Protein 4R6H (pdb70)

Secondary structure (DSSP, 8-state):
--TTSEEEEEE----SHHHHHHHHHHHHHHHHH-TTEEEEEE--GGGHHHHHHHHHHTT---SEE--TT-HHHHHTTTBPP-TTSGGGGGB-GGGHHHHB-TTS-B--EES--EEEEEEEEHHHHHHHTPPPP-BHHHHHHHHHHHHHHHTTSSEEEE--TTSTHHHHHHHHHHHHHHHTS-GGG--HHHHHHT---GGGGHHHHHHHHHHHHTT-B-TTGGG--GGGHHHHHHTT-EEEEE--SSHHHHHHHH-TT--EEEEEBPB-STTPPPBEEEE--SEEEEBTT-TTHHHHHHHHHHHHSHHHHHHHHHHHTS--SBTT-----TTHHHHHHTTT--EEE-HHHHHS-TTHHHHHHHHHHHHHTTSS-HHHHHHHHHHHHHHHHHHHH-

Sequence (394 aa):
ADTAKKTLTTIYSTMSTDSERDTFRKKLAAAFEKEHSDIHVSLHFPGNDYENMMMRVRMAANDLPDLFDTHGWGKIRYGEYTADLRDMKWTQDLDPNLNSILKNKSGKVYAYPINQAKDGLAYNRRNILDRYGIAPPETMDDFIKALRTIKEKSKGSIVPFWFAGYDKSSFAQYYDQFATPLLITDPAHNEKKQLINGTFQWSKFTYLSEILKQMQKEKLINIDAVTAKKSQLIELMMAQNKIAFTMQGGTLGQDVAQINPNVKVGIIPTPAIHPGDDPIWIGGERYTLAAWKKDSPQLKEAKDFIAFMARPANAKQMAEATSLPSGLTNVKADIFYANNDYEEYYQDDVKVEPYYFDRLYLPNGMWDDVLGTVGQELAADILAPQDISQKLGREYKRLREQSET

Foldseek 3Di:
DDPQADEQEEEWQDDDPLQVVLVVVLQVVVCVVPVRYDYHYDHPHPCVVVVVVVCVVVVNDGQKYWCFQQQCPPPVVFFDFCQPPPQVVFFDPLQDVRQADPVRGGRWFFLFWAFWAKKFWPVLCVVQVQDDDQAPVSLVVQLLSSCVVVVNQAQAEEAQLCFLLQQLLQLFQQCCLQANQDPVHHDQPCLAVLNDQLVSSLVSLVSLLVCQVSRSYPVCNLNHHPVCPLVCQLVNRYGMYIDPQCNQVSSCVVHVVTGMAGDAHHHYDPPTGGATEIRGGTTITGGPPDPCNVVSSVSSSSCSPQVNSLSSQQSVLGGGSGNVHQHPHSHSVVCVVVVVHHYDYGCCSNRAAPPVSVLSSVLSSCSSVVNDHSVVSSVVSSVVRVVRVVVVVD

B-factor: mean 27.29, std 12.47, range [5.68, 130.11]

Structure (mmCIF, N/CA/C/O backbone):
data_4R6H
#
_entry.id   4R6H
#
_cell.length_a   55.736
_cell.length_b   61.920
_cell.length_c   114.708
_cell.angle_alpha   90.00
_cell.angle_beta   90.00
_cell.angle_gamma   90.00
#
_symmetry.space_group_name_H-M   'P 21 21 21'
#
loop_
_entity.id
_entity.type
_entity.pdbx_description
1 polymer 'Solute binding protein MsmE'
2 non-polymer 'CHLORIDE ION'
3 water water
#
loop_
_atom_site.group_PDB
_atom_site.id
_atom_site.type_symbol
_atom_site.label_atom_id
_atom_site.label_alt_id
_atom_site.label_comp_id
_atom_site.label_asym_id
_atom_site.label_entity_id
_atom_site.label_seq_id
_atom_site.pdbx_PDB_ins_code
_atom_site.Cartn_x
_atom_site.Cartn_y
_atom_site.Cartn_z
_atom_site.occupancy
_atom_site.B_iso_or_equiv
_atom_site.auth_seq_id
_atom_site.auth_comp_id
_atom_site.auth_asym_id
_atom_site.auth_atom_id
_atom_site.pdbx_PDB_model_num
ATOM 1 N N . ALA A 1 28 ? -0.480 47.559 14.824 1.00 44.87 7 ALA A N 1
ATOM 2 C CA . ALA A 1 28 ? 0.415 47.389 13.643 1.00 35.05 7 ALA A CA 1
ATOM 3 C C . ALA A 1 28 ? 1.300 46.154 13.778 1.00 44.17 7 ALA A C 1
ATOM 4 O O . ALA A 1 28 ? 1.748 45.778 14.875 1.00 36.66 7 ALA A O 1
ATOM 6 N N . ASP A 1 29 ? 1.542 45.548 12.619 1.00 32.45 8 ASP A N 1
ATOM 7 C CA . ASP A 1 29 ? 2.424 44.415 12.438 1.00 30.85 8 ASP A CA 1
ATOM 8 C C . ASP A 1 29 ? 3.779 44.962 12.054 1.00 26.03 8 ASP A C 1
ATOM 9 O O . ASP A 1 29 ? 3.946 45.521 10.963 1.00 25.50 8 ASP A O 1
ATOM 14 N N . THR A 1 30 ? 4.794 44.806 12.926 1.00 24.22 9 THR A N 1
ATOM 15 C CA . THR A 1 30 ? 6.069 45.422 12.642 1.00 22.29 9 THR A CA 1
ATOM 16 C C . THR A 1 30 ? 6.896 44.637 11.608 1.00 20.90 9 THR A C 1
ATOM 17 O O . THR A 1 30 ? 7.942 45.123 11.164 1.00 25.08 9 THR A O 1
ATOM 21 N N . ALA A 1 31 ? 6.380 43.461 11.199 1.00 21.50 10 ALA A N 1
ATOM 22 C CA . ALA A 1 31 ? 6.953 42.691 10.100 1.00 21.82 10 ALA A CA 1
ATOM 23 C C . ALA A 1 31 ? 6.468 43.185 8.739 1.00 20.16 10 ALA A C 1
ATOM 24 O O . ALA A 1 31 ? 6.882 42.651 7.714 1.00 25.51 10 ALA A O 1
ATOM 26 N N . LYS A 1 32 ? 5.640 44.221 8.736 1.00 21.90 11 LYS A N 1
ATOM 27 C CA . LYS A 1 32 ? 5.185 44.818 7.465 1.00 25.37 11 LYS A CA 1
ATOM 28 C C . LYS A 1 32 ? 5.653 46.267 7.368 1.00 24.47 11 LYS A C 1
ATOM 29 O O . LYS A 1 32 ? 5.801 46.949 8.381 1.00 28.72 11 LYS A O 1
ATOM 35 N N . LYS A 1 33 ? 5.871 46.730 6.146 1.00 26.53 12 LYS A N 1
ATOM 36 C CA . LYS A 1 33 ? 6.112 48.151 5.881 1.00 29.67 12 LYS A CA 1
ATOM 37 C C . LYS A 1 33 ? 4.817 48.768 5.342 1.00 25.11 12 LYS A C 1
ATOM 38 O O . LYS A 1 33 ? 4.020 48.081 4.709 1.00 27.88 12 LYS A O 1
ATOM 44 N N . THR A 1 34 ? 4.642 50.056 5.586 1.00 25.47 13 THR A N 1
ATOM 45 C CA . THR A 1 34 ? 3.413 50.739 5.216 1.00 25.83 13 THR A CA 1
ATOM 46 C C . THR A 1 34 ? 3.611 51.410 3.867 1.00 25.10 13 THR A C 1
ATOM 47 O O . THR A 1 34 ? 4.576 52.131 3.687 1.00 27.55 13 THR A O 1
ATOM 51 N N . LEU A 1 35 ? 2.670 51.206 2.948 1.00 20.90 14 LEU A N 1
ATOM 52 C CA . LEU A 1 35 ? 2.683 51.885 1.629 1.00 20.33 14 LEU A CA 1
ATOM 53 C C . LEU A 1 35 ? 1.496 52.846 1.693 1.00 20.68 14 LEU A C 1
ATOM 54 O O . LEU A 1 35 ? 0.348 52.415 1.851 1.00 20.73 14 LEU A O 1
ATOM 59 N N . THR A 1 36 ? 1.789 54.154 1.674 1.00 19.25 15 THR A N 1
ATOM 60 C CA A THR A 1 36 ? 0.753 55.143 1.862 0.50 18.85 15 THR A CA 1
ATOM 61 C CA B THR A 1 36 ? 0.791 55.191 1.877 0.50 19.16 15 THR A CA 1
ATOM 62 C C . THR A 1 36 ? 0.243 55.644 0.520 1.00 19.80 15 THR A C 1
ATOM 63 O O . THR A 1 36 ? 1.031 55.995 -0.366 1.00 23.70 15 THR A O 1
ATOM 70 N N . ILE A 1 37 ? -1.077 55.644 0.396 1.00 17.77 16 ILE A N 1
ATOM 71 C CA . ILE A 1 37 ? -1.740 56.028 -0.864 1.00 17.26 16 ILE A CA 1
ATOM 72 C C . ILE A 1 37 ? -2.825 57.059 -0.562 1.00 19.02 16 ILE A C 1
ATOM 73 O O . ILE A 1 37 ? -3.687 56.840 0.317 1.00 23.59 16 ILE A O 1
ATOM 78 N N . TYR A 1 38 ? -2.777 58.200 -1.255 1.00 17.80 17 TYR A N 1
ATOM 79 C CA . TYR A 1 38 ? -3.823 59.223 -1.145 1.00 19.76 17 TYR A CA 1
ATOM 80 C C . TYR A 1 38 ? -4.684 59.190 -2.412 1.00 18.70 17 TYR A C 1
ATOM 81 O O . TYR A 1 38 ? -4.142 59.058 -3.526 1.00 18.16 17 TYR A O 1
ATOM 90 N N . SER A 1 39 ? -5.991 59.392 -2.231 1.00 17.98 18 SER A N 1
ATOM 91 C CA . SER A 1 39 ? -6.978 59.320 -3.284 1.00 16.48 18 SER A CA 1
ATOM 92 C C . SER A 1 39 ? -8.051 60.396 -3.127 1.00 17.35 18 SER A C 1
ATOM 93 O O . SER A 1 39 ? -8.506 60.617 -1.982 1.00 18.17 18 SER A O 1
ATOM 96 N N . THR A 1 40 ? -8.476 60.978 -4.253 1.00 16.97 19 THR A N 1
ATOM 97 C CA . THR A 1 40 ? -9.658 61.886 -4.272 1.00 16.32 19 THR A CA 1
ATOM 98 C C . THR A 1 40 ? -11.000 61.188 -4.514 1.00 20.56 19 THR A C 1
ATOM 99 O O . THR A 1 40 ? -12.007 61.865 -4.684 1.00 19.72 19 THR A O 1
ATOM 103 N N . MET A 1 41 ? -11.004 59.861 -4.542 1.00 17.89 20 MET A N 1
ATOM 104 C CA . MET A 1 41 ? -12.248 59.122 -4.765 1.00 17.35 20 MET A CA 1
ATOM 105 C C . MET A 1 41 ? -13.257 59.482 -3.684 1.00 20.00 20 MET A C 1
ATOM 106 O O . MET A 1 41 ? -12.894 59.696 -2.543 1.00 21.38 20 MET A O 1
ATOM 111 N N . SER A 1 42 ? -14.518 59.509 -4.074 1.00 21.94 21 SER A N 1
ATOM 112 C CA . SER A 1 42 ? -15.605 60.075 -3.246 1.00 22.60 21 SER A CA 1
ATOM 113 C C . SER A 1 42 ? -16.728 59.100 -2.926 1.00 22.98 21 SER A C 1
ATOM 114 O O . SER A 1 42 ? -17.338 59.211 -1.881 1.00 33.14 21 SER A O 1
ATOM 117 N N . THR A 1 43 ? -17.008 58.150 -3.795 1.00 21.30 22 THR A N 1
ATOM 118 C CA . THR A 1 43 ? -18.192 57.297 -3.611 1.00 19.54 22 THR A CA 1
ATOM 119 C C . THR A 1 43 ? -17.865 56.012 -2.890 1.00 21.58 22 THR A C 1
ATOM 120 O O . THR A 1 43 ? -16.686 55.554 -2.831 1.00 20.36 22 THR A O 1
ATOM 124 N N . ASP A 1 44 ? -18.884 55.430 -2.266 1.00 23.33 23 ASP A N 1
ATOM 125 C CA . ASP A 1 44 ? -18.686 54.181 -1.583 1.00 22.79 23 ASP A CA 1
ATOM 126 C C . ASP A 1 44 ? -18.155 53.098 -2.510 1.00 20.27 23 ASP A C 1
ATOM 127 O O . ASP A 1 44 ? -17.289 52.345 -2.091 1.00 22.94 23 ASP A O 1
ATOM 132 N N . SER A 1 45 ? -18.659 53.018 -3.751 1.00 19.07 24 SER A N 1
ATOM 133 C CA . SER A 1 45 ? -18.232 51.957 -4.678 1.00 20.53 24 SER A CA 1
ATOM 134 C C . SER A 1 45 ? -16.741 52.122 -4.952 1.00 19.06 24 SER A C 1
ATOM 135 O O . SER A 1 45 ? -15.987 51.161 -4.988 1.00 20.70 24 SER A O 1
ATOM 138 N N . GLU A 1 46 ? -16.324 53.379 -5.111 1.00 20.15 25 GLU A N 1
ATOM 139 C CA . GLU A 1 46 ? -14.913 53.619 -5.444 1.00 19.05 25 GLU A CA 1
ATOM 140 C C . GLU A 1 46 ? -14.041 53.260 -4.273 1.00 20.30 25 GLU A C 1
ATOM 141 O O . GLU A 1 46 ? -13.033 52.525 -4.399 1.00 19.32 25 GLU A O 1
ATOM 147 N N . ARG A 1 47 ? -14.374 53.819 -3.111 1.00 19.80 26 ARG A N 1
ATOM 148 C CA . ARG A 1 47 ? -13.564 53.559 -1.949 1.00 20.54 26 ARG A CA 1
ATOM 149 C C . ARG A 1 47 ? -13.532 52.090 -1.584 1.00 20.22 26 ARG A C 1
ATOM 150 O O . ARG A 1 47 ? -12.469 51.578 -1.245 1.00 23.70 26 ARG A O 1
ATOM 158 N N . ASP A 1 48 ? -14.684 51.416 -1.576 1.00 21.20 27 ASP A N 1
ATOM 159 C CA . ASP A 1 48 ? -14.731 50.001 -1.226 1.00 23.88 27 ASP A CA 1
ATOM 160 C C . ASP A 1 48 ? -13.952 49.119 -2.221 1.00 21.65 27 ASP A C 1
ATOM 161 O O . ASP A 1 48 ? -13.255 48.204 -1.840 1.00 24.14 27 ASP A O 1
ATOM 166 N N . THR A 1 49 ? -14.062 49.410 -3.515 1.00 19.20 28 THR A N 1
ATOM 167 C CA . THR A 1 49 ? -13.371 48.645 -4.497 1.00 20.79 28 THR A CA 1
ATOM 168 C C . THR A 1 49 ? -11.852 48.852 -4.398 1.00 16.94 28 THR A C 1
ATOM 169 O O . THR A 1 49 ? -11.097 47.902 -4.587 1.00 18.83 28 THR A O 1
ATOM 173 N N . PHE A 1 50 ? -11.424 50.097 -4.184 1.00 18.31 29 PHE A N 1
ATOM 174 C CA . PHE A 1 50 ? -10.012 50.376 -3.997 1.00 19.42 29 PHE A CA 1
ATOM 175 C C . PHE A 1 50 ? -9.477 49.611 -2.770 1.00 21.56 29 PHE A C 1
ATOM 176 O O . PHE A 1 50 ? -8.421 48.974 -2.876 1.00 20.24 29 PHE A O 1
ATOM 184 N N . ARG A 1 51 ? -10.235 49.581 -1.664 1.00 21.48 30 ARG A N 1
ATOM 185 C CA . ARG A 1 51 ? -9.819 48.812 -0.501 1.00 22.54 30 ARG A CA 1
ATOM 186 C C . ARG A 1 51 ? -9.753 47.312 -0.810 1.00 21.61 30 ARG A C 1
ATOM 187 O O . ARG A 1 51 ? -8.835 46.654 -0.355 1.00 24.25 30 ARG A O 1
ATOM 195 N N . LYS A 1 52 ? -10.694 46.789 -1.591 1.00 20.94 31 LYS A N 1
ATOM 196 C CA A LYS A 1 52 ? -10.679 45.374 -1.911 0.50 22.18 31 LYS A CA 1
ATOM 197 C CA B LYS A 1 52 ? -10.697 45.377 -1.994 0.50 21.01 31 LYS A CA 1
ATOM 198 C C . LYS A 1 52 ? -9.440 45.054 -2.774 1.00 22.15 31 LYS A C 1
ATOM 199 O O . LYS A 1 52 ? -8.783 44.044 -2.583 1.00 22.56 31 LYS A O 1
ATOM 210 N N . LEU A 1 53 ? -9.094 45.928 -3.722 1.00 19.03 32 LEU A N 1
ATOM 211 C CA . LEU A 1 53 ? -7.933 45.699 -4.524 1.00 18.08 32 LEU A CA 1
ATOM 212 C C . LEU A 1 53 ? -6.642 45.834 -3.704 1.00 21.84 32 LEU A C 1
ATOM 213 O O . LEU A 1 53 ? -5.700 45.118 -3.945 1.00 21.25 32 LEU A O 1
ATOM 218 N N . ALA A 1 54 ? -6.625 46.769 -2.761 1.00 19.99 33 ALA A N 1
ATOM 219 C CA . ALA A 1 54 ? -5.474 46.897 -1.844 1.00 21.85 33 ALA A CA 1
ATOM 220 C C . ALA A 1 54 ? -5.321 45.622 -1.028 1.00 25.14 33 ALA A C 1
ATOM 221 O O . ALA A 1 54 ? -4.199 45.102 -0.883 1.00 23.74 33 ALA A O 1
ATOM 223 N N . ALA A 1 55 ? -6.429 45.069 -0.551 1.00 24.00 34 ALA A N 1
ATOM 224 C CA . ALA A 1 55 ? -6.357 43.797 0.184 1.00 25.92 34 ALA A CA 1
ATOM 225 C C . ALA A 1 55 ? -5.819 42.632 -0.678 1.00 23.93 34 ALA A C 1
ATOM 226 O O . ALA A 1 55 ? -5.062 41.774 -0.194 1.00 26.99 34 ALA A O 1
ATOM 228 N N . ALA A 1 56 ? -6.203 42.593 -1.946 1.00 22.22 35 ALA A N 1
ATOM 229 C CA . ALA A 1 56 ? -5.724 41.612 -2.879 1.00 24.25 35 ALA A CA 1
ATOM 230 C C . ALA A 1 56 ? -4.247 41.795 -3.149 1.00 24.39 35 ALA A C 1
ATOM 231 O O . ALA A 1 56 ? -3.495 40.827 -3.265 1.00 27.13 35 ALA A O 1
ATOM 233 N N . PHE A 1 57 ? -3.801 43.047 -3.216 1.00 22.04 36 PHE A N 1
ATOM 234 C CA . PHE A 1 57 ? -2.360 43.307 -3.347 1.00 21.84 36 PHE A CA 1
ATOM 235 C C . PHE A 1 57 ? -1.582 42.761 -2.144 1.00 26.75 36 PHE A C 1
ATOM 236 O O . PHE A 1 57 ? -0.488 42.189 -2.306 1.00 25.03 36 PHE A O 1
ATOM 244 N N . GLU A 1 58 ? -2.145 42.972 -0.956 1.00 24.96 37 GLU A N 1
ATOM 245 C CA . GLU A 1 58 ? -1.526 42.496 0.294 1.00 24.89 37 GLU A CA 1
ATOM 246 C C . GLU A 1 58 ? -1.407 40.971 0.312 1.00 29.78 37 GLU A C 1
ATOM 247 O O . GLU A 1 58 ? -0.428 40.453 0.887 1.00 28.60 37 GLU A O 1
ATOM 253 N N . LYS A 1 59 ? -2.327 40.244 -0.329 1.00 28.21 38 LYS A N 1
ATOM 254 C CA . LYS A 1 59 ? -2.205 38.759 -0.397 1.00 42.75 38 LYS A CA 1
ATOM 255 C C . LYS A 1 59 ? -0.955 38.311 -1.152 1.00 34.14 38 LYS A C 1
ATOM 256 O O . LYS A 1 59 ? -0.318 37.323 -0.792 1.00 43.19 38 LYS A O 1
ATOM 262 N N . GLU A 1 60 ? -0.582 39.076 -2.172 1.00 27.95 39 GLU A N 1
ATOM 263 C CA . GLU A 1 60 ? 0.583 38.846 -2.997 1.00 29.47 39 GLU A CA 1
ATOM 264 C C . GLU A 1 60 ? 1.880 39.424 -2.388 1.00 32.97 39 GLU A C 1
ATOM 265 O O . GLU A 1 60 ? 2.981 39.116 -2.832 1.00 35.68 39 GLU A O 1
ATOM 271 N N . HIS A 1 61 ? 1.739 40.288 -1.377 1.00 28.78 40 HIS A N 1
ATOM 272 C CA . HIS A 1 61 ? 2.872 40.991 -0.760 1.00 28.77 40 HIS A CA 1
ATOM 273 C C . HIS A 1 61 ? 2.694 40.980 0.754 1.00 27.68 40 HIS A C 1
ATOM 274 O O . HIS A 1 61 ? 2.184 41.930 1.333 1.00 25.13 40 HIS A O 1
ATOM 281 N N . SER A 1 62 ? 3.122 39.876 1.370 1.00 25.48 41 SER A N 1
ATOM 282 C CA . SER A 1 62 ? 2.941 39.622 2.782 1.00 26.40 41 SER A CA 1
ATOM 283 C C . SER A 1 62 ? 3.662 40.604 3.702 1.00 24.15 41 SER A C 1
ATOM 284 O O . SER A 1 62 ? 3.405 40.613 4.904 1.00 29.14 41 SER A O 1
ATOM 287 N N . ASP A 1 63 ? 4.564 41.403 3.143 1.00 24.52 42 ASP A N 1
ATOM 288 C CA . ASP A 1 63 ? 5.259 42.401 3.925 1.00 25.52 42 ASP A CA 1
ATOM 289 C C . ASP A 1 63 ? 4.756 43.829 3.764 1.00 22.58 42 ASP A C 1
ATOM 290 O O . ASP A 1 63 ? 5.406 44.760 4.225 1.00 23.67 42 ASP A O 1
ATOM 295 N N . ILE A 1 64 ? 3.621 44.022 3.097 1.00 22.97 43 ILE A N 1
ATOM 296 C CA . ILE A 1 64 ? 3.127 45.391 2.872 1.00 23.31 43 ILE A CA 1
ATOM 297 C C . ILE A 1 64 ? 1.756 45.569 3.508 1.00 21.86 43 ILE A C 1
ATOM 298 O O . ILE A 1 64 ? 0.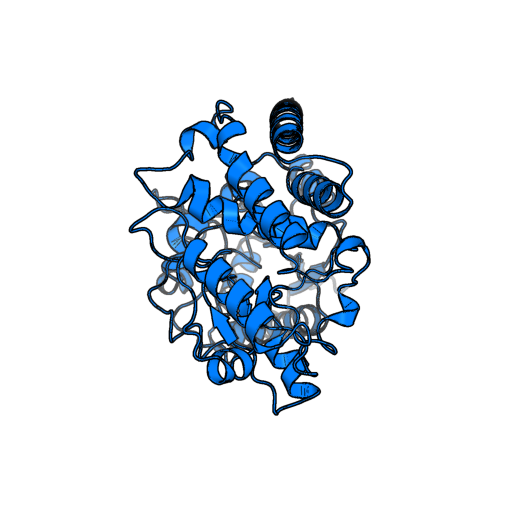855 44.772 3.308 1.00 25.86 43 ILE A O 1
ATOM 303 N N . HIS A 1 65 ? 1.618 46.635 4.265 1.00 21.85 44 HIS A N 1
ATOM 304 C CA . HIS A 1 65 ? 0.338 47.099 4.723 1.00 26.13 44 HIS A CA 1
ATOM 305 C C . HIS A 1 65 ? 0.026 48.368 3.902 1.00 24.55 44 HIS A C 1
ATOM 306 O O . HIS A 1 65 ? 0.749 49.356 3.994 1.00 23.26 44 HIS A O 1
ATOM 313 N N . VAL A 1 66 ? -1.065 48.314 3.140 1.00 23.61 45 VAL A N 1
ATOM 314 C CA . VAL A 1 66 ? -1.485 49.453 2.350 1.00 24.36 45 VAL A CA 1
ATOM 315 C C . VAL A 1 66 ? -2.332 50.365 3.228 1.00 26.41 45 VAL A C 1
ATOM 316 O O . VAL A 1 66 ? -3.357 49.950 3.783 1.00 29.18 45 VAL A O 1
ATOM 320 N N . SER A 1 67 ? -1.901 51.612 3.350 1.00 22.24 46 SER A N 1
ATOM 321 C CA . SER A 1 67 ? -2.614 52.631 4.120 1.00 24.48 46 SER A CA 1
ATOM 322 C C . SER A 1 67 ? -3.236 53.594 3.103 1.00 21.11 46 SER A C 1
ATOM 323 O O . SER A 1 67 ? -2.567 54.490 2.584 1.00 22.19 46 SER A O 1
ATOM 326 N N . LEU A 1 68 ? -4.527 53.376 2.878 1.00 23.33 47 LEU A N 1
ATOM 327 C CA . LEU A 1 68 ? -5.321 54.112 1.900 1.00 22.30 47 LEU A CA 1
ATOM 328 C C . LEU A 1 68 ? -6.051 55.237 2.601 1.00 20.63 47 LEU A C 1
ATOM 329 O O . LEU A 1 68 ? -6.781 55.014 3.582 1.00 28.02 47 LEU A O 1
ATOM 334 N N . HIS A 1 69 ? -5.856 56.452 2.096 1.00 19.35 48 HIS A N 1
ATOM 335 C CA . HIS A 1 69 ? -6.470 57.655 2.633 1.00 23.29 48 HIS A CA 1
ATOM 336 C C . HIS A 1 69 ? -7.356 58.305 1.602 1.00 21.29 48 HIS A C 1
ATOM 337 O O . HIS A 1 69 ? -6.924 58.534 0.458 1.00 20.71 48 HIS A O 1
ATOM 344 N N . PHE A 1 70 ? -8.555 58.690 2.034 1.00 20.62 49 PHE A N 1
ATOM 345 C CA . PHE A 1 70 ? -9.509 59.458 1.240 1.00 19.81 49 PHE A CA 1
ATOM 346 C C . PHE A 1 70 ? -9.846 60.756 1.987 1.00 21.61 49 PHE A C 1
ATOM 347 O O . PHE A 1 70 ? -10.906 60.852 2.594 1.00 24.53 49 PHE A O 1
ATOM 355 N N . PRO A 1 71 ? -8.961 61.753 1.908 1.00 21.47 50 PRO A N 1
ATOM 356 C CA . PRO A 1 71 ? -9.109 63.007 2.688 1.00 24.92 50 PRO A CA 1
ATOM 357 C C . PRO A 1 71 ? -10.313 63.875 2.321 1.00 24.20 50 PRO A C 1
ATOM 358 O O . PRO A 1 71 ? -10.583 64.851 3.019 1.00 25.93 50 PRO A O 1
ATOM 362 N N . GLY A 1 72 ? -10.996 63.585 1.221 1.00 23.17 51 GLY A N 1
ATOM 363 C CA . GLY A 1 72 ? -12.136 64.405 0.787 1.00 24.35 51 GLY A CA 1
ATOM 364 C C . GLY A 1 72 ? -11.789 65.871 0.603 1.00 26.23 51 GLY A C 1
ATOM 365 O O . GLY A 1 72 ? -10.849 66.216 -0.119 1.00 25.42 51 GLY A O 1
ATOM 366 N N . ASN A 1 73 ? -12.557 66.757 1.234 1.00 29.01 52 ASN A N 1
ATOM 367 C CA . ASN A 1 73 ? -12.360 68.198 1.041 1.00 28.41 52 ASN A CA 1
ATOM 368 C C . ASN A 1 73 ? -11.031 68.715 1.564 1.00 28.41 52 ASN A C 1
ATOM 369 O O . ASN A 1 73 ? -10.615 69.802 1.187 1.00 33.26 52 ASN A O 1
ATOM 374 N N . ASP A 1 74 ? -10.374 67.945 2.427 1.00 27.06 53 ASP A N 1
ATOM 375 C CA . ASP A 1 74 ? -9.069 68.321 2.988 1.00 24.96 53 ASP A CA 1
ATOM 376 C C . ASP A 1 74 ? -7.899 67.926 2.070 1.00 22.74 53 ASP A C 1
ATOM 377 O O . ASP A 1 74 ? -6.763 68.258 2.372 1.00 21.34 53 ASP A O 1
ATOM 382 N N . TYR A 1 75 ? -8.181 67.264 0.934 1.00 20.77 54 TYR A N 1
ATOM 383 C CA . TYR A 1 75 ? -7.104 66.733 0.083 1.00 20.15 54 TYR A CA 1
ATOM 384 C C . TYR A 1 75 ? -6.083 67.785 -0.324 1.00 20.28 54 TYR A C 1
ATOM 385 O O . TYR A 1 75 ? -4.869 67.605 -0.154 1.00 19.04 54 TYR A O 1
ATOM 394 N N . GLU A 1 76 ? -6.560 68.890 -0.894 1.00 19.91 55 GLU A N 1
ATOM 395 C CA . GLU A 1 76 ? -5.686 69.917 -1.424 1.00 19.16 55 GLU A CA 1
ATOM 396 C C . GLU A 1 76 ? -4.803 70.528 -0.330 1.00 19.12 55 GLU A C 1
ATOM 397 O O . GLU A 1 76 ? -3.602 70.700 -0.531 1.00 20.12 55 GLU A O 1
ATOM 403 N N . ASN A 1 77 ? -5.412 70.869 0.796 1.00 21.09 56 ASN A N 1
ATOM 404 C CA . ASN A 1 77 ? -4.663 71.431 1.914 1.00 23.44 56 ASN A CA 1
ATOM 405 C C . ASN A 1 77 ? -3.594 70.476 2.458 1.00 20.00 56 ASN A C 1
ATOM 406 O O . ASN A 1 77 ? -2.452 70.849 2.703 1.00 21.81 56 ASN A O 1
ATOM 411 N N . MET A 1 78 ? -3.951 69.212 2.615 1.00 19.79 57 MET A N 1
ATOM 412 C CA A MET A 1 78 ? -2.987 68.222 3.101 0.50 21.77 57 MET A CA 1
ATOM 413 C CA B MET A 1 78 ? -3.009 68.191 3.096 0.50 22.54 57 MET A CA 1
ATOM 414 C C . MET A 1 78 ? -1.846 68.012 2.115 1.00 20.88 57 MET A C 1
ATOM 415 O O . MET A 1 78 ? -0.695 67.936 2.502 1.00 20.53 57 MET A O 1
ATOM 424 N N . MET A 1 79 ? -2.147 67.947 0.819 1.00 19.37 58 MET A N 1
ATOM 425 C CA . MET A 1 79 ? -1.074 67.762 -0.154 1.00 19.37 58 MET A CA 1
ATOM 426 C C . MET A 1 79 ? -0.185 68.968 -0.278 1.00 19.55 58 MET A C 1
ATOM 427 O O . MET A 1 79 ? 1.012 68.832 -0.515 1.00 21.13 58 MET A O 1
ATOM 432 N N . ARG A 1 80 ? -0.768 70.153 -0.095 1.00 18.75 59 ARG A N 1
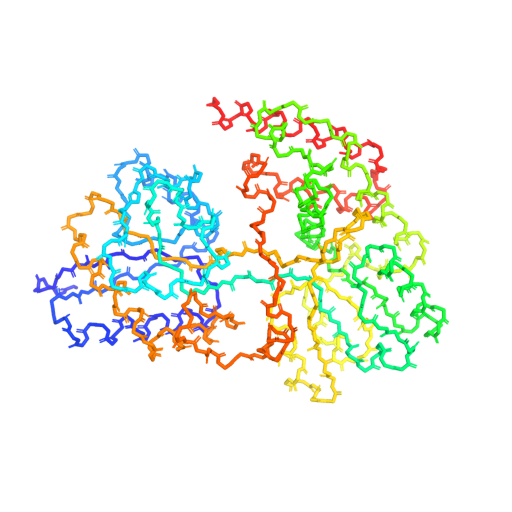ATOM 433 C CA . ARG A 1 80 ? 0.011 71.377 -0.124 1.00 20.37 59 ARG A CA 1
ATO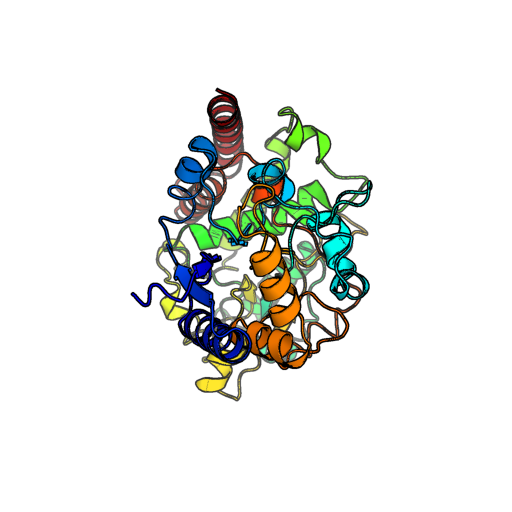M 434 C C . ARG A 1 80 ? 1.055 71.359 0.991 1.00 19.63 59 ARG A C 1
ATOM 435 O O . ARG A 1 80 ? 2.219 71.686 0.765 1.00 20.35 59 ARG A O 1
ATOM 443 N N . VAL A 1 81 ? 0.620 70.963 2.182 1.00 18.11 60 VAL A N 1
ATOM 444 C CA . VAL A 1 81 ? 1.501 70.924 3.351 1.00 20.17 60 VAL A CA 1
ATOM 445 C C . VAL A 1 81 ? 2.526 69.816 3.129 1.00 21.15 60 VAL A C 1
ATOM 446 O O . VAL A 1 81 ? 3.701 70.028 3.365 1.00 21.17 60 VAL A O 1
ATOM 450 N N . ARG A 1 82 ? 2.097 68.645 2.633 1.00 21.25 61 ARG A N 1
ATOM 451 C CA . ARG A 1 82 ? 3.052 67.557 2.397 1.00 23.19 61 ARG A CA 1
ATOM 452 C C . ARG A 1 82 ? 4.104 67.910 1.341 1.00 22.06 61 ARG A C 1
ATOM 453 O O . ARG A 1 82 ? 5.270 67.536 1.496 1.00 24.58 61 ARG A O 1
ATOM 461 N N . MET A 1 83 ? 3.705 68.606 0.278 1.00 20.81 62 MET A N 1
ATOM 462 C CA . MET A 1 83 ? 4.647 69.097 -0.748 1.00 25.06 62 MET A CA 1
ATOM 463 C C . MET A 1 83 ? 5.663 70.052 -0.133 1.00 28.74 62 MET A C 1
ATOM 464 O O . MET A 1 83 ? 6.876 69.924 -0.332 1.00 29.52 62 MET A O 1
ATOM 469 N N . ALA A 1 84 ? 5.152 70.988 0.642 1.00 23.89 63 ALA A N 1
ATOM 470 C CA . ALA A 1 84 ? 6.028 71.979 1.329 1.00 28.95 63 ALA A CA 1
ATOM 471 C C . ALA A 1 84 ? 7.018 71.311 2.285 1.00 31.24 63 ALA A C 1
ATOM 472 O O . ALA A 1 84 ? 8.160 71.771 2.449 1.00 30.90 63 ALA A O 1
ATOM 474 N N . ALA A 1 85 ? 6.591 70.226 2.921 1.00 25.06 64 ALA A N 1
ATOM 475 C CA . ALA A 1 85 ? 7.421 69.428 3.827 1.00 23.94 64 ALA A CA 1
ATOM 476 C C . ALA A 1 85 ? 8.388 68.449 3.124 1.00 28.89 64 ALA A C 1
ATOM 477 O O . ALA A 1 85 ? 9.186 67.778 3.791 1.00 31.82 64 ALA A O 1
ATOM 479 N N . ASN A 1 86 ? 8.266 68.339 1.802 1.00 24.83 65 ASN A N 1
ATOM 480 C CA . ASN A 1 86 ? 8.913 67.262 1.044 1.00 26.60 65 ASN A CA 1
ATOM 481 C C . ASN A 1 86 ? 8.665 65.902 1.708 1.00 32.47 65 ASN A C 1
ATOM 482 O O . ASN A 1 86 ? 9.589 65.138 1.978 1.00 31.82 65 ASN A O 1
ATOM 487 N N . ASP A 1 87 ? 7.388 65.634 1.980 1.00 25.54 66 ASP A N 1
ATOM 488 C CA . ASP A 1 87 ? 6.927 64.502 2.759 1.00 25.19 66 ASP A CA 1
ATOM 489 C C . ASP A 1 87 ? 5.613 64.001 2.171 1.00 23.54 66 ASP A C 1
ATOM 490 O O . ASP A 1 87 ? 4.560 63.989 2.817 1.00 25.45 66 ASP A O 1
ATOM 495 N N . LEU A 1 88 ? 5.727 63.523 0.941 1.00 23.47 67 LEU A N 1
ATOM 496 C CA . LEU A 1 88 ? 4.582 63.078 0.191 1.00 22.04 67 LEU A CA 1
ATOM 497 C C . LEU A 1 88 ? 4.200 61.658 0.540 1.00 21.30 67 LEU A C 1
ATOM 498 O O . LEU A 1 88 ? 5.008 60.886 0.987 1.00 23.29 67 LEU A O 1
ATOM 503 N N . PRO A 1 89 ? 2.934 61.314 0.303 1.00 20.15 68 PRO A N 1
ATOM 504 C CA . PRO A 1 89 ? 2.601 59.918 0.334 1.00 21.66 68 PRO A CA 1
ATOM 505 C C . PRO A 1 89 ? 3.382 59.184 -0.744 1.00 18.04 68 PRO A C 1
ATOM 506 O O . PRO A 1 89 ? 3.834 59.784 -1.723 1.00 20.69 68 PRO A O 1
ATOM 510 N N . ASP A 1 90 ? 3.487 57.869 -0.600 1.00 18.19 69 ASP A N 1
ATOM 511 C CA . ASP A 1 90 ? 4.209 57.067 -1.607 1.00 20.02 69 ASP A CA 1
ATOM 512 C C . ASP A 1 90 ? 3.507 57.138 -2.972 1.00 18.44 69 ASP A C 1
ATOM 513 O O . ASP A 1 90 ? 4.132 57.259 -4.007 1.00 18.13 69 ASP A O 1
ATOM 518 N N . LEU A 1 91 ? 2.193 57.094 -2.901 1.00 17.75 70 LEU A N 1
ATOM 519 C CA . LEU A 1 91 ? 1.346 57.204 -4.096 1.00 18.87 70 LEU A CA 1
ATOM 520 C C . LEU A 1 91 ? 0.268 58.238 -3.808 1.00 16.81 70 LEU A C 1
ATOM 521 O O . LEU A 1 91 ? -0.305 58.255 -2.705 1.00 17.68 70 LEU A O 1
ATOM 526 N N . PHE A 1 92 ? -0.045 59.039 -4.806 1.00 16.89 71 PHE A N 1
ATOM 527 C CA . PHE A 1 92 ? -1.052 60.081 -4.632 1.00 17.27 71 PHE A CA 1
ATOM 528 C C . PHE A 1 92 ? -1.791 60.336 -5.946 1.00 16.44 71 PHE A C 1
ATOM 529 O O . PHE A 1 92 ? -1.330 60.047 -7.019 1.00 17.59 71 PHE A O 1
ATOM 537 N N . ASP A 1 93 ? -2.963 60.926 -5.805 1.00 17.25 72 ASP A N 1
ATOM 538 C CA . ASP A 1 93 ? -3.852 61.239 -6.930 1.00 17.27 72 ASP A CA 1
ATOM 539 C C . ASP A 1 93 ? -3.578 62.661 -7.407 1.00 17.22 72 ASP A C 1
ATOM 540 O O . ASP A 1 93 ? -3.616 63.639 -6.611 1.00 18.58 72 ASP A O 1
ATOM 545 N N . THR A 1 94 ? -3.269 62.813 -8.685 1.00 16.95 73 THR A N 1
ATOM 546 C CA . THR A 1 94 ? -3.047 64.146 -9.219 1.00 16.52 73 THR A CA 1
ATOM 547 C C . THR A 1 94 ? -4.331 64.862 -9.687 1.00 21.59 73 THR A C 1
ATOM 548 O O . THR A 1 94 ? -4.293 66.067 -9.903 1.00 19.16 73 THR A O 1
ATOM 552 N N . HIS A 1 95 ? -5.417 64.115 -9.868 1.00 18.99 74 HIS A N 1
ATOM 553 C CA . HIS A 1 95 ? -6.767 64.598 -10.174 1.00 21.38 74 HIS A CA 1
ATOM 554 C C . HIS A 1 95 ? -6.873 65.814 -11.084 1.00 21.14 74 HIS A C 1
ATOM 555 O O . HIS A 1 95 ? -7.568 66.781 -10.753 1.00 23.21 74 HIS A O 1
ATOM 562 N N . GLY A 1 96 ? -6.193 65.751 -12.214 1.00 21.50 75 GLY A N 1
ATOM 563 C CA . GLY A 1 96 ? -6.252 66.809 -13.246 1.00 22.69 75 GLY A CA 1
ATOM 564 C C . GLY A 1 96 ? -5.213 67.888 -13.164 1.00 25.84 75 GLY A C 1
ATOM 565 O O . GLY A 1 96 ? -5.226 68.810 -13.975 1.00 27.45 75 GLY A O 1
ATOM 566 N N . TRP A 1 97 ? -4.306 67.773 -12.198 1.00 21.71 76 TRP A N 1
ATOM 567 C CA . TRP A 1 97 ? -3.268 68.760 -11.955 1.00 25.13 76 TRP A CA 1
ATOM 568 C C . TRP A 1 97 ? -1.862 68.157 -12.030 1.00 24.62 76 TRP A C 1
ATOM 569 O O . TRP A 1 97 ? -0.937 68.730 -11.457 1.00 22.76 76 TRP A O 1
ATOM 580 N N . GLY A 1 98 ? -1.723 67.034 -12.726 1.00 24.27 77 GLY A N 1
ATOM 581 C CA . GLY A 1 98 ? -0.461 66.276 -12.781 1.00 27.80 77 GLY A CA 1
ATOM 582 C C . GLY A 1 98 ? 0.776 67.099 -13.129 1.00 28.31 77 GLY A C 1
ATOM 583 O O . GLY A 1 98 ? 1.773 67.111 -12.390 1.00 29.64 77 GLY A O 1
ATOM 584 N N . LYS A 1 99 ? 0.701 67.845 -14.227 1.00 28.19 78 LYS A N 1
ATOM 585 C CA . LYS A 1 99 ? 1.860 68.597 -14.686 1.00 29.24 78 LYS A CA 1
ATOM 586 C C . LYS A 1 99 ? 2.024 69.885 -13.893 1.00 31.94 78 LYS A C 1
ATOM 587 O O . LYS A 1 99 ? 3.096 70.168 -13.368 1.00 36.56 78 LYS A O 1
ATOM 593 N N . ILE A 1 100 ? 0.943 70.647 -13.777 1.00 32.38 79 ILE A N 1
ATOM 594 C CA . ILE A 1 100 ? 1.014 72.001 -13.218 1.00 36.20 79 ILE A CA 1
ATOM 595 C C . ILE A 1 100 ? 1.371 72.024 -11.744 1.00 30.09 79 ILE A C 1
ATOM 596 O O . ILE A 1 100 ? 2.174 72.831 -11.307 1.00 32.72 79 ILE A O 1
ATOM 601 N N . ARG A 1 101 ? 0.756 71.129 -10.978 1.00 28.83 80 ARG A N 1
ATOM 602 C CA . ARG A 1 101 ? 0.905 71.133 -9.540 1.00 27.01 80 ARG A CA 1
ATOM 603 C C . ARG A 1 101 ? 1.936 70.109 -9.071 1.00 28.91 80 ARG A C 1
ATOM 604 O O . ARG A 1 101 ? 2.651 70.350 -8.104 1.00 28.04 80 ARG A O 1
ATOM 612 N N . TYR A 1 102 ? 2.007 68.961 -9.743 1.00 24.87 81 TYR A N 1
ATOM 613 C CA . TYR A 1 102 ? 2.843 67.853 -9.242 1.00 30.27 81 TYR A CA 1
ATOM 614 C C . TYR A 1 102 ? 4.085 67.523 -10.057 1.00 35.81 81 TYR A C 1
ATOM 615 O O . TYR A 1 102 ? 4.797 66.571 -9.726 1.00 29.09 81 TYR A O 1
ATOM 624 N N . GLY A 1 103 ? 4.364 68.312 -11.091 1.00 33.94 82 GLY A N 1
ATOM 625 C CA . GLY A 1 103 ? 5.461 68.016 -11.999 1.00 39.31 82 GLY A CA 1
ATOM 626 C C . GLY A 1 103 ? 6.791 67.755 -11.313 1.00 37.50 82 GLY A C 1
ATOM 627 O O . GLY A 1 103 ? 7.516 66.837 -11.688 1.00 42.05 82 GLY A O 1
ATOM 628 N N . GLU A 1 104 ? 7.106 68.539 -10.294 1.00 29.62 83 GLU A N 1
ATOM 629 C CA . GLU A 1 104 ? 8.375 68.410 -9.587 1.00 32.50 83 GLU A CA 1
ATOM 630 C C . GLU A 1 104 ? 8.471 67.246 -8.602 1.00 33.29 83 GLU A C 1
ATOM 631 O O . GLU A 1 104 ? 9.532 66.992 -8.088 1.00 32.83 83 GLU A O 1
ATOM 637 N N . TYR A 1 105 ? 7.377 66.549 -8.332 1.00 23.99 84 TYR A N 1
ATOM 638 C CA . TYR A 1 105 ? 7.383 65.488 -7.316 1.00 26.03 84 TYR A CA 1
ATOM 639 C C . TYR A 1 105 ? 7.180 64.075 -7.886 1.00 23.82 84 TYR A C 1
ATOM 640 O O . TYR A 1 105 ? 7.396 63.109 -7.184 1.00 22.99 84 TYR A O 1
ATOM 649 N N . THR A 1 106 ? 6.673 63.995 -9.109 1.00 22.28 85 THR A N 1
ATOM 650 C CA . THR A 1 106 ? 6.268 62.707 -9.677 1.00 21.39 85 THR A CA 1
ATOM 651 C C . THR A 1 106 ? 7.438 61.923 -10.233 1.00 24.09 85 THR A C 1
ATOM 652 O O . THR A 1 106 ? 8.347 62.491 -10.890 1.00 23.11 85 THR A O 1
ATOM 656 N N . ALA A 1 107 ? 7.432 60.615 -9.962 1.00 20.75 86 ALA A N 1
ATOM 657 C CA . ALA A 1 107 ? 8.339 59.687 -10.660 1.00 20.40 86 ALA A CA 1
ATOM 658 C C . ALA A 1 107 ? 7.896 59.511 -12.095 1.00 21.44 86 ALA A C 1
ATOM 659 O O . ALA A 1 107 ? 6.708 59.362 -12.373 1.00 22.16 86 ALA A O 1
ATOM 661 N N . ASP A 1 108 ? 8.855 59.496 -13.011 1.00 20.18 87 ASP A N 1
ATOM 662 C CA . ASP A 1 108 ? 8.603 59.233 -14.389 1.00 19.06 87 ASP A CA 1
ATOM 663 C C . ASP A 1 108 ? 8.280 57.764 -14.573 1.00 19.51 87 ASP A C 1
ATOM 664 O O . ASP A 1 108 ? 9.083 56.899 -14.212 1.00 20.27 87 ASP A O 1
ATOM 669 N N . LEU A 1 109 ? 7.083 57.462 -15.113 1.00 18.07 88 LEU A N 1
ATOM 670 C CA . LEU A 1 109 ? 6.646 56.119 -15.261 1.00 18.91 88 LEU A CA 1
ATOM 671 C C . LEU A 1 109 ? 6.844 55.583 -16.670 1.00 21.30 88 LEU A C 1
ATOM 672 O O . LEU A 1 109 ? 6.326 54.536 -16.991 1.00 21.61 88 LEU A O 1
ATOM 677 N N . ARG A 1 110 ? 7.643 56.265 -17.491 1.00 19.24 89 ARG A N 1
ATOM 678 C CA . ARG A 1 110 ? 7.766 55.866 -18.907 1.00 21.57 89 ARG A CA 1
ATOM 679 C C . ARG A 1 110 ? 8.324 54.484 -19.131 1.00 23.17 89 ARG A C 1
ATOM 680 O O . ARG A 1 110 ? 8.071 53.904 -20.210 1.00 26.71 89 ARG A O 1
ATOM 688 N N . ASP A 1 111 ? 9.066 53.933 -18.170 1.00 19.27 90 ASP A N 1
ATOM 689 C CA . ASP A 1 111 ? 9.631 52.586 -18.322 1.00 21.33 90 ASP A CA 1
ATOM 690 C C . ASP A 1 111 ? 8.769 51.462 -17.744 1.00 22.16 90 ASP A C 1
ATOM 691 O O . ASP A 1 111 ? 9.225 50.309 -17.630 1.00 26.91 90 ASP A O 1
ATOM 696 N N . MET A 1 112 ? 7.533 51.780 -17.355 1.00 20.71 91 MET A N 1
ATOM 697 C CA . MET A 1 112 ? 6.605 50.736 -16.929 1.00 22.50 91 MET A CA 1
ATOM 698 C C . MET A 1 112 ? 5.869 50.091 -18.108 1.00 18.80 91 MET A C 1
ATOM 699 O O . MET A 1 112 ? 5.487 50.762 -19.067 1.00 22.89 91 MET A O 1
ATOM 704 N N . LYS A 1 113 ? 5.613 48.800 -17.958 1.00 21.57 92 LYS A N 1
ATOM 705 C CA . LYS A 1 113 ? 5.022 47.988 -19.043 1.00 25.35 92 LYS A CA 1
ATOM 706 C C . LYS A 1 113 ? 3.647 48.489 -19.467 1.00 23.35 92 LYS A C 1
ATOM 707 O O . LYS A 1 113 ? 3.288 48.437 -20.649 1.00 22.52 92 LYS A O 1
ATOM 713 N N . TRP A 1 114 ? 2.837 48.997 -18.512 1.00 21.80 93 TRP A N 1
ATOM 714 C CA . TRP A 1 114 ? 1.461 49.412 -18.851 1.00 21.65 93 TRP A CA 1
ATOM 715 C C . TRP A 1 114 ? 1.381 50.567 -19.843 1.00 21.28 93 TRP A C 1
ATOM 716 O O . TRP A 1 114 ? 0.379 50.735 -20.531 1.00 23.11 93 TRP A O 1
ATOM 727 N N . THR A 1 115 ? 2.457 51.361 -19.950 1.00 19.22 94 THR A N 1
ATOM 728 C CA . THR A 1 115 ? 2.414 52.557 -20.759 1.00 18.17 94 THR A CA 1
ATOM 729 C C . THR A 1 115 ? 2.158 52.263 -22.240 1.00 19.36 94 THR A C 1
ATOM 730 O O . THR A 1 115 ? 1.624 53.106 -22.913 1.00 21.12 94 THR A O 1
ATOM 734 N N . GLN A 1 116 ? 2.486 51.047 -22.687 1.00 22.08 95 GLN A N 1
ATOM 735 C CA . GLN A 1 116 ? 2.200 50.704 -24.075 1.00 23.54 95 GLN A CA 1
ATOM 736 C C . GLN A 1 116 ? 0.709 50.764 -24.376 1.00 27.26 95 GLN A C 1
ATOM 737 O O . GLN A 1 116 ? 0.335 50.938 -25.528 1.00 24.64 95 GLN A O 1
ATOM 743 N N . ASP A 1 117 ? -0.133 50.640 -23.353 1.00 21.24 96 ASP A N 1
ATOM 744 C CA . ASP A 1 117 ? -1.566 50.673 -23.563 1.00 18.89 96 ASP A CA 1
ATOM 745 C C . ASP A 1 117 ? -2.272 51.939 -23.082 1.00 19.48 96 ASP A C 1
ATOM 746 O O . ASP A 1 117 ? -3.513 51.968 -23.002 1.00 20.14 96 ASP A O 1
ATOM 751 N N . LEU A 1 118 ? -1.507 52.994 -22.806 1.00 18.53 97 LEU A N 1
ATOM 752 C CA . LEU A 1 118 ? -2.109 54.264 -22.442 1.00 17.30 97 LEU A CA 1
ATOM 753 C C . LEU A 1 118 ? -3.078 54.750 -23.535 1.00 20.15 97 LEU A C 1
ATOM 754 O O . LEU A 1 118 ? -2.707 54.760 -24.736 1.00 22.02 97 LEU A O 1
ATOM 759 N N . ASP A 1 119 ? -4.310 55.119 -23.178 1.00 20.17 98 ASP A N 1
ATOM 760 C CA . ASP A 1 119 ? -5.253 55.660 -24.164 1.00 21.25 98 ASP A CA 1
ATOM 761 C C . ASP A 1 119 ? -4.623 56.870 -24.840 1.00 22.11 98 ASP A C 1
ATOM 762 O O . ASP A 1 119 ? -4.243 57.807 -24.169 1.00 21.91 98 ASP A O 1
ATOM 767 N N . PRO A 1 120 ? -4.490 56.848 -26.182 1.00 24.68 99 PRO A N 1
ATOM 768 C CA . PRO A 1 120 ? -3.866 58.034 -26.794 1.00 26.33 99 PRO A CA 1
ATOM 769 C C . PRO A 1 120 ? -4.590 59.379 -26.575 1.00 23.24 99 PRO A C 1
ATOM 770 O O . PRO A 1 120 ? -3.977 60.403 -26.734 1.00 28.41 99 PRO A O 1
ATOM 774 N N . ASN A 1 121 ? -5.867 59.359 -26.208 1.00 26.90 100 ASN A N 1
ATOM 775 C CA . ASN A 1 121 ? -6.551 60.591 -25.818 1.00 24.99 100 ASN A CA 1
ATOM 776 C C . ASN A 1 121 ? -5.982 61.233 -24.550 1.00 25.89 100 ASN A C 1
ATOM 777 O O . ASN A 1 121 ? -6.228 62.417 -24.284 1.00 30.00 100 ASN A O 1
ATOM 782 N N . LEU A 1 122 ? -5.161 60.480 -23.820 1.00 22.83 101 LEU A N 1
ATOM 783 C CA . LEU A 1 122 ? -4.518 60.937 -22.612 1.00 23.50 101 LEU A CA 1
ATOM 784 C C . LEU A 1 122 ? -3.044 61.326 -22.798 1.00 21.01 101 LEU A C 1
ATOM 785 O O . LEU A 1 122 ? -2.427 61.783 -21.837 1.00 23.67 101 LEU A O 1
ATOM 790 N N . ASN A 1 123 ? -2.503 61.194 -24.008 1.00 28.77 102 ASN A N 1
ATOM 791 C CA . ASN A 1 123 ? -1.078 61.562 -24.217 1.00 31.02 102 ASN A CA 1
ATOM 792 C C . ASN A 1 123 ? -0.676 62.983 -23.856 1.00 32.61 102 ASN A C 1
ATOM 793 O O . ASN A 1 123 ? 0.336 63.189 -23.214 1.00 32.73 102 ASN A O 1
ATOM 798 N N . SER A 1 124 ? -1.459 63.973 -24.267 1.00 27.62 103 SER A N 1
ATOM 799 C CA . SER A 1 124 ? -1.143 65.367 -23.974 1.00 27.43 103 SER A CA 1
ATOM 800 C C . SER A 1 124 ? -1.319 65.723 -22.529 1.00 32.35 103 SER A C 1
ATOM 801 O O . SER A 1 124 ? -0.827 66.752 -22.089 1.00 33.33 103 SER A O 1
ATOM 804 N N . ILE A 1 125 ? -2.092 64.915 -21.794 1.00 25.98 104 ILE A N 1
ATOM 805 C CA . ILE A 1 125 ? -2.433 65.250 -20.436 1.00 29.62 104 ILE A CA 1
ATOM 806 C C . ILE A 1 125 ? -1.473 64.604 -19.461 1.00 25.77 104 ILE A C 1
ATOM 807 O O . ILE A 1 125 ? -1.032 65.261 -18.499 1.00 30.48 104 ILE A O 1
ATOM 812 N N . LEU A 1 126 ? -1.136 63.339 -19.727 1.00 21.75 105 LEU A N 1
ATOM 813 C CA . LEU A 1 126 ? -0.321 62.547 -18.799 1.00 24.64 105 LEU A CA 1
ATOM 814 C C . LEU A 1 126 ? 1.119 62.373 -19.210 1.00 33.79 105 LEU A C 1
ATOM 815 O O . LEU A 1 126 ? 1.889 61.748 -18.488 1.00 27.58 105 LEU A O 1
ATOM 820 N N . LYS A 1 127 ? 1.502 62.937 -20.346 1.00 28.11 106 LYS A N 1
ATOM 821 C CA . LYS A 1 127 ? 2.892 62.899 -20.760 1.00 28.49 106 LYS A CA 1
ATOM 822 C C . LYS A 1 127 ? 3.344 64.265 -21.166 1.00 33.79 106 LYS A C 1
ATOM 823 O O . LYS A 1 127 ? 2.528 65.123 -21.517 1.00 32.16 106 LYS A O 1
ATOM 829 N N . ASN A 1 128 ? 4.661 64.449 -21.167 1.00 39.07 107 ASN A N 1
ATOM 830 C CA . ASN A 1 128 ? 5.231 65.557 -21.918 1.00 36.55 107 ASN A CA 1
ATOM 831 C C . ASN A 1 128 ? 5.738 65.048 -23.264 1.00 32.98 107 ASN A C 1
ATOM 832 O O . ASN A 1 128 ? 5.912 63.832 -23.480 1.00 27.69 107 ASN A O 1
ATOM 837 N N . LYS A 1 129 ? 5.878 65.966 -24.216 1.00 39.90 108 LYS A N 1
ATOM 838 C CA . LYS A 1 129 ? 6.369 65.600 -25.539 1.00 47.22 108 LYS A CA 1
ATOM 839 C C . LYS A 1 129 ? 7.786 64.994 -25.445 1.00 36.95 108 LYS A C 1
ATOM 840 O O . LYS A 1 129 ? 8.137 64.160 -26.264 1.00 32.89 108 LYS A O 1
ATOM 846 N N . SER A 1 130 ? 8.569 65.384 -24.430 1.00 32.34 109 SER A N 1
ATOM 847 C CA . SER A 1 130 ? 9.920 64.783 -24.223 1.00 35.96 109 SER A CA 1
ATOM 848 C C . SER A 1 130 ? 9.931 63.390 -23.540 1.00 37.67 109 SER A C 1
ATOM 849 O O . SER A 1 130 ? 10.992 62.794 -23.337 1.00 32.87 109 SER A O 1
ATOM 852 N N . GLY A 1 131 ? 8.748 62.859 -23.232 1.00 29.46 110 GLY A N 1
ATOM 853 C CA . GLY A 1 131 ? 8.591 61.435 -22.944 1.00 28.70 110 GLY A CA 1
ATOM 854 C C . GLY A 1 131 ? 8.170 61.057 -21.527 1.00 21.76 110 GLY A C 1
ATOM 855 O O . GLY A 1 131 ? 7.878 59.872 -21.292 1.00 22.97 110 GLY A O 1
ATOM 856 N N . LYS A 1 132 ? 8.234 62.000 -20.594 1.00 22.58 111 LYS A N 1
ATOM 857 C CA . LYS A 1 132 ? 7.858 61.668 -19.205 1.00 21.56 111 LYS A CA 1
ATOM 858 C C . LYS A 1 132 ? 6.390 61.225 -19.142 1.00 23.73 111 LYS A C 1
ATOM 859 O O . LYS A 1 132 ? 5.528 61.859 -19.730 1.00 23.85 111 LYS A O 1
ATOM 865 N N . VAL A 1 133 ? 6.116 60.154 -18.402 1.00 19.86 112 VAL A N 1
ATOM 866 C CA . VAL A 1 133 ? 4.743 59.750 -18.055 1.00 19.03 112 VAL A CA 1
ATOM 867 C C . VAL A 1 133 ? 4.604 60.114 -16.566 1.00 18.89 112 VAL A C 1
ATOM 868 O O . VAL A 1 133 ? 5.358 59.584 -15.700 1.00 19.21 112 VAL A O 1
ATOM 872 N N . TYR A 1 134 ? 3.693 61.027 -16.253 1.00 19.74 113 TYR A N 1
ATOM 873 C CA . TYR A 1 134 ? 3.602 61.635 -14.917 1.00 20.05 113 TYR A CA 1
ATOM 874 C C . TYR A 1 134 ? 2.844 60.787 -13.893 1.00 20.20 113 TYR A C 1
ATOM 875 O O . TYR A 1 134 ? 3.025 60.954 -12.716 1.00 19.27 113 TYR A O 1
ATOM 884 N N . ALA A 1 135 ? 1.901 59.983 -14.372 1.00 17.61 114 ALA A N 1
ATOM 885 C CA . ALA A 1 135 ? 0.990 59.241 -13.463 1.00 18.00 114 ALA A CA 1
ATOM 886 C C . ALA A 1 135 ? 0.258 58.174 -14.249 1.00 20.14 114 ALA A C 1
ATOM 887 O O . ALA A 1 135 ? 0.175 58.240 -15.474 1.00 20.34 114 ALA A O 1
ATOM 889 N N . TYR A 1 136 ? -0.274 57.206 -13.517 1.00 17.41 115 TYR A N 1
ATOM 890 C CA . TYR A 1 136 ? -1.074 56.114 -14.067 1.00 18.11 115 TYR A CA 1
ATOM 891 C C . TYR A 1 136 ? -2.534 56.488 -13.952 1.00 17.62 115 TYR A C 1
ATOM 892 O O . TYR A 1 136 ? -3.026 56.772 -12.844 1.00 16.75 115 TYR A O 1
ATOM 901 N N . PRO A 1 137 ? -3.254 56.503 -15.082 1.00 16.28 116 PRO A N 1
ATOM 902 C CA . PRO A 1 137 ? -4.677 56.820 -15.058 1.00 16.96 116 PRO A CA 1
ATOM 903 C C . PRO A 1 137 ? -5.562 55.635 -14.704 1.00 16.66 116 PRO A C 1
ATOM 904 O O . PRO A 1 137 ? -5.690 54.690 -15.481 1.00 19.17 116 PRO A O 1
ATOM 908 N N . ILE A 1 138 ? -6.158 55.661 -13.535 1.00 15.03 117 ILE A N 1
ATOM 909 C CA . ILE A 1 138 ? -7.065 54.604 -13.140 1.00 17.21 117 ILE A CA 1
ATOM 910 C C . ILE A 1 138 ? -8.269 54.591 -14.112 1.00 18.39 117 ILE A C 1
ATOM 911 O O . ILE A 1 138 ? -8.812 53.556 -14.479 1.00 18.85 117 ILE A O 1
ATOM 916 N N . ASN A 1 139 ? -8.670 55.772 -14.530 1.00 16.47 118 ASN A N 1
ATOM 917 C CA . ASN A 1 139 ? -9.845 55.941 -15.369 1.00 17.16 118 ASN A CA 1
ATOM 918 C C . ASN A 1 139 ? -9.672 57.210 -16.168 1.00 18.19 118 ASN A C 1
ATOM 919 O O . ASN A 1 139 ? -8.569 57.785 -16.203 1.00 19.18 118 ASN A O 1
ATOM 924 N N . GLN A 1 140 ? -10.734 57.667 -16.817 1.00 17.89 119 GLN A N 1
ATOM 925 C CA . GLN A 1 140 ? -10.687 58.934 -17.506 1.00 17.69 119 GLN A CA 1
ATOM 926 C C . GLN A 1 140 ? -12.069 59.538 -17.577 1.00 17.74 119 GLN A C 1
ATOM 927 O O . GLN A 1 140 ? -13.045 58.813 -17.659 1.00 20.60 119 GLN A O 1
ATOM 933 N N . ALA A 1 141 ? -12.111 60.854 -17.587 1.00 18.92 120 ALA A N 1
ATOM 934 C CA . ALA A 1 141 ? -13.358 61.578 -17.649 1.00 17.65 120 ALA A CA 1
ATOM 935 C C . ALA A 1 141 ? -13.599 62.059 -19.069 1.00 18.97 120 ALA A C 1
ATOM 936 O O . ALA A 1 141 ? -12.655 62.545 -19.728 1.00 18.71 120 ALA A O 1
ATOM 938 N N . LYS A 1 142 ? -14.850 61.946 -19.525 1.00 16.96 121 LYS A N 1
ATOM 939 C CA . LYS A 1 142 ? -15.247 62.412 -20.849 1.00 16.33 121 LYS A CA 1
ATOM 940 C C . LYS A 1 142 ? -16.648 62.997 -20.733 1.00 16.66 121 LYS A C 1
ATOM 941 O O . LYS A 1 142 ? -17.643 62.267 -20.803 1.00 16.87 121 LYS A O 1
ATOM 947 N N . ASP A 1 143 ? -16.723 64.328 -20.587 1.00 16.56 122 ASP A N 1
ATOM 948 C CA . ASP A 1 143 ? -17.960 65.040 -20.281 1.00 15.16 122 ASP A CA 1
ATOM 949 C C . ASP A 1 143 ? -18.451 65.849 -21.476 1.00 16.26 122 ASP A C 1
ATOM 950 O O . ASP A 1 143 ? -17.669 66.547 -22.195 1.00 17.06 122 ASP A O 1
ATOM 955 N N . GLY A 1 144 ? -19.773 65.765 -21.664 1.00 16.48 123 GLY A N 1
ATOM 956 C CA . GLY A 1 144 ? -20.501 66.598 -22.591 1.00 16.85 123 GLY A CA 1
ATOM 957 C C . GLY A 1 144 ? -21.833 66.972 -21.988 1.00 17.38 123 GLY A C 1
ATOM 958 O O . GLY A 1 144 ? -21.901 67.599 -20.901 1.00 17.87 123 GLY A O 1
ATOM 959 N N . LEU A 1 145 ? -22.905 66.540 -22.660 1.00 17.21 124 LEU A N 1
ATOM 960 C CA . LEU A 1 145 ? -24.258 66.751 -22.190 1.00 16.57 124 LEU A CA 1
ATOM 961 C C . LEU A 1 145 ? -24.971 65.408 -22.038 1.00 16.15 124 LEU A C 1
ATOM 962 O O . LEU A 1 145 ? -24.829 64.529 -22.925 1.00 18.71 124 LEU A O 1
ATOM 967 N N . ALA A 1 146 ? -25.754 65.282 -20.989 1.00 15.42 125 ALA A N 1
ATOM 968 C CA . ALA A 1 146 ? -26.654 64.152 -20.814 1.00 16.65 125 ALA A CA 1
ATOM 969 C C . ALA A 1 146 ? -28.036 64.530 -21.332 1.00 18.14 125 ALA A C 1
ATOM 970 O O . ALA A 1 146 ? -28.452 65.685 -21.254 1.00 16.98 125 ALA A O 1
ATOM 972 N N . TYR A 1 147 ? -28.771 63.548 -21.884 1.00 16.69 126 TYR A N 1
ATOM 973 C CA . TYR A 1 147 ? -30.042 63.871 -22.479 1.00 16.51 126 TYR A CA 1
ATOM 974 C C . TYR A 1 147 ? -30.981 62.677 -22.472 1.00 17.56 126 TYR A C 1
ATOM 975 O O . TYR A 1 147 ? -30.550 61.529 -22.424 1.00 16.26 126 TYR A O 1
ATOM 984 N N . ASN A 1 148 ? -32.275 62.974 -22.543 1.00 16.72 127 ASN A N 1
ATOM 985 C CA . ASN A 1 148 ? -33.331 61.965 -22.609 1.00 16.54 127 ASN A CA 1
ATOM 986 C C . ASN A 1 148 ? -33.547 61.575 -24.055 1.00 18.35 127 ASN A C 1
ATOM 987 O O . ASN A 1 148 ? -34.029 62.368 -24.848 1.00 17.78 127 ASN A O 1
ATOM 992 N N . ARG A 1 149 ? -33.124 60.366 -24.415 1.00 16.81 128 ARG A N 1
ATOM 993 C CA A ARG A 1 149 ? -33.173 59.917 -25.809 0.50 17.96 128 ARG A CA 1
ATOM 994 C CA B ARG A 1 149 ? -33.170 59.907 -25.808 0.50 18.19 128 ARG A CA 1
ATOM 995 C C . ARG A 1 149 ? -34.597 59.928 -26.373 1.00 17.40 128 ARG A C 1
ATOM 996 O O . ARG A 1 149 ? -34.811 60.346 -27.519 1.00 19.19 128 ARG A O 1
ATOM 1011 N N . ASN A 1 150 ? -35.548 59.517 -25.559 1.00 18.60 129 ASN A N 1
ATOM 1012 C CA . ASN A 1 150 ? -36.927 59.399 -26.007 1.00 20.52 129 ASN A CA 1
ATOM 1013 C C . ASN A 1 150 ? -37.527 60.772 -26.303 1.00 18.87 129 ASN A C 1
ATOM 1014 O O . ASN A 1 150 ? -38.279 60.908 -27.272 1.00 22.60 129 ASN A O 1
ATOM 1019 N N . ILE A 1 151 ? -37.171 61.785 -25.484 1.00 17.20 130 ILE A N 1
ATOM 1020 C CA . ILE A 1 151 ? -37.698 63.120 -25.711 1.00 17.11 130 ILE A CA 1
ATOM 1021 C C . ILE A 1 151 ? -37.190 63.688 -27.019 1.00 18.78 130 ILE A C 1
ATOM 1022 O O . ILE A 1 151 ? -37.943 64.285 -27.801 1.00 19.32 130 ILE A O 1
ATOM 1027 N N . LEU A 1 152 ? -35.896 63.520 -27.291 1.00 18.69 131 LEU A N 1
ATOM 1028 C CA . LEU A 1 152 ? -35.369 63.997 -28.543 1.00 20.11 131 LEU A CA 1
ATOM 1029 C C . LEU A 1 152 ? -36.020 63.277 -29.734 1.00 19.87 131 LEU A C 1
ATOM 1030 O O . LEU A 1 152 ? -36.385 63.943 -30.686 1.00 20.86 131 LEU A O 1
ATOM 1035 N N . ASP A 1 153 ? -36.225 61.960 -29.634 1.00 18.77 132 ASP A N 1
ATOM 1036 C CA . ASP A 1 153 ? -36.932 61.244 -30.705 1.00 21.22 132 ASP A CA 1
ATOM 1037 C C . ASP A 1 153 ? -38.373 61.715 -30.880 1.00 21.69 132 ASP A C 1
ATOM 1038 O O . ASP A 1 153 ? -38.832 61.885 -32.011 1.00 22.03 132 ASP A O 1
ATOM 1043 N N . ARG A 1 154 ? -39.076 61.986 -29.785 1.00 20.79 133 ARG A N 1
ATOM 1044 C CA . ARG A 1 154 ? -40.464 62.496 -29.879 1.00 19.57 133 ARG A CA 1
ATOM 1045 C C . ARG A 1 154 ? -40.559 63.755 -30.713 1.00 22.36 133 ARG A C 1
ATOM 1046 O O . ARG A 1 154 ? -41.521 63.954 -31.487 1.00 24.08 133 ARG A O 1
ATOM 1054 N N . TYR A 1 155 ? -39.565 64.619 -30.590 1.00 20.01 134 TYR A N 1
ATOM 1055 C CA . TYR A 1 155 ? -39.604 65.913 -31.269 1.00 20.29 134 TYR A CA 1
ATOM 1056 C C . TYR A 1 155 ? -38.746 66.036 -32.508 1.00 22.25 134 TYR A C 1
ATOM 1057 O O . TYR A 1 155 ? -38.628 67.125 -33.080 1.00 23.53 134 TYR A O 1
ATOM 1066 N N . GLY A 1 156 ? -38.166 64.924 -32.955 1.00 20.02 135 GLY A N 1
ATOM 1067 C CA . GLY A 1 156 ? -37.437 64.864 -34.200 1.00 21.71 135 GLY A CA 1
ATOM 1068 C C . GLY A 1 156 ? -36.093 65.542 -34.161 1.00 20.73 135 GLY A C 1
ATOM 1069 O O . GLY A 1 156 ? -35.565 65.978 -35.201 1.00 23.13 135 GLY A O 1
ATOM 1070 N N . ILE A 1 157 ? -35.492 65.577 -32.968 1.00 20.01 136 ILE A N 1
ATOM 1071 C CA . ILE A 1 157 ? -34.250 66.318 -32.756 1.00 20.57 136 ILE A CA 1
ATOM 1072 C C . ILE A 1 157 ? -33.032 65.379 -32.815 1.00 21.66 136 ILE A C 1
ATOM 1073 O O . ILE A 1 157 ? -32.887 64.448 -32.017 1.00 20.70 136 ILE A O 1
ATOM 1078 N N . ALA A 1 158 ? -32.131 65.668 -33.740 1.00 20.49 137 ALA A N 1
ATOM 1079 C CA . ALA A 1 158 ? -30.842 65.000 -33.790 1.00 20.46 137 ALA A CA 1
ATOM 1080 C C . ALA A 1 158 ? -29.922 65.573 -32.704 1.00 20.09 137 ALA A C 1
ATOM 1081 O O . ALA A 1 158 ? -30.065 66.723 -32.327 1.00 20.66 137 ALA A O 1
ATOM 1083 N N . PRO A 1 159 ? -28.962 64.780 -32.221 1.00 22.77 138 PRO A N 1
ATOM 1084 C CA . PRO A 1 159 ? -28.040 65.331 -31.229 1.00 24.76 138 PRO A CA 1
ATOM 1085 C C . PRO A 1 159 ? -27.309 66.581 -31.725 1.00 22.18 138 PRO A C 1
ATOM 1086 O O . PRO A 1 159 ? -26.718 66.555 -32.805 1.00 22.71 138 PRO A O 1
ATOM 1090 N N . PRO A 1 160 ? -27.337 67.672 -30.931 1.00 20.35 139 PRO A N 1
ATOM 1091 C CA . PRO A 1 160 ? -26.700 68.887 -31.416 1.00 20.51 139 PRO A CA 1
ATOM 1092 C C . PRO A 1 160 ? -25.166 68.873 -31.323 1.00 20.24 139 PRO A C 1
ATOM 1093 O O . PRO A 1 160 ? -24.605 68.433 -30.288 1.00 21.01 139 PRO A O 1
ATOM 1097 N N . GLU A 1 161 ? -24.515 69.376 -32.373 1.00 20.48 140 GLU A N 1
ATOM 1098 C CA . GLU A 1 161 ? -23.068 69.388 -32.481 1.00 20.36 140 GLU A CA 1
ATOM 1099 C C . GLU A 1 161 ? -22.470 70.798 -32.326 1.00 20.16 140 GLU A C 1
ATOM 1100 O O . GLU A 1 161 ? -21.231 70.942 -32.274 1.00 19.64 140 GLU A O 1
ATOM 1106 N N . THR A 1 162 ? -23.331 71.809 -32.314 1.00 18.15 141 THR A N 1
ATOM 1107 C CA . THR A 1 162 ? -22.903 73.200 -32.187 1.00 18.20 141 THR A CA 1
ATOM 1108 C C . THR A 1 162 ? -23.782 73.873 -31.152 1.00 16.92 141 THR A C 1
ATOM 1109 O O . THR A 1 162 ? -24.918 73.436 -30.884 1.00 17.48 141 THR A O 1
ATOM 1113 N N . MET A 1 163 ? -23.259 74.948 -30.556 1.00 18.23 142 MET A N 1
ATOM 1114 C CA . MET A 1 163 ? -24.050 75.737 -29.610 1.00 16.89 142 MET A CA 1
ATOM 1115 C C . MET A 1 163 ? -25.357 76.248 -30.218 1.00 17.22 142 MET A C 1
ATOM 1116 O O . MET A 1 163 ? -26.410 76.186 -29.594 1.00 18.16 142 MET A O 1
ATOM 1121 N N . ASP A 1 164 ? -25.270 76.710 -31.459 1.00 19.77 143 ASP A N 1
ATOM 1122 C CA . ASP A 1 164 ? -26.469 77.212 -32.134 1.00 19.90 143 ASP A CA 1
ATOM 1123 C C . ASP A 1 164 ? -27.518 76.117 -32.333 1.00 17.46 143 ASP A C 1
ATOM 1124 O O . ASP A 1 164 ? -28.702 76.343 -32.083 1.00 19.63 143 ASP A O 1
ATOM 1129 N N . ASP A 1 165 ? -27.062 74.926 -32.718 1.00 17.82 144 ASP A N 1
ATOM 1130 C CA . ASP A 1 165 ? -27.994 73.813 -32.868 1.00 19.90 144 ASP A CA 1
ATOM 1131 C C . ASP A 1 165 ? -28.550 73.338 -31.524 1.00 18.05 144 ASP A C 1
ATOM 1132 O O . ASP A 1 165 ? -29.701 72.916 -31.399 1.00 18.96 144 ASP A O 1
ATOM 1137 N N . PHE A 1 166 ? -27.733 73.446 -30.469 1.00 16.82 145 PHE A N 1
ATOM 1138 C CA . PHE A 1 166 ? -28.187 73.124 -29.117 1.00 19.08 145 PHE A CA 1
ATOM 1139 C C . PHE A 1 166 ? -29.336 74.046 -28.681 1.00 17.06 145 PHE A C 1
ATOM 1140 O O . PHE A 1 166 ? -30.379 73.620 -28.243 1.00 18.57 145 PHE A O 1
ATOM 1148 N N . ILE A 1 167 ? -29.089 75.351 -28.788 1.00 17.42 146 ILE A N 1
ATOM 1149 C CA . ILE A 1 167 ? -30.089 76.340 -28.396 1.00 21.19 146 ILE A CA 1
ATOM 1150 C C . ILE A 1 167 ? -31.378 76.163 -29.244 1.00 19.25 146 ILE A C 1
ATOM 1151 O O . ILE A 1 167 ? -32.460 76.227 -28.704 1.00 20.82 146 ILE A O 1
ATOM 1156 N N . LYS A 1 168 ? -31.205 75.886 -30.534 1.00 19.21 147 LYS A N 1
ATOM 1157 C CA . LYS A 1 168 ? -32.369 75.627 -31.392 1.00 19.74 147 LYS A CA 1
ATOM 1158 C C . LYS A 1 168 ? -33.163 74.406 -30.890 1.00 20.79 147 LYS A C 1
ATOM 1159 O O . LYS A 1 168 ? -34.402 74.453 -30.756 1.00 21.34 147 LYS A O 1
ATOM 1165 N N . ALA A 1 169 ? -32.450 73.349 -30.498 1.00 18.85 148 ALA A N 1
ATOM 1166 C CA . ALA A 1 169 ? -33.142 72.199 -29.902 1.00 21.08 148 ALA A CA 1
ATOM 1167 C C . ALA A 1 169 ? -33.914 72.560 -28.644 1.00 19.68 148 ALA A C 1
ATOM 1168 O O . ALA A 1 169 ? -35.007 72.080 -28.407 1.00 19.76 148 ALA A O 1
ATOM 1170 N N . LEU A 1 170 ? -33.305 73.375 -27.767 1.00 18.32 149 LEU A N 1
ATOM 1171 C CA . LEU A 1 170 ? -33.976 73.814 -26.552 1.00 19.13 149 LEU A CA 1
ATOM 1172 C C . LEU A 1 170 ? -35.254 74.557 -26.878 1.00 17.11 149 LEU A C 1
ATOM 1173 O O . LEU A 1 170 ? -36.269 74.355 -26.259 1.00 19.23 149 LEU A O 1
ATOM 1178 N N . ARG A 1 171 ? -35.161 75.460 -27.865 1.00 19.46 150 ARG A N 1
ATOM 1179 C CA . ARG A 1 171 ? -36.352 76.206 -28.312 1.00 21.26 150 ARG A CA 1
ATOM 1180 C C . ARG A 1 171 ? -37.424 75.256 -28.828 1.00 18.41 150 ARG A C 1
ATOM 1181 O O . ARG A 1 171 ? -38.613 75.414 -28.517 1.00 22.65 150 ARG A O 1
ATOM 1189 N N . THR A 1 172 ? -37.002 74.234 -29.563 1.00 21.06 151 THR A N 1
ATOM 1190 C CA . THR A 1 172 ? -37.966 73.232 -30.070 1.00 22.18 151 THR A CA 1
ATOM 1191 C C . THR A 1 172 ? -38.677 72.501 -28.951 1.00 23.27 151 THR A C 1
ATOM 1192 O O . THR A 1 172 ? -39.894 72.281 -28.958 1.00 22.62 151 THR A O 1
ATOM 1196 N N . ILE A 1 173 ? -37.913 72.079 -27.952 1.00 19.85 152 ILE A N 1
ATOM 1197 C CA . ILE A 1 173 ? -38.497 71.381 -26.826 1.00 18.03 152 ILE A CA 1
ATOM 1198 C C . ILE A 1 173 ? -39.496 72.271 -26.085 1.00 21.84 152 ILE A C 1
ATOM 1199 O O . ILE A 1 173 ? -40.585 71.818 -25.689 1.00 21.31 152 ILE A O 1
ATOM 1204 N N . LYS A 1 174 ? -39.153 73.546 -25.880 1.00 21.69 153 LYS A N 1
ATOM 1205 C CA . LYS A 1 174 ? -40.032 74.437 -25.204 1.00 20.75 153 LYS A CA 1
ATOM 1206 C C . LYS A 1 174 ? -41.338 74.574 -26.002 1.00 22.32 153 LYS A C 1
ATOM 1207 O O . LYS A 1 174 ? -42.411 74.487 -25.408 1.00 24.94 153 LYS A O 1
ATOM 1213 N N . GLU A 1 175 ? -41.209 74.789 -27.308 1.00 21.00 154 GLU A N 1
ATOM 1214 C CA . GLU A 1 175 ? -42.383 75.014 -28.229 1.00 22.46 154 GLU A CA 1
ATOM 1215 C C . GLU A 1 175 ? -43.277 73.757 -28.225 1.00 27.62 154 GLU A C 1
ATOM 1216 O O . GLU A 1 175 ? -44.486 73.790 -27.905 1.00 32.89 154 GLU A O 1
ATOM 1222 N N . LYS A 1 176 ? -42.665 72.619 -28.497 1.00 22.14 155 LYS A N 1
ATOM 1223 C CA . LYS A 1 176 ? -43.439 71.387 -28.723 1.00 23.19 155 LYS A CA 1
ATOM 1224 C C . LYS A 1 176 ? -43.956 70.765 -27.430 1.00 30.30 155 LYS A C 1
ATOM 1225 O O . LYS A 1 176 ? -45.006 70.110 -27.444 1.00 30.62 155 LYS A O 1
ATOM 1231 N N . SER A 1 177 ? -43.269 70.950 -26.298 1.00 22.33 156 SER A N 1
ATOM 1232 C CA . SER A 1 177 ? -43.717 70.381 -25.051 1.00 25.52 156 SER A CA 1
ATOM 1233 C C . SER A 1 177 ? -44.710 71.299 -24.337 1.00 25.16 156 SER A C 1
ATOM 1234 O O . SER A 1 177 ? -45.257 70.924 -23.316 1.00 26.49 156 SER A O 1
ATOM 1237 N N . LYS A 1 178 ? -44.876 72.495 -24.911 1.00 31.62 157 LYS A N 1
ATOM 1238 C CA . LYS A 1 178 ? -45.684 73.575 -24.374 1.00 48.98 157 LYS A CA 1
ATOM 1239 C C . LYS A 1 178 ? -45.333 73.864 -22.927 1.00 35.02 157 LYS A C 1
ATOM 1240 O O . LYS A 1 178 ? -46.207 74.095 -22.098 1.00 32.22 157 LYS A O 1
ATOM 1246 N N . GLY A 1 179 ? -44.038 73.848 -22.623 1.00 31.58 158 GLY A N 1
ATOM 1247 C CA . GLY A 1 179 ? -43.571 74.098 -21.262 1.00 30.65 158 GLY A CA 1
ATOM 1248 C C . GLY A 1 179 ? -43.577 72.940 -20.261 1.00 34.36 158 GLY A C 1
ATOM 1249 O O . GLY A 1 179 ? -43.204 73.142 -19.121 1.00 36.34 158 GLY A O 1
ATOM 1250 N N . SER A 1 180 ? -43.974 71.726 -20.666 1.00 29.51 159 SER A N 1
ATOM 1251 C CA . SER A 1 180 ? -44.061 70.572 -19.776 1.00 28.61 159 SER A CA 1
ATOM 1252 C C . SER A 1 180 ? -42.704 69.846 -19.550 1.00 25.31 159 SER A C 1
ATOM 1253 O O . SER A 1 180 ? -42.590 68.964 -18.683 1.00 27.49 159 SER A O 1
ATOM 1256 N N . ILE A 1 181 ? -41.721 70.159 -20.394 1.00 23.13 160 ILE A N 1
ATOM 1257 C CA . ILE A 1 181 ? -40.407 69.585 -20.283 1.00 24.11 160 ILE A CA 1
ATOM 1258 C C . ILE A 1 181 ? -39.385 70.722 -20.138 1.00 19.93 160 ILE A C 1
ATOM 1259 O O . ILE A 1 181 ? -39.364 71.652 -20.944 1.00 21.80 160 ILE A O 1
ATOM 1264 N N . VAL A 1 182 ? -38.529 70.620 -19.130 1.00 20.15 161 VAL A N 1
ATOM 1265 C CA . VAL A 1 182 ? -37.403 71.585 -18.996 1.00 18.55 161 VAL A CA 1
ATOM 1266 C C . VAL A 1 182 ? -36.375 71.294 -20.080 1.00 19.11 161 VAL A C 1
ATOM 1267 O O . VAL A 1 182 ? -35.815 70.176 -20.114 1.00 18.25 161 VAL A O 1
ATOM 1271 N N . PRO A 1 183 ? -36.069 72.285 -20.953 1.00 17.30 162 PRO A N 1
ATOM 1272 C CA . PRO A 1 183 ? -35.149 71.927 -22.018 1.00 17.44 162 PRO A CA 1
ATOM 1273 C C . PRO A 1 183 ? -33.722 71.673 -21.491 1.00 18.48 162 PRO A C 1
ATOM 1274 O O . PRO A 1 183 ? -33.103 70.670 -21.930 1.00 17.37 162 PRO A O 1
ATOM 1278 N N . PHE A 1 184 ? -33.220 72.509 -20.573 1.00 17.29 163 PHE A N 1
ATOM 1279 C CA . PHE A 1 184 ? -31.840 72.368 -20.068 1.00 16.28 163 PHE A CA 1
ATOM 1280 C C . PHE A 1 184 ? -31.877 72.664 -18.603 1.00 18.08 163 PHE A C 1
ATOM 1281 O O . PHE A 1 184 ? -32.189 73.756 -18.223 1.00 17.70 163 PHE A O 1
ATOM 1289 N N . TRP A 1 185 ? -31.622 71.684 -17.761 1.00 15.52 164 TRP A N 1
ATOM 1290 C CA . TRP A 1 185 ? -31.872 71.790 -16.325 1.00 16.06 164 TRP A CA 1
ATOM 1291 C C . TRP A 1 185 ? -30.623 72.008 -15.529 1.00 18.32 164 TRP A C 1
ATOM 1292 O O . TRP A 1 185 ? -29.617 71.367 -15.760 1.00 17.83 164 TRP A O 1
ATOM 1303 N N . PHE A 1 186 ? -30.692 72.974 -14.615 1.00 17.32 165 PHE A N 1
ATOM 1304 C CA . PHE A 1 186 ? -29.615 73.286 -13.669 1.00 18.63 165 PHE A CA 1
ATOM 1305 C C . PHE A 1 186 ? -30.043 73.167 -12.233 1.00 17.35 165 PHE A C 1
ATOM 1306 O O . PHE A 1 186 ? -31.086 73.717 -11.832 1.00 18.71 165 PHE A O 1
ATOM 1314 N N . ALA A 1 187 ? -29.187 72.539 -11.463 1.00 18.19 166 ALA A N 1
ATOM 1315 C CA . ALA A 1 187 ? -29.347 72.531 -10.005 1.00 16.92 166 ALA A CA 1
ATOM 1316 C C . ALA A 1 187 ? -28.623 73.794 -9.453 1.00 16.99 166 ALA A C 1
ATOM 1317 O O . ALA A 1 187 ? -27.582 73.682 -8.812 1.00 18.83 166 ALA A O 1
ATOM 1319 N N . GLY A 1 188 ? -29.217 74.968 -9.697 1.00 18.01 167 GLY A N 1
ATOM 1320 C CA . GLY A 1 188 ? -28.556 76.229 -9.495 1.00 20.42 167 GLY A CA 1
ATOM 1321 C C . GLY A 1 188 ? -28.403 76.582 -8.024 1.00 19.60 167 GLY A C 1
ATOM 1322 O O . GLY A 1 188 ? -27.690 77.525 -7.693 1.00 19.31 167 GLY A O 1
ATOM 1323 N N . TYR A 1 189 ? -29.061 75.862 -7.114 1.00 18.66 168 TYR A N 1
ATOM 1324 C CA . TYR A 1 189 ? -28.787 76.042 -5.696 1.00 19.42 168 TYR A CA 1
ATOM 1325 C C . TYR A 1 189 ? -27.312 75.863 -5.392 1.00 19.46 168 TYR A C 1
ATOM 1326 O O . TYR A 1 189 ? -26.722 76.553 -4.481 1.00 22.46 168 TYR A O 1
ATOM 1335 N N . ASP A 1 190 ? -26.666 74.925 -6.105 1.00 19.19 169 ASP A N 1
ATOM 1336 C CA . ASP A 1 190 ? -25.235 74.626 -5.964 1.00 19.21 169 ASP A CA 1
ATOM 1337 C C . ASP A 1 190 ? -24.517 75.420 -7.054 1.00 21.52 169 ASP A C 1
ATOM 1338 O O . ASP A 1 190 ? -24.730 75.191 -8.248 1.00 20.30 169 ASP A O 1
ATOM 1343 N N . LYS A 1 191 ? -23.660 76.337 -6.633 1.00 21.68 170 LYS A N 1
ATOM 1344 C CA . LYS A 1 191 ? -22.961 77.182 -7.619 1.00 24.80 170 LYS A CA 1
ATOM 1345 C C . LYS A 1 191 ? -22.135 76.369 -8.595 1.00 22.34 170 LYS A C 1
ATOM 1346 O O . LYS A 1 191 ? -21.931 76.826 -9.738 1.00 21.95 170 LYS A O 1
ATOM 1352 N N . SER A 1 192 ? -21.673 75.193 -8.203 1.00 20.34 171 SER A N 1
ATOM 1353 C CA . SER A 1 192 ? -20.820 74.391 -9.085 1.00 20.88 171 SER A CA 1
ATOM 1354 C C . SER A 1 192 ? -21.625 74.002 -10.358 1.00 19.03 171 SER A C 1
ATOM 1355 O O . SER A 1 192 ? -21.032 73.653 -11.395 1.00 21.60 171 SER A O 1
ATOM 1358 N N . SER A 1 193 ? -22.954 74.001 -10.294 1.00 18.07 172 SER A N 1
ATOM 1359 C CA . SER A 1 193 ? -23.767 73.700 -11.495 1.00 16.31 172 SER A CA 1
ATOM 1360 C C . SER A 1 193 ? -23.488 74.695 -12.600 1.00 17.62 172 SER A C 1
ATOM 1361 O O . SER A 1 193 ? -23.451 74.345 -13.792 1.00 18.64 172 SER A O 1
ATOM 1364 N N . PHE A 1 194 ? -23.356 75.967 -12.241 1.00 18.45 173 PHE A N 1
ATOM 1365 C CA . PHE A 1 194 ? -23.031 76.973 -13.253 1.00 17.87 173 PHE A CA 1
ATOM 1366 C C . PHE A 1 194 ? -21.562 76.970 -13.607 1.00 18.17 173 PHE A C 1
ATOM 1367 O O . PHE A 1 194 ? -21.173 77.204 -14.762 1.00 19.28 173 PHE A O 1
ATOM 1375 N N . ALA A 1 195 ? -20.698 76.676 -12.636 1.00 17.63 174 ALA A N 1
ATOM 1376 C CA . ALA A 1 195 ? -19.309 76.557 -12.948 1.00 19.78 174 ALA A CA 1
ATOM 1377 C C . ALA A 1 195 ? -19.066 75.504 -14.011 1.00 17.79 174 ALA A C 1
ATOM 1378 O O . ALA A 1 195 ? -18.198 75.662 -14.888 1.00 18.00 174 ALA A O 1
ATOM 1380 N N . GLN A 1 196 ? -19.772 74.389 -13.914 1.00 18.27 175 GLN A N 1
ATOM 1381 C CA . GLN A 1 196 ? -19.587 73.314 -14.874 1.00 16.62 175 GLN A CA 1
ATOM 1382 C C . GLN A 1 196 ? -19.909 73.780 -16.315 1.00 17.45 175 GLN A C 1
ATOM 1383 O O . GLN A 1 196 ? -19.229 73.412 -17.283 1.00 18.63 175 GLN A O 1
ATOM 1389 N N . TYR A 1 197 ? -20.992 74.549 -16.421 1.00 16.40 176 TYR A N 1
ATOM 1390 C CA . TYR A 1 197 ? -21.389 75.127 -17.707 1.00 18.62 176 TYR A CA 1
ATOM 1391 C C . TYR A 1 197 ? -20.255 75.993 -18.279 1.00 17.41 176 TYR A C 1
ATOM 1392 O O . TYR A 1 197 ? -19.834 75.847 -19.443 1.00 17.46 176 TYR A O 1
ATOM 1401 N N . TYR A 1 198 ? -19.816 76.949 -17.475 1.00 17.54 177 TYR A N 1
ATOM 1402 C CA . TYR A 1 198 ? -18.756 77.846 -17.929 1.00 18.90 177 TYR A CA 1
ATOM 1403 C C . TYR A 1 198 ? -17.489 77.091 -18.280 1.00 18.67 177 TYR A C 1
ATOM 1404 O O . TYR A 1 198 ? -16.850 77.362 -19.299 1.00 17.89 177 TYR A O 1
ATOM 1413 N N . ASP A 1 199 ? -17.076 76.188 -17.385 1.00 19.24 178 ASP A N 1
ATOM 1414 C CA . ASP A 1 199 ? -15.818 75.479 -17.557 1.00 17.45 178 ASP A CA 1
ATOM 1415 C C . ASP A 1 199 ? -15.824 74.623 -18.820 1.00 18.64 178 ASP A C 1
ATOM 1416 O O . ASP A 1 199 ? -14.854 74.665 -19.623 1.00 17.89 178 ASP A O 1
ATOM 1421 N N . GLN A 1 200 ? -16.874 73.830 -19.031 1.00 16.88 179 GLN A N 1
ATOM 1422 C CA . GLN A 1 200 ? -16.913 72.967 -20.183 1.00 15.70 179 GLN A CA 1
ATOM 1423 C C . GLN A 1 200 ? -16.946 73.778 -21.474 1.00 17.70 179 GLN A C 1
ATOM 1424 O O . GLN A 1 200 ? -16.210 73.470 -22.390 1.00 17.19 179 GLN A O 1
ATOM 1430 N N . PHE A 1 201 ? -17.810 74.805 -21.527 1.00 16.55 180 PHE A N 1
ATOM 1431 C CA . PHE A 1 201 ? -17.959 75.538 -22.798 1.00 17.39 180 PHE A CA 1
ATOM 1432 C C . PHE A 1 201 ? -16.801 76.500 -23.069 1.00 16.92 180 PHE A C 1
ATOM 1433 O O . PHE A 1 201 ? -16.603 76.933 -24.200 1.00 17.32 180 PHE A O 1
ATOM 1441 N N . ALA A 1 202 ? -16.020 76.834 -22.051 1.00 16.73 181 ALA A N 1
ATOM 1442 C CA . ALA A 1 202 ? -14.817 77.647 -22.275 1.00 16.97 181 ALA A CA 1
ATOM 1443 C C . ALA A 1 202 ? -13.832 76.968 -23.216 1.00 17.59 181 ALA A C 1
ATOM 1444 O O . ALA A 1 202 ? -13.116 77.620 -23.964 1.00 17.19 181 ALA A O 1
ATOM 1446 N N . THR A 1 203 ? -13.795 75.632 -23.218 1.00 17.76 182 THR A N 1
ATOM 1447 C CA . THR A 1 203 ? -12.917 74.884 -24.125 1.00 17.36 182 THR A CA 1
ATOM 1448 C C . THR A 1 203 ? -13.238 75.075 -25.627 1.00 17.50 182 THR A C 1
ATOM 1449 O O . THR A 1 203 ? -12.345 75.552 -26.365 1.00 17.47 182 THR A O 1
ATOM 1453 N N . PRO A 1 204 ? -14.481 74.804 -26.073 1.00 16.69 183 PRO A N 1
ATOM 1454 C CA . PRO A 1 204 ? -14.762 75.109 -27.498 1.00 15.36 183 PRO A CA 1
ATOM 1455 C C . PRO A 1 204 ? -14.661 76.600 -27.771 1.00 17.51 183 PRO A C 1
ATOM 1456 O O . PRO A 1 204 ? -14.302 76.992 -28.901 1.00 17.83 183 PRO A O 1
ATOM 1460 N N . LEU A 1 205 ? -14.918 77.458 -26.791 1.00 16.71 184 LEU A N 1
ATOM 1461 C CA . LEU A 1 205 ? -14.875 78.908 -27.071 1.00 16.77 184 LEU A CA 1
ATOM 1462 C C . LEU A 1 205 ? -13.453 79.385 -27.281 1.00 18.92 184 LEU A C 1
ATOM 1463 O O . LEU A 1 205 ? -13.201 80.137 -28.229 1.00 18.35 184 LEU A O 1
ATOM 1468 N N . LEU A 1 206 ? -12.527 78.920 -26.456 1.00 16.46 185 LEU A N 1
ATOM 1469 C CA . LEU A 1 206 ? -11.231 79.563 -26.311 1.00 17.98 185 LEU A CA 1
ATOM 1470 C C . LEU A 1 206 ? -10.015 78.693 -26.620 1.00 21.00 185 LEU A C 1
ATOM 1471 O O . LEU A 1 206 ? -8.917 79.219 -26.700 1.00 21.02 185 LEU A O 1
ATOM 1476 N N . ILE A 1 207 ? -10.217 77.381 -26.745 1.00 17.54 186 ILE A N 1
ATOM 1477 C CA . ILE A 1 207 ? -9.123 76.428 -26.819 1.00 18.17 186 ILE A CA 1
ATOM 1478 C C . ILE A 1 207 ? -9.052 75.601 -28.085 1.00 20.51 186 ILE A C 1
ATOM 1479 O O . ILE A 1 207 ? -7.987 75.547 -28.709 1.00 22.23 186 ILE A O 1
ATOM 1484 N N . THR A 1 208 ? -10.141 74.956 -28.508 1.00 17.60 187 THR A N 1
ATOM 1485 C CA . THR A 1 208 ? -10.039 73.880 -29.503 1.00 19.16 187 THR A CA 1
ATOM 1486 C C . THR A 1 208 ? -9.763 74.360 -30.929 1.00 20.73 187 THR A C 1
ATOM 1487 O O . THR A 1 208 ? -9.151 73.610 -31.712 1.00 24.18 187 THR A O 1
ATOM 1491 N N . ASP A 1 209 ? -10.218 75.555 -31.278 1.00 20.86 188 ASP A N 1
ATOM 1492 C CA . ASP A 1 209 ? -10.111 76.012 -32.705 1.00 22.86 188 ASP A CA 1
ATOM 1493 C C . ASP A 1 209 ? -8.804 76.768 -32.876 1.00 19.84 188 ASP A C 1
ATOM 1494 O O . ASP A 1 209 ? -8.607 77.787 -32.272 1.00 23.95 188 ASP A O 1
ATOM 1499 N N . PRO A 1 210 ? -7.881 76.231 -33.713 1.00 29.09 189 PRO A N 1
ATOM 1500 C CA . PRO A 1 210 ? -6.574 76.911 -33.862 1.00 30.17 189 PRO A CA 1
ATOM 1501 C C . PRO A 1 210 ? -6.690 78.372 -34.331 1.00 32.84 189 PRO A C 1
ATOM 1502 O O . PRO A 1 210 ? -5.927 79.222 -33.882 1.00 33.73 189 PRO A O 1
ATOM 1506 N N . ALA A 1 211 ? -7.688 78.673 -35.164 1.00 32.24 190 ALA A N 1
ATOM 1507 C CA . ALA A 1 211 ? -7.887 80.042 -35.622 1.00 47.04 190 ALA A CA 1
ATOM 1508 C C . ALA A 1 211 ? -8.601 80.946 -34.608 1.00 34.16 190 ALA A C 1
ATOM 1509 O O . ALA A 1 211 ? -8.664 82.150 -34.810 1.00 42.40 190 ALA A O 1
ATOM 1511 N N . HIS A 1 212 ? -9.147 80.358 -33.526 1.00 26.81 191 HIS A N 1
ATOM 1512 C CA . HIS A 1 212 ? -9.924 81.098 -32.550 1.00 24.93 191 HIS A CA 1
ATOM 1513 C C . HIS A 1 212 ? -9.641 80.595 -31.167 1.00 27.83 191 HIS A C 1
ATOM 1514 O O . HIS A 1 212 ? -10.531 80.097 -30.463 1.00 36.02 191 HIS A O 1
ATOM 1521 N N . ASN A 1 213 ? -8.377 80.668 -30.772 1.00 25.68 192 ASN A N 1
ATOM 1522 C CA . ASN A 1 213 ? -8.022 80.317 -29.449 1.00 38.81 192 ASN A CA 1
ATOM 1523 C C . ASN A 1 213 ? -7.093 81.291 -28.785 1.00 50.02 192 ASN A C 1
ATOM 1524 O O . ASN A 1 213 ? -6.478 82.170 -29.416 1.00 32.11 192 ASN A O 1
ATOM 1529 N N . GLU A 1 214 ? -7.073 81.151 -27.472 1.00 24.81 193 GLU A N 1
ATOM 1530 C CA . GLU A 1 214 ? -6.417 82.078 -26.588 1.00 22.66 193 GLU A CA 1
ATOM 1531 C C . GLU A 1 214 ? -5.541 81.370 -25.572 1.00 20.76 193 GLU A C 1
ATOM 1532 O O . GLU A 1 214 ? -5.311 81.906 -24.517 1.00 21.40 193 GLU A O 1
ATOM 1538 N N . LYS A 1 215 ? -5.069 80.176 -25.912 1.00 23.24 194 LYS A N 1
ATOM 1539 C CA . LYS A 1 215 ? -4.213 79.385 -24.995 1.00 23.09 194 LYS A CA 1
ATOM 1540 C C . LYS A 1 215 ? -3.037 80.190 -24.446 1.00 22.78 194 LYS A C 1
ATOM 1541 O O . LYS A 1 215 ? -2.795 80.264 -23.247 1.00 24.90 194 LYS A O 1
ATOM 1547 N N . LYS A 1 216 ? -2.304 80.824 -25.355 1.00 25.54 195 LYS A N 1
ATOM 1548 C CA . LYS A 1 216 ? -1.094 81.543 -24.934 1.00 26.38 195 LYS A CA 1
ATOM 1549 C C . LYS A 1 216 ? -1.415 82.718 -24.029 1.00 22.23 195 LYS A C 1
ATOM 1550 O O . LYS A 1 216 ? -0.733 82.933 -23.012 1.00 25.65 195 LYS A O 1
ATOM 1556 N N . GLN A 1 217 ? -2.476 83.460 -24.360 1.00 22.34 196 GLN A N 1
ATOM 1557 C CA . GLN A 1 217 ? -2.878 84.634 -23.592 1.00 22.84 196 GLN A CA 1
ATOM 1558 C C . GLN A 1 217 ? -3.449 84.289 -22.217 1.00 21.71 196 GLN A C 1
ATOM 1559 O O . GLN A 1 217 ? -3.228 84.982 -21.242 1.00 23.59 196 GLN A O 1
ATOM 1565 N N . LEU A 1 218 ? -4.177 83.186 -22.138 1.00 23.26 197 LEU A N 1
ATOM 1566 C CA . LEU A 1 218 ? -4.625 82.691 -20.855 1.00 21.70 197 LEU A CA 1
ATOM 1567 C C . LEU A 1 218 ? -3.453 82.321 -19.945 1.00 23.70 197 LEU A C 1
ATOM 1568 O O . LEU A 1 218 ? -3.463 82.675 -18.769 1.00 27.06 197 LEU A O 1
ATOM 1573 N N . ILE A 1 219 ? -2.477 81.609 -20.503 1.00 22.59 198 ILE A N 1
ATOM 1574 C CA . ILE A 1 219 ? -1.325 81.178 -19.711 1.00 26.31 198 ILE A CA 1
ATOM 1575 C C . ILE A 1 219 ? -0.464 82.367 -19.259 1.00 27.60 198 ILE A C 1
ATOM 1576 O O . ILE A 1 219 ? 0.022 82.406 -18.117 1.00 27.64 198 ILE A O 1
ATOM 1581 N N . ASN A 1 220 ? -0.270 83.346 -20.131 1.00 26.71 199 ASN A N 1
ATOM 1582 C CA . ASN A 1 220 ? 0.621 84.465 -19.781 1.00 27.30 199 ASN A CA 1
ATOM 1583 C C . ASN A 1 220 ? -0.029 85.707 -19.157 1.00 33.61 199 ASN A C 1
ATOM 1584 O O . ASN A 1 220 ? 0.653 86.702 -18.945 1.00 28.29 199 ASN A O 1
ATOM 1589 N N . GLY A 1 221 ? -1.331 85.674 -18.863 1.00 23.84 200 GLY A N 1
ATOM 1590 C CA . GLY A 1 221 ? -1.977 86.742 -18.139 1.00 25.98 200 GLY A CA 1
ATOM 1591 C C . GLY A 1 221 ? -2.553 87.876 -18.954 1.00 27.53 200 GLY A C 1
ATOM 1592 O O . GLY A 1 221 ? -3.149 88.782 -18.383 1.00 28.48 200 GLY A O 1
ATOM 1593 N N . THR A 1 222 ? -2.368 87.823 -20.269 1.00 27.75 201 THR A N 1
ATOM 1594 C CA . THR A 1 222 ? -2.860 88.883 -21.173 1.00 27.22 201 THR A CA 1
ATOM 1595 C C . THR A 1 222 ? -4.280 88.644 -21.729 1.00 28.85 201 THR A C 1
ATOM 1596 O O . THR A 1 222 ? -4.795 89.473 -22.468 1.00 26.82 201 THR A O 1
ATOM 1600 N N . PHE A 1 223 ? -4.920 87.537 -21.354 1.00 23.30 202 PHE A N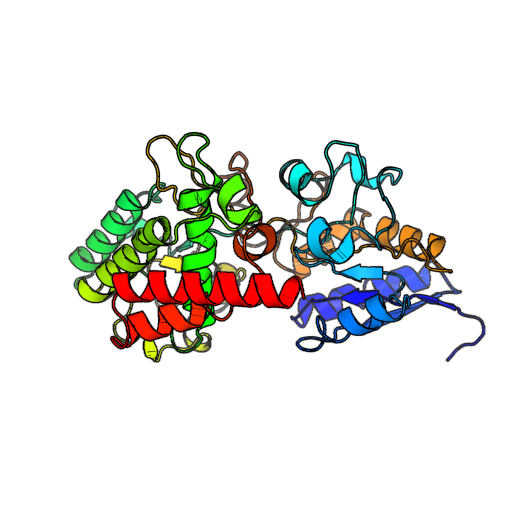 1
ATOM 1601 C CA . PHE A 1 223 ? -6.271 87.257 -21.845 1.00 23.73 202 PHE A CA 1
ATOM 1602 C C . PHE A 1 223 ? -7.265 88.383 -21.565 1.00 24.66 202 PHE A C 1
ATOM 1603 O O . PHE A 1 223 ? -7.381 88.879 -20.443 1.00 24.63 202 PHE A O 1
ATOM 1611 N N . GLN A 1 224 ? -8.014 88.742 -22.606 1.00 25.05 203 GLN A N 1
ATOM 1612 C CA . GLN A 1 224 ? -9.066 89.736 -22.487 1.00 26.65 203 GLN A CA 1
ATOM 1613 C C . GLN A 1 224 ? -10.398 89.053 -22.185 1.00 19.93 203 GLN A C 1
ATOM 1614 O O . GLN A 1 224 ? -10.931 88.349 -23.032 1.00 22.09 203 GLN A O 1
ATOM 1620 N N . TRP A 1 225 ? -10.936 89.308 -20.997 1.00 23.86 204 TRP A N 1
ATOM 1621 C CA . TRP A 1 225 ? -12.160 88.663 -20.532 1.00 23.56 204 TRP A CA 1
ATOM 1622 C C . TRP A 1 225 ? -13.391 89.085 -21.321 1.00 22.09 204 TRP A C 1
ATOM 1623 O O . TRP A 1 225 ? -14.444 88.461 -21.227 1.00 23.85 204 TRP A O 1
ATOM 1634 N N . SER A 1 226 ? -13.270 90.145 -22.123 1.00 21.22 205 SER A N 1
ATOM 1635 C CA . SER A 1 226 ? -14.321 90.462 -23.066 1.00 19.64 205 SER A CA 1
ATOM 1636 C C . SER A 1 226 ? -14.643 89.289 -24.010 1.00 23.72 205 SER A C 1
ATOM 1637 O O . SER A 1 226 ? -15.787 89.164 -24.492 1.00 23.82 205 SER A O 1
ATOM 1640 N N . LYS A 1 227 ? -13.675 88.386 -24.231 1.00 21.35 206 LYS A N 1
ATOM 1641 C CA . LYS A 1 227 ? -13.883 87.225 -25.083 1.00 23.49 206 LYS A CA 1
ATOM 1642 C C . LYS A 1 227 ? -14.711 86.119 -24.396 1.00 25.89 206 LYS A C 1
ATOM 1643 O O . LYS A 1 227 ? -15.187 85.200 -25.048 1.00 25.04 206 LYS A O 1
ATOM 1649 N N . PHE A 1 228 ? -14.872 86.226 -23.093 1.00 19.90 207 PHE A N 1
ATOM 1650 C CA . PHE A 1 228 ? -15.603 85.249 -22.303 1.00 21.23 207 PHE A CA 1
ATOM 1651 C C . PHE A 1 228 ? -17.087 85.636 -22.229 1.00 19.58 207 PHE A C 1
ATOM 1652 O O . PHE A 1 228 ? -17.920 84.807 -21.851 1.00 22.46 207 PHE A O 1
ATOM 1660 N N . THR A 1 229 ? -17.438 86.891 -22.538 1.00 17.75 208 THR A N 1
ATOM 1661 C CA . THR A 1 229 ? -18.793 87.372 -22.313 1.00 18.90 208 THR A CA 1
ATOM 1662 C C . THR A 1 229 ? -19.868 86.577 -23.024 1.00 17.58 208 THR A C 1
ATOM 1663 O O . THR A 1 229 ? -21.004 86.437 -22.522 1.00 18.46 208 THR A O 1
ATOM 1667 N N . TYR A 1 230 ? -19.471 86.080 -24.187 1.00 18.63 209 TYR A N 1
ATOM 1668 C CA . TYR A 1 230 ? -20.364 85.185 -24.948 1.00 19.62 209 TYR A CA 1
ATOM 1669 C C . TYR A 1 230 ? -21.061 84.117 -24.104 1.00 17.57 209 TYR A C 1
ATOM 1670 O O . TYR A 1 230 ? -22.276 83.923 -24.210 1.00 20.10 209 TYR A O 1
ATOM 1679 N N . LEU A 1 231 ? -20.300 83.470 -23.219 1.00 19.33 210 LEU A N 1
ATOM 1680 C CA . LEU A 1 231 ? -20.936 82.425 -22.415 1.00 17.38 210 LEU A CA 1
ATOM 1681 C C . LEU A 1 231 ? -21.976 82.927 -21.419 1.00 18.65 210 LEU A C 1
ATOM 1682 O O . LEU A 1 231 ? -22.988 82.257 -21.130 1.00 19.86 210 LEU A O 1
ATOM 1687 N N . SER A 1 232 ? -21.744 84.131 -20.908 1.00 19.18 211 SER A N 1
ATOM 1688 C CA . SER A 1 232 ? -22.732 84.724 -20.034 1.00 18.86 211 SER A CA 1
ATOM 1689 C C . SER A 1 232 ? -24.008 85.182 -20.802 1.00 17.40 211 SER A C 1
ATOM 1690 O O . SER A 1 232 ? -25.132 85.074 -20.287 1.00 19.68 211 SER A O 1
ATOM 1693 N N . GLU A 1 233 ? -23.778 85.687 -22.009 1.00 18.55 212 GLU A N 1
ATOM 1694 C CA . GLU A 1 233 ? -24.893 86.059 -22.885 1.00 21.68 212 GLU A CA 1
ATOM 1695 C C . GLU A 1 233 ? -25.763 84.852 -23.221 1.00 19.40 212 GLU A C 1
ATOM 1696 O O . GLU A 1 233 ? -26.995 84.937 -23.145 1.00 19.95 212 GLU A O 1
ATOM 1702 N N . ILE A 1 234 ? -25.124 83.739 -23.554 1.00 18.98 213 ILE A N 1
ATOM 1703 C CA . ILE A 1 234 ? -25.871 82.529 -23.860 1.00 19.57 213 ILE A CA 1
ATOM 1704 C C . ILE A 1 234 ? -26.691 82.078 -22.645 1.00 20.07 213 ILE A C 1
ATOM 1705 O O . ILE A 1 234 ? -27.869 81.750 -22.722 1.00 18.92 213 ILE A O 1
ATOM 1710 N N . LEU A 1 235 ? -26.074 82.100 -21.463 1.00 17.70 214 LEU A N 1
ATOM 1711 C CA . LEU A 1 235 ? -26.783 81.681 -20.248 1.00 19.62 214 LEU A CA 1
ATOM 1712 C C . LEU A 1 235 ? -27.983 82.594 -19.955 1.00 17.71 214 LEU A C 1
ATOM 1713 O O . LEU A 1 235 ? -29.044 82.144 -19.612 1.00 19.04 214 LEU A O 1
ATOM 1718 N N . LYS A 1 236 ? -27.798 83.890 -20.167 1.00 18.09 215 LYS A N 1
ATOM 1719 C CA . LYS A 1 236 ? -28.855 84.857 -19.983 1.00 20.45 215 LYS A CA 1
ATOM 1720 C C . LYS A 1 236 ? -29.964 84.684 -21.023 1.00 17.97 215 LYS A C 1
ATOM 1721 O O . LYS A 1 236 ? -31.127 84.772 -20.634 1.00 20.06 215 LYS A O 1
ATOM 1727 N N . GLN A 1 237 ? -29.587 84.404 -22.268 1.00 19.88 216 GLN A N 1
ATOM 1728 C CA . GLN A 1 237 ? -30.578 84.016 -23.300 1.00 18.75 216 GLN A CA 1
ATOM 1729 C C . GLN A 1 237 ? -31.408 82.825 -22.879 1.00 23.70 216 GLN A C 1
ATOM 1730 O O . GLN A 1 237 ? -32.649 82.820 -22.930 1.00 23.26 216 GLN A O 1
ATOM 1736 N N . MET A 1 238 ? -30.738 81.802 -22.371 1.00 20.98 217 MET A N 1
ATOM 1737 C CA . MET A 1 238 ? -31.468 80.613 -21.948 1.00 21.23 217 MET A CA 1
ATOM 1738 C C . MET A 1 238 ? -32.414 80.938 -20.815 1.00 22.64 217 MET A C 1
ATOM 1739 O O . MET A 1 238 ? -33.528 80.465 -20.776 1.00 23.88 217 MET A O 1
ATOM 1744 N N . GLN A 1 239 ? -31.970 81.729 -19.843 1.00 19.58 218 GLN A N 1
ATOM 1745 C CA . GLN A 1 239 ? -32.861 82.119 -18.768 1.00 23.28 218 GLN A CA 1
ATOM 1746 C C . GLN A 1 239 ? -34.062 82.916 -19.298 1.00 28.37 218 GLN A C 1
ATOM 1747 O O . GLN A 1 239 ? -35.224 82.606 -19.044 1.00 24.99 218 GLN A O 1
ATOM 1753 N N . LYS A 1 240 ? -33.786 83.968 -20.032 1.00 22.81 219 LYS A N 1
ATOM 1754 C CA . LYS A 1 240 ? -34.875 84.851 -20.463 1.00 28.06 219 LYS A CA 1
ATOM 1755 C C . LYS A 1 240 ? -35.906 84.134 -21.325 1.00 33.00 219 LYS A C 1
ATOM 1756 O O . LYS A 1 240 ? -37.120 84.404 -21.205 1.00 29.71 219 LYS A O 1
ATOM 1762 N N . GLU A 1 241 ? -35.416 83.226 -22.177 1.00 23.95 220 GLU A N 1
ATOM 1763 C CA . GLU A 1 241 ? -36.247 82.493 -23.136 1.00 28.28 220 GLU A CA 1
ATOM 1764 C C . GLU A 1 241 ? -36.873 81.235 -22.573 1.00 29.34 220 GLU A C 1
ATOM 1765 O O . GLU A 1 241 ? -37.507 80.476 -23.319 1.00 30.03 220 GLU A O 1
ATOM 1771 N N . LYS A 1 242 ? -36.716 81.037 -21.281 1.00 23.12 221 LYS A N 1
ATOM 1772 C CA . LYS A 1 242 ? -37.288 79.916 -20.535 1.00 25.89 221 LYS A CA 1
ATOM 1773 C C . LYS A 1 242 ? -36.797 78.590 -21.090 1.00 30.06 221 LYS A C 1
ATOM 1774 O O . LYS A 1 242 ? -37.565 77.621 -21.194 1.00 27.72 221 LYS A O 1
ATOM 1780 N N . LEU A 1 243 ? -35.511 78.552 -21.431 1.00 20.76 222 LEU A N 1
ATOM 1781 C CA . LEU A 1 243 ? -34.895 77.288 -21.933 1.00 23.19 222 LEU A CA 1
ATOM 1782 C C . LEU A 1 243 ? -34.223 76.525 -20.804 1.00 23.40 222 LEU A C 1
ATOM 1783 O O . LEU A 1 243 ? -33.857 75.369 -20.976 1.00 20.99 222 LEU A O 1
ATOM 1788 N N . ILE A 1 244 ? -34.031 77.180 -19.670 1.00 19.75 223 ILE A N 1
ATOM 1789 C CA . ILE A 1 244 ? -33.622 76.525 -18.435 1.00 18.66 223 ILE A CA 1
ATOM 1790 C C . ILE A 1 244 ? -34.800 76.497 -17.468 1.00 25.12 223 ILE A C 1
ATOM 1791 O O . ILE A 1 244 ? -35.853 77.129 -17.710 1.00 25.16 223 ILE A O 1
ATOM 1796 N N . ASN A 1 245 ? -34.685 75.711 -16.413 1.00 20.35 224 ASN A N 1
ATOM 1797 C CA . ASN A 1 245 ? -35.713 75.662 -15.428 1.00 20.36 224 ASN A CA 1
ATOM 1798 C C . ASN A 1 245 ? -35.929 77.019 -14.735 1.00 21.33 224 ASN A C 1
ATOM 1799 O O . ASN A 1 245 ? -34.986 77.702 -14.352 1.00 23.41 224 ASN A O 1
ATOM 1804 N N . ILE A 1 246 ? -37.201 77.346 -14.565 1.00 23.48 225 ILE A N 1
ATOM 1805 C CA . ILE A 1 246 ? -37.620 78.589 -13.908 1.00 28.93 225 ILE A CA 1
ATOM 1806 C C . ILE A 1 246 ? -37.076 78.713 -12.495 1.00 23.26 225 ILE A C 1
ATOM 1807 O O . ILE A 1 246 ? -36.736 79.822 -12.069 1.00 27.54 225 ILE A O 1
ATOM 1812 N N . ASP A 1 247 ? -36.939 77.580 -11.799 1.00 23.52 226 ASP A N 1
ATOM 1813 C CA . ASP A 1 247 ? -36.445 77.499 -10.435 1.00 24.19 226 ASP A CA 1
ATOM 1814 C C . ASP A 1 247 ? -34.948 77.227 -10.339 1.00 23.27 226 ASP A C 1
ATOM 1815 O O . ASP A 1 247 ? -34.493 76.743 -9.330 1.00 26.18 226 ASP A O 1
ATOM 1820 N N . ALA A 1 248 ? -34.191 77.556 -11.386 1.00 22.36 227 ALA A N 1
ATOM 1821 C CA . ALA A 1 248 ? -32.745 77.251 -11.398 1.00 23.37 227 ALA A CA 1
ATOM 1822 C C . ALA A 1 248 ? -32.019 77.723 -10.154 1.00 25.18 227 ALA A C 1
ATOM 1823 O O . ALA A 1 248 ? -31.253 76.946 -9.565 1.00 26.45 227 ALA A O 1
ATOM 1825 N N . VAL A 1 249 ? -32.291 78.945 -9.696 1.00 28.47 228 VAL A N 1
ATOM 1826 C CA . VAL A 1 249 ? -31.655 79.468 -8.485 1.00 32.87 228 VAL A CA 1
ATOM 1827 C C . VAL A 1 249 ? -31.891 78.637 -7.210 1.00 29.90 228 VAL A C 1
ATOM 1828 O O . VAL A 1 249 ? -31.064 78.641 -6.317 1.00 31.67 228 VAL A O 1
ATOM 1832 N N . THR A 1 250 ? -33.006 77.924 -7.114 1.00 23.62 229 THR A N 1
ATOM 1833 C CA . THR A 1 250 ? -33.306 77.122 -5.933 1.00 25.16 229 THR A CA 1
ATOM 1834 C C . THR A 1 250 ? -33.282 75.605 -6.150 1.00 23.13 229 THR A C 1
ATOM 1835 O O . THR A 1 250 ? -33.419 74.839 -5.194 1.00 28.52 229 THR A O 1
ATOM 1839 N N . ALA A 1 251 ? -33.046 75.153 -7.382 1.00 20.06 230 ALA A N 1
ATOM 1840 C CA . ALA A 1 251 ? -33.089 73.708 -7.651 1.00 20.41 230 ALA A CA 1
ATOM 1841 C C . ALA A 1 251 ? -31.857 73.014 -7.131 1.00 19.51 230 ALA A C 1
ATOM 1842 O O . ALA A 1 251 ? -30.734 73.497 -7.256 1.00 20.27 230 ALA A O 1
ATOM 1844 N N . LYS A 1 252 ? -32.068 71.849 -6.527 1.00 20.84 231 LYS A N 1
ATOM 1845 C CA . LYS A 1 252 ? -31.060 71.114 -5.839 1.00 17.72 231 LYS A CA 1
ATOM 1846 C C . LYS A 1 252 ? -30.636 69.858 -6.593 1.00 20.24 231 LYS A C 1
ATOM 1847 O O . LYS A 1 252 ? -31.413 69.237 -7.313 1.00 20.45 231 LYS A O 1
ATOM 1853 N N . LYS A 1 253 ? -29.365 69.479 -6.450 1.00 21.75 232 LYS A N 1
ATOM 1854 C CA . LYS A 1 253 ? -28.834 68.283 -7.103 1.00 21.17 232 LYS A CA 1
ATOM 1855 C C . LYS A 1 253 ? -29.649 67.036 -6.773 1.00 21.41 232 LYS A C 1
ATOM 1856 O O . LYS A 1 253 ? -29.802 66.130 -7.587 1.00 22.94 232 LYS A O 1
ATOM 1862 N N . SER A 1 254 ? -30.183 66.982 -5.555 1.00 20.95 233 SER A N 1
ATOM 1863 C CA . SER A 1 254 ? -30.943 65.820 -5.090 1.00 21.49 233 SER A CA 1
ATOM 1864 C C . SER A 1 254 ? -32.232 65.611 -5.872 1.00 25.82 233 SER A C 1
ATOM 1865 O O . SER A 1 254 ? -32.775 64.520 -5.776 1.00 25.06 233 SER A O 1
ATOM 1868 N N . GLN A 1 255 ? -32.706 66.625 -6.626 1.00 19.88 234 GLN A N 1
ATOM 1869 C CA . GLN A 1 255 ? -33.930 66.530 -7.397 1.00 20.87 234 GLN A CA 1
ATOM 1870 C C . GLN A 1 255 ? -33.739 65.914 -8.795 1.00 22.22 234 GLN A C 1
ATOM 1871 O O . GLN A 1 255 ? -34.707 65.508 -9.455 1.00 22.28 234 GLN A O 1
ATOM 1877 N N . LEU A 1 256 ? -32.494 65.847 -9.265 1.00 20.46 235 LEU A N 1
ATOM 1878 C CA . LEU A 1 256 ? -32.242 65.564 -10.669 1.00 17.28 235 LEU A CA 1
ATOM 1879 C C . LEU A 1 256 ? -32.727 64.177 -11.093 1.00 18.53 235 LEU A C 1
ATOM 1880 O O . LEU A 1 256 ? -33.398 64.029 -12.123 1.00 19.77 235 LEU A O 1
ATOM 1885 N N . ILE A 1 257 ? -32.342 63.147 -10.347 1.00 20.09 236 ILE A N 1
ATOM 1886 C CA . ILE A 1 257 ? -32.631 61.775 -10.779 1.00 18.80 236 ILE A CA 1
ATOM 1887 C C . ILE A 1 257 ? -34.138 61.594 -10.919 1.00 19.09 236 ILE A C 1
ATOM 1888 O O . ILE A 1 257 ? -34.598 61.063 -11.949 1.00 18.67 236 ILE A O 1
ATOM 1893 N N . GLU A 1 258 ? -34.903 62.002 -9.911 1.00 17.85 237 GLU A N 1
ATOM 1894 C CA . GLU A 1 258 ? -36.364 61.834 -9.964 1.00 19.68 237 GLU A CA 1
ATOM 1895 C C . GLU A 1 258 ? -36.968 62.612 -11.148 1.00 20.04 237 GLU A C 1
ATOM 1896 O O . GLU A 1 258 ? -37.811 62.069 -11.889 1.00 19.84 237 GLU A O 1
ATOM 1902 N N . LEU A 1 259 ? -36.526 63.831 -11.400 1.00 19.24 238 LEU A N 1
ATOM 1903 C CA . LEU A 1 259 ? -37.093 64.604 -12.501 1.00 18.86 238 LEU A CA 1
ATOM 1904 C C . LEU A 1 259 ? -36.730 63.990 -13.858 1.00 19.12 238 LEU A C 1
ATOM 1905 O O . LEU A 1 259 ? -37.581 63.894 -14.761 1.00 18.44 238 LEU A O 1
ATOM 1910 N N . MET A 1 260 ? -35.486 63.543 -14.023 1.00 17.28 239 MET A N 1
ATOM 1911 C CA A MET A 1 260 ? -35.078 62.923 -15.255 0.50 16.45 239 MET A CA 1
ATOM 1912 C CA B MET A 1 260 ? -35.096 62.907 -15.288 0.50 16.97 239 MET A CA 1
ATOM 1913 C C . MET A 1 260 ? -35.877 61.617 -15.500 1.00 16.01 239 MET A C 1
ATOM 1914 O O . MET A 1 260 ? -36.322 61.356 -16.606 1.00 17.21 239 MET A O 1
ATOM 1923 N N . ALA A 1 261 ? -36.055 60.835 -14.445 1.00 17.39 240 ALA A N 1
ATOM 1924 C CA . ALA A 1 261 ? -36.827 59.572 -14.543 1.00 19.43 240 ALA A CA 1
ATOM 1925 C C . ALA A 1 261 ? -38.299 59.808 -14.835 1.00 22.16 240 ALA A C 1
ATOM 1926 O O . ALA A 1 261 ? -38.974 58.879 -15.258 1.00 22.06 240 ALA A O 1
ATOM 1928 N N . GLN A 1 262 ? -38.806 61.011 -14.594 1.00 17.59 241 GLN A N 1
ATOM 1929 C CA . GLN A 1 262 ? -40.204 61.341 -14.864 1.00 17.42 241 GLN A CA 1
ATOM 1930 C C . GLN A 1 262 ? -40.373 62.014 -16.217 1.00 18.14 241 GLN A C 1
ATOM 1931 O O . GLN A 1 262 ? -41.428 62.576 -16.516 1.00 20.11 241 GLN A O 1
ATOM 1937 N N . ASN A 1 263 ? -39.350 61.951 -17.098 1.00 17.66 242 ASN A N 1
ATOM 1938 C CA . ASN A 1 263 ? -39.441 62.589 -18.412 1.00 18.85 242 ASN A CA 1
ATOM 1939 C C . ASN A 1 263 ? -39.721 64.095 -18.341 1.00 16.75 242 ASN A C 1
ATOM 1940 O O . ASN A 1 263 ? -40.352 64.672 -19.245 1.00 20.05 242 ASN A O 1
ATOM 1945 N N . LYS A 1 264 ? -39.148 64.747 -17.326 1.00 18.26 243 LYS A N 1
ATOM 1946 C CA . LYS A 1 264 ? -39.328 66.168 -17.115 1.00 19.56 243 LYS A CA 1
ATOM 1947 C C . LYS A 1 264 ? -38.162 67.047 -17.590 1.00 18.46 243 LYS A C 1
ATOM 1948 O O . LYS A 1 264 ? -38.269 68.294 -17.557 1.00 20.69 243 LYS A O 1
ATOM 1954 N N . ILE A 1 265 ? -37.093 66.398 -18.072 1.00 17.63 244 ILE A N 1
ATOM 1955 C CA . ILE A 1 265 ? -35.866 67.124 -18.424 1.00 17.70 244 ILE A CA 1
ATOM 1956 C C . ILE A 1 265 ? -35.314 66.605 -19.725 1.00 16.50 244 ILE A C 1
ATOM 1957 O O . ILE A 1 265 ? -35.113 65.393 -19.862 1.00 17.51 244 ILE A O 1
ATOM 1962 N N . ALA A 1 266 ? -35.028 67.469 -20.693 1.00 15.91 245 ALA A N 1
ATOM 1963 C CA . ALA A 1 266 ? -34.407 67.011 -21.947 1.00 15.59 245 ALA A CA 1
ATOM 1964 C C . ALA A 1 266 ? -32.890 66.884 -21.868 1.00 18.88 245 ALA A C 1
ATOM 1965 O O . ALA A 1 266 ? -32.349 65.831 -22.168 1.00 18.83 245 ALA A O 1
ATOM 1967 N N . PHE A 1 267 ? -32.209 67.953 -21.475 1.00 14.71 246 PHE A N 1
ATOM 1968 C CA . PHE A 1 267 ? -30.744 67.998 -21.366 1.00 16.43 246 PHE A CA 1
ATOM 1969 C C . PHE A 1 267 ? -30.315 68.462 -19.982 1.00 15.56 246 PHE A C 1
ATOM 1970 O O . PHE A 1 267 ? -30.980 69.266 -19.334 1.00 15.90 246 PHE A O 1
ATOM 1978 N N . THR A 1 268 ? -29.129 68.016 -19.582 1.00 14.92 247 THR A N 1
ATOM 1979 C CA . THR A 1 268 ? -28.451 68.566 -18.401 1.00 16.33 247 THR A CA 1
ATOM 1980 C C . THR A 1 268 ? -26.967 68.344 -18.576 1.00 19.69 247 THR A C 1
ATOM 1981 O O . THR A 1 268 ? -26.573 67.514 -19.375 1.00 18.46 247 THR A O 1
ATOM 1985 N N . MET A 1 269 ? -26.131 69.105 -17.872 1.00 20.19 248 MET A N 1
ATOM 1986 C CA . MET A 1 269 ? -24.693 68.868 -17.943 1.00 18.84 248 MET A CA 1
ATOM 1987 C C . MET A 1 269 ? -24.354 67.547 -17.327 1.00 22.59 248 MET A C 1
ATOM 1988 O O . MET A 1 269 ? -25.008 67.072 -16.392 1.00 25.79 248 MET A O 1
ATOM 1993 N N . GLN A 1 270 ? -23.337 66.899 -17.899 1.00 22.28 249 GLN A N 1
ATOM 1994 C CA . GLN A 1 270 ? -23.088 65.535 -17.489 1.00 30.04 249 GLN A CA 1
ATOM 1995 C C . GLN A 1 270 ? -22.600 65.440 -16.059 1.00 37.58 249 GLN A C 1
ATOM 1996 O O . GLN A 1 270 ? -21.689 66.165 -15.658 1.00 40.45 249 GLN A O 1
ATOM 2002 N N . GLY A 1 271 ? -23.211 64.538 -15.298 1.00 45.49 250 GLY A N 1
ATOM 2003 C CA . GLY A 1 271 ? -22.774 64.253 -13.930 1.00 35.31 250 GLY A CA 1
ATOM 2004 C C . GLY A 1 271 ? -22.044 62.919 -13.779 1.00 58.98 250 GLY A C 1
ATOM 2005 O O . GLY A 1 271 ? -21.261 62.727 -12.837 1.00 42.05 250 GLY A O 1
ATOM 2006 N N . GLY A 1 272 ? -22.307 61.987 -14.697 1.00 34.59 251 GLY A N 1
ATOM 2007 C CA . GLY A 1 272 ? -21.554 60.737 -14.758 1.00 31.07 251 GLY A CA 1
ATOM 2008 C C . GLY A 1 272 ? -22.350 59.471 -14.462 1.00 20.19 251 GLY A C 1
ATOM 2009 O O . GLY A 1 272 ? -22.022 58.437 -15.013 1.00 21.57 251 GLY A O 1
ATOM 2010 N N . THR A 1 273 ? -23.320 59.523 -13.565 1.00 23.74 252 THR A N 1
ATOM 2011 C CA . THR A 1 273 ? -24.081 58.309 -13.227 1.00 22.36 252 THR A CA 1
ATOM 2012 C C . THR A 1 273 ? -25.571 58.486 -13.455 1.00 19.75 252 THR A C 1
ATOM 2013 O O . THR A 1 273 ? -26.376 57.697 -12.982 1.00 20.11 252 THR A O 1
ATOM 2017 N N . LEU A 1 274 ? -25.952 59.509 -14.197 1.00 19.35 253 LEU A N 1
ATOM 2018 C CA . LEU A 1 274 ? -27.368 59.836 -14.302 1.00 19.04 253 LEU A CA 1
ATOM 2019 C C . LEU A 1 274 ? -28.145 58.715 -14.978 1.00 18.37 253 LEU A C 1
ATOM 2020 O O . LEU A 1 274 ? -29.224 58.305 -14.495 1.00 18.06 253 LEU A O 1
ATOM 2025 N N . GLY A 1 275 ? -27.620 58.222 -16.097 1.00 20.10 254 GLY A N 1
ATOM 2026 C CA . GLY A 1 275 ? -28.312 57.191 -16.858 1.00 18.95 254 GLY A CA 1
ATOM 2027 C C . GLY A 1 275 ? -28.571 55.981 -16.013 1.00 17.96 254 GLY A C 1
ATOM 2028 O O . GLY A 1 275 ? -29.661 55.443 -15.950 1.00 19.88 254 GLY A O 1
ATOM 2029 N N . GLN A 1 276 ? -27.527 55.525 -15.330 1.00 17.77 255 GLN A N 1
ATOM 2030 C CA . GLN A 1 276 ? -27.647 54.277 -14.581 1.00 20.28 255 GLN A CA 1
ATOM 2031 C C . GLN A 1 276 ? -28.582 54.462 -13.383 1.00 22.35 255 GLN A C 1
ATOM 2032 O O . GLN A 1 276 ? -29.382 53.566 -13.014 1.00 23.43 255 GLN A O 1
ATOM 2038 N N . ASP A 1 277 ? -28.523 55.630 -12.764 1.00 18.69 256 ASP A N 1
ATOM 2039 C CA . ASP A 1 277 ? -29.357 55.926 -11.605 1.00 18.91 256 ASP A CA 1
ATOM 2040 C C . ASP A 1 277 ? -30.837 56.040 -11.997 1.00 21.27 256 ASP A C 1
ATOM 2041 O O . ASP A 1 277 ? -31.719 55.546 -11.280 1.00 21.58 256 ASP A O 1
ATOM 2046 N N . VAL A 1 278 ? -31.102 56.689 -13.126 1.00 17.78 257 VAL A N 1
ATOM 2047 C CA . VAL A 1 278 ? -32.458 56.818 -13.644 1.00 19.11 257 VAL A CA 1
ATOM 2048 C C . VAL A 1 278 ? -33.021 55.447 -14.034 1.00 19.77 257 VAL A C 1
ATOM 2049 O O . VAL A 1 278 ? -34.174 55.155 -13.722 1.00 20.70 257 VAL A O 1
ATOM 2053 N N . ALA A 1 279 ? -32.200 54.629 -14.699 1.00 18.09 258 ALA A N 1
ATOM 2054 C CA . ALA A 1 279 ? -32.639 53.279 -15.113 1.00 20.86 258 ALA A CA 1
ATOM 2055 C C . ALA A 1 279 ? -33.079 52.433 -13.944 1.00 23.75 258 ALA A C 1
ATOM 2056 O O . ALA A 1 279 ? -33.998 51.594 -14.101 1.00 24.41 258 ALA A O 1
ATOM 2058 N N . GLN A 1 280 ? -32.479 52.640 -12.767 1.00 20.64 259 GLN A N 1
ATOM 2059 C CA . GLN A 1 280 ? -32.875 51.885 -11.579 1.00 25.05 259 GLN A CA 1
ATOM 2060 C C . GLN A 1 280 ? -34.274 52.244 -11.088 1.00 25.97 259 GLN A C 1
ATOM 2061 O O . GLN A 1 280 ? -34.962 51.397 -10.495 1.00 29.37 259 GLN A O 1
ATOM 2067 N N . ILE A 1 281 ? -34.688 53.473 -11.312 1.00 22.95 260 ILE A N 1
ATOM 2068 C CA . ILE A 1 281 ? -35.985 53.973 -10.865 1.00 23.68 260 ILE A CA 1
ATOM 2069 C C . ILE A 1 281 ? -37.068 53.812 -11.966 1.00 23.58 260 ILE A C 1
ATOM 2070 O O . ILE A 1 281 ? -38.237 53.472 -11.708 1.00 24.88 260 ILE A O 1
ATOM 2075 N N . ASN A 1 282 ? -36.694 54.111 -13.188 1.00 19.42 261 ASN A N 1
ATOM 2076 C CA . ASN A 1 282 ? -37.591 53.976 -14.339 1.00 19.84 261 ASN A CA 1
ATOM 2077 C C . ASN A 1 282 ? -36.784 53.460 -15.532 1.00 17.74 261 ASN A C 1
ATOM 2078 O O . ASN A 1 282 ? -36.220 54.250 -16.290 1.00 20.36 261 ASN A O 1
ATOM 2083 N N . PRO A 1 283 ? -36.808 52.121 -15.767 1.00 19.01 262 PRO A N 1
ATOM 2084 C CA . PRO A 1 283 ? -36.061 51.534 -16.867 1.00 22.16 262 PRO A CA 1
ATOM 2085 C C . PRO A 1 283 ? -36.570 51.951 -18.247 1.00 23.80 262 PRO A C 1
ATOM 2086 O O . PRO A 1 283 ? -35.875 51.725 -19.212 1.00 23.14 262 PRO A O 1
ATOM 2090 N N . ASN A 1 284 ? -37.745 52.585 -18.309 1.00 18.11 263 ASN A N 1
ATOM 2091 C CA . ASN A 1 284 ? -38.265 53.059 -19.557 1.00 19.80 263 ASN A CA 1
ATOM 2092 C C . ASN A 1 284 ? -37.649 54.368 -20.018 1.00 24.86 263 ASN A C 1
ATOM 2093 O O . ASN A 1 284 ? -37.902 54.766 -21.133 1.00 29.11 263 ASN A O 1
ATOM 2098 N N . VAL A 1 285 ? -36.849 55.023 -19.175 1.00 20.23 264 VAL A N 1
ATOM 2099 C CA . VAL A 1 285 ? -36.158 56.243 -19.596 1.00 19.80 264 VAL A CA 1
ATOM 2100 C C . VAL A 1 285 ? -34.692 55.954 -19.862 1.00 18.63 264 VAL A C 1
ATOM 2101 O O . VAL A 1 285 ? -33.992 55.463 -18.980 1.00 21.81 264 VAL A O 1
ATOM 2105 N N . LYS A 1 286 ? -34.269 56.256 -21.085 1.00 20.80 265 LYS A N 1
ATOM 2106 C CA . LYS A 1 286 ? -32.928 55.997 -21.544 1.00 22.07 265 LYS A CA 1
ATOM 2107 C C . LYS A 1 286 ? -32.200 57.336 -21.644 1.00 20.45 265 LYS A C 1
ATOM 2108 O O . LYS A 1 286 ? -32.589 58.219 -22.436 1.00 21.88 265 LYS A O 1
ATOM 2114 N N . VAL A 1 287 ? -31.195 57.500 -20.813 1.00 18.06 266 VAL A N 1
ATOM 2115 C CA . VAL A 1 287 ? -30.345 58.705 -20.795 1.00 18.80 266 VAL A CA 1
ATOM 2116 C C . VAL A 1 287 ? -29.069 58.380 -21.546 1.00 17.56 266 VAL A C 1
ATOM 2117 O O . VAL A 1 287 ? -28.405 57.379 -21.275 1.00 19.68 266 VAL A O 1
ATOM 2121 N N . GLY A 1 288 ? -28.724 59.232 -22.500 1.00 15.48 267 GLY A N 1
ATOM 2122 C CA . GLY A 1 288 ? -27.504 59.156 -23.267 1.00 15.63 267 GLY A CA 1
ATOM 2123 C C . GLY A 1 288 ? -26.594 60.332 -22.986 1.00 16.06 267 GLY A C 1
ATOM 2124 O O . GLY A 1 288 ? -26.978 61.266 -22.296 1.00 16.86 267 GLY A O 1
ATOM 2125 N N . ILE A 1 289 ? -25.387 60.257 -23.530 1.00 15.84 268 ILE A N 1
ATOM 2126 C CA . ILE A 1 289 ? -24.466 61.403 -23.502 1.00 16.71 268 ILE A CA 1
ATOM 2127 C C . ILE A 1 289 ? -23.977 61.724 -24.898 1.00 17.16 268 ILE A C 1
ATOM 2128 O O . ILE A 1 289 ? -23.890 60.847 -25.768 1.00 16.67 268 ILE A O 1
ATOM 2133 N N . ILE A 1 290 ? -23.685 62.999 -25.113 1.00 15.80 269 ILE A N 1
ATOM 2134 C CA . ILE A 1 290 ? -23.039 63.496 -26.308 1.00 16.24 269 ILE A CA 1
ATOM 2135 C C . ILE A 1 290 ? -21.886 64.397 -25.895 1.00 15.27 269 ILE A C 1
ATOM 2136 O O . ILE A 1 290 ? -21.889 64.941 -24.806 1.00 16.08 269 ILE A O 1
ATOM 2141 N N . PRO A 1 291 ? -20.906 64.570 -26.808 1.00 18.16 270 PRO A N 1
ATOM 2142 C CA . PRO A 1 291 ? -19.795 65.457 -26.525 1.00 17.88 270 PRO A CA 1
ATOM 2143 C C . PRO A 1 291 ? -20.282 66.904 -26.348 1.00 16.58 270 PRO A C 1
ATOM 2144 O O . PRO A 1 291 ? -21.403 67.261 -26.749 1.00 17.12 270 PRO A O 1
ATOM 2148 N N . THR A 1 292 ? -19.426 67.726 -25.787 1.00 15.28 271 THR A N 1
ATOM 2149 C CA . THR A 1 292 ? -19.706 69.158 -25.653 1.00 16.50 271 THR A CA 1
ATOM 2150 C C . THR A 1 292 ? -19.784 69.774 -27.036 1.00 17.22 271 THR A C 1
ATOM 2151 O O . THR A 1 292 ? -18.850 69.621 -27.820 1.00 17.57 271 THR A O 1
ATOM 2155 N N . PRO A 1 293 ? -20.905 70.457 -27.358 1.00 15.70 272 PRO A N 1
ATOM 2156 C CA . PRO A 1 293 ? -20.978 71.107 -28.668 1.00 16.65 272 PRO A CA 1
ATOM 2157 C C . PRO A 1 293 ? -19.879 72.130 -28.915 1.00 16.59 272 PRO A C 1
ATOM 2158 O O . PRO A 1 293 ? -19.458 72.847 -28.000 1.00 19.11 272 PRO A O 1
ATOM 2162 N N . ALA A 1 294 ? -19.484 72.219 -30.181 1.00 17.26 273 ALA A N 1
ATOM 2163 C CA . ALA A 1 294 ? -18.552 73.229 -30.645 1.00 18.85 273 ALA A CA 1
ATOM 2164 C C . ALA A 1 294 ? -19.233 74.596 -30.736 1.00 17.72 273 ALA A C 1
ATOM 2165 O O . ALA A 1 294 ? -20.459 74.699 -30.757 1.00 19.56 273 ALA A O 1
ATOM 2167 N N . ILE A 1 295 ? -18.386 75.627 -30.779 1.00 17.07 274 ILE A N 1
ATOM 2168 C CA . ILE A 1 295 ? -18.854 77.010 -30.839 1.00 18.46 274 ILE A CA 1
ATOM 2169 C C . ILE A 1 295 ? -18.448 77.709 -32.127 1.00 20.57 274 ILE A C 1
ATOM 2170 O O . ILE A 1 295 ? -19.257 78.465 -32.680 1.00 22.81 274 ILE A O 1
ATOM 2175 N N . HIS A 1 296 ? -17.227 77.516 -32.583 1.00 19.00 275 HIS A N 1
ATOM 2176 C CA . HIS A 1 296 ? -16.768 78.176 -33.804 1.00 19.44 275 HIS A CA 1
ATOM 2177 C C . HIS A 1 296 ? -17.064 77.341 -35.051 1.00 22.42 275 HIS A C 1
ATOM 2178 O O . HIS A 1 296 ? -17.041 76.126 -35.029 1.00 20.29 275 HIS A O 1
ATOM 2185 N N . PRO A 1 297 ? -17.327 78.012 -36.172 1.00 23.19 276 PRO A N 1
ATOM 2186 C CA . PRO A 1 297 ? -17.656 77.280 -37.396 1.00 25.74 276 PRO A CA 1
ATOM 2187 C C . PRO A 1 297 ? -16.553 76.347 -37.825 1.00 22.05 276 PRO A C 1
ATOM 2188 O O . PRO A 1 297 ? -15.377 76.684 -37.788 1.00 24.75 276 PRO A O 1
ATOM 2192 N N . GLY A 1 298 ? -16.970 75.144 -38.203 1.00 23.02 277 GLY A N 1
ATOM 2193 C CA . GLY A 1 298 ? -16.041 74.135 -38.672 1.00 29.23 277 GLY A CA 1
ATOM 2194 C C . GLY A 1 298 ? -15.370 73.333 -37.572 1.00 33.06 277 GLY A C 1
ATOM 2195 O O . GLY A 1 298 ? -14.731 72.339 -37.877 1.00 28.31 277 GLY A O 1
ATOM 2196 N N . ASP A 1 299 ? -15.474 73.767 -36.305 1.00 23.02 278 ASP A N 1
ATOM 2197 C CA . ASP A 1 299 ? -14.828 73.051 -35.214 1.00 20.99 278 ASP A CA 1
ATOM 2198 C C . ASP A 1 299 ? -15.682 71.847 -34.791 1.00 19.60 278 ASP A C 1
ATOM 2199 O O . ASP A 1 299 ? -16.874 71.839 -34.986 1.00 24.00 278 ASP A O 1
ATOM 2204 N N . ASP A 1 300 ? -15.018 70.830 -34.240 1.00 22.22 279 ASP A N 1
ATOM 2205 C CA . ASP A 1 300 ? -15.670 69.592 -33.843 1.00 21.03 279 ASP A CA 1
ATOM 2206 C C . ASP A 1 300 ? -16.100 69.668 -32.370 1.00 18.91 279 ASP A C 1
ATOM 2207 O O . ASP A 1 300 ? -15.436 70.333 -31.552 1.00 20.89 279 ASP A O 1
ATOM 2212 N N . PRO A 1 301 ? -17.162 68.928 -32.038 1.00 18.21 280 PRO A N 1
ATOM 2213 C CA . PRO A 1 301 ? -17.503 68.705 -30.626 1.00 19.51 280 PRO A CA 1
ATOM 2214 C C . PRO A 1 301 ? -16.340 68.024 -29.904 1.00 18.43 280 PRO A C 1
ATOM 2215 O O . PRO A 1 301 ? -15.450 67.420 -30.536 1.00 20.47 280 PRO A O 1
ATOM 2219 N N . ILE A 1 302 ? -16.354 68.112 -28.589 1.00 17.79 281 ILE A N 1
ATOM 2220 C CA . ILE A 1 302 ? -15.199 67.728 -27.792 1.00 17.86 281 ILE A CA 1
ATOM 2221 C C . ILE A 1 302 ? -15.675 67.078 -26.491 1.00 17.10 281 ILE A C 1
ATOM 2222 O O . ILE A 1 302 ? -16.648 67.527 -25.874 1.00 17.55 281 ILE A O 1
ATOM 2227 N N . TRP A 1 303 ? -14.976 66.005 -26.070 1.00 18.02 282 TRP A N 1
ATOM 2228 C CA . TRP A 1 303 ? -15.137 65.504 -24.698 1.00 17.23 282 TRP A CA 1
ATOM 2229 C C . TRP A 1 303 ? -14.228 66.267 -23.732 1.00 18.55 282 TRP A C 1
ATOM 2230 O O . TRP A 1 303 ? -13.057 66.490 -24.033 1.00 17.96 282 TRP A O 1
ATOM 2241 N N . ILE A 1 304 ? -14.751 66.622 -22.571 1.00 15.99 283 ILE A N 1
ATOM 2242 C CA . ILE A 1 304 ? -13.987 67.369 -21.564 1.00 18.18 283 ILE A CA 1
ATOM 2243 C C . ILE A 1 304 ? -13.648 66.492 -20.406 1.00 17.39 283 ILE A C 1
ATOM 2244 O O . ILE A 1 304 ? -14.520 65.789 -19.851 1.00 18.16 283 ILE A O 1
ATOM 2249 N N . GLY A 1 305 ? -12.408 66.552 -19.972 1.00 17.41 284 GLY A N 1
ATOM 2250 C CA . GLY A 1 305 ? -12.026 65.797 -18.765 1.00 18.83 284 GLY A CA 1
ATOM 2251 C C . GLY A 1 305 ? -10.591 65.363 -18.796 1.00 20.41 284 GLY A C 1
ATOM 2252 O O . GLY A 1 305 ? -9.674 66.152 -18.477 1.00 24.59 284 GLY A O 1
ATOM 2253 N N . GLY A 1 306 ? -10.400 64.133 -19.214 1.00 20.27 285 GLY A N 1
ATOM 2254 C CA . GLY A 1 306 ? -9.063 63.540 -19.266 1.00 21.46 285 GLY A CA 1
ATOM 2255 C C . GLY A 1 306 ? -8.737 62.868 -17.969 1.00 21.13 285 GLY A C 1
ATOM 2256 O O . GLY A 1 306 ? -9.363 61.880 -17.642 1.00 20.02 285 GLY A O 1
ATOM 2257 N N . GLU A 1 307 ? -7.758 63.377 -17.214 1.00 21.85 286 GLU A N 1
ATOM 2258 C CA . GLU A 1 307 ? -7.492 62.848 -15.874 1.00 21.74 286 GLU A CA 1
ATOM 2259 C C . GLU A 1 307 ? -8.707 62.887 -15.024 1.00 24.98 286 GLU A C 1
ATOM 2260 O O . GLU A 1 307 ? -9.367 63.925 -14.939 1.00 26.08 286 GLU A O 1
ATOM 2266 N N . ARG A 1 308 ? -8.975 61.807 -14.317 1.00 19.85 287 ARG A N 1
ATOM 2267 C CA . ARG A 1 308 ? -9.950 61.820 -13.271 1.00 20.71 287 ARG A CA 1
ATOM 2268 C C . ARG A 1 308 ? -9.251 61.395 -11.976 1.00 21.68 287 ARG A C 1
ATOM 2269 O O . ARG A 1 308 ? -8.938 62.243 -11.109 1.00 21.34 287 ARG A O 1
ATOM 2277 N N . TYR A 1 309 ? -9.025 60.088 -11.831 1.00 18.19 288 TYR A N 1
ATOM 2278 C CA . TYR A 1 309 ? -8.238 59.562 -10.710 1.00 16.54 288 TYR A CA 1
ATOM 2279 C C . TYR A 1 309 ? -6.954 58.993 -11.242 1.00 16.50 288 TYR A C 1
ATOM 2280 O O . TYR A 1 309 ? -6.950 58.204 -12.176 1.00 16.94 288 TYR A O 1
ATOM 2289 N N . THR A 1 310 ? -5.834 59.336 -10.586 1.00 16.71 289 THR A N 1
ATOM 2290 C CA . THR A 1 310 ? -4.553 58.778 -10.963 1.00 15.62 289 THR A CA 1
ATOM 2291 C C . THR A 1 310 ? -3.783 58.247 -9.764 1.00 17.92 289 THR A C 1
ATOM 2292 O O . THR A 1 310 ? -4.150 58.520 -8.621 1.00 16.20 289 THR A O 1
ATOM 2296 N N . LEU A 1 311 ? -2.777 57.450 -10.064 1.00 16.57 290 LEU A N 1
ATOM 2297 C CA . LEU A 1 311 ? -1.761 57.017 -9.105 1.00 16.15 290 LEU A CA 1
ATOM 2298 C C . LEU A 1 311 ? -0.453 57.546 -9.662 1.00 17.25 290 LEU A C 1
ATOM 2299 O O . LEU A 1 311 ? 0.041 57.057 -10.682 1.00 17.25 290 LEU A O 1
ATOM 2304 N N . ALA A 1 312 ? 0.119 58.525 -8.964 1.00 16.83 291 ALA A N 1
ATOM 2305 C CA . ALA A 1 312 ? 1.444 59.049 -9.203 1.00 16.56 291 ALA A CA 1
ATOM 2306 C C . ALA A 1 312 ? 2.323 58.608 -8.042 1.00 18.15 291 ALA A C 1
ATOM 2307 O O . ALA A 1 312 ? 1.860 58.530 -6.898 1.00 17.67 291 ALA A O 1
ATOM 2309 N N . ALA A 1 313 ? 3.567 58.252 -8.329 1.00 18.63 292 ALA A N 1
ATOM 2310 C CA . ALA A 1 313 ? 4.515 57.832 -7.284 1.00 18.19 292 ALA A CA 1
ATOM 2311 C C . ALA A 1 313 ? 5.386 59.013 -6.951 1.00 17.86 292 ALA A C 1
ATOM 2312 O O . ALA A 1 313 ? 5.834 59.771 -7.818 1.00 19.04 292 ALA A O 1
ATOM 2314 N N . TRP A 1 314 ? 5.676 59.167 -5.675 1.00 19.31 293 TRP A N 1
ATOM 2315 C CA . TRP A 1 314 ? 6.624 60.205 -5.279 1.00 16.74 293 TRP A CA 1
ATOM 2316 C C . TRP A 1 314 ? 8.048 59.758 -5.645 1.00 19.36 293 TRP A C 1
ATOM 2317 O O . TRP A 1 314 ? 8.476 58.694 -5.214 1.00 21.88 293 TRP A O 1
ATOM 2328 N N . LYS A 1 315 ? 8.729 60.589 -6.430 1.00 20.15 294 LYS A N 1
ATOM 2329 C CA A LYS A 1 315 ? 10.065 60.253 -6.932 0.50 23.80 294 LYS A CA 1
ATOM 2330 C CA B LYS A 1 315 ? 10.066 60.256 -6.931 0.50 23.66 294 LYS A CA 1
ATOM 2331 C C . LYS A 1 315 ? 11.061 59.982 -5.810 1.00 27.54 294 LYS A C 1
ATOM 2332 O O . LYS A 1 315 ? 11.985 59.189 -5.984 1.00 28.71 294 LYS A O 1
ATOM 2343 N N . ASP A 1 316 ? 10.866 60.627 -4.668 1.00 25.08 295 ASP A N 1
ATOM 2344 C CA . ASP A 1 316 ? 11.778 60.470 -3.562 1.00 27.28 295 ASP A CA 1
ATOM 2345 C C . ASP A 1 316 ? 11.233 59.556 -2.468 1.00 26.67 295 ASP A C 1
ATOM 2346 O O . ASP A 1 316 ? 11.790 59.498 -1.385 1.00 29.37 295 ASP A O 1
ATOM 2351 N N . SER A 1 317 ? 10.184 58.773 -2.756 1.00 23.71 296 SER A N 1
ATOM 2352 C CA . SER A 1 317 ? 9.695 57.813 -1.786 1.00 24.96 296 SER A CA 1
ATOM 2353 C C . SER A 1 317 ? 10.738 56.755 -1.482 1.00 27.00 296 SER A C 1
ATOM 2354 O O . SER A 1 317 ? 11.309 56.186 -2.397 1.00 25.63 296 SER A O 1
ATOM 2357 N N . PRO A 1 318 ? 10.969 56.483 -0.188 1.00 29.36 297 PRO A N 1
ATOM 2358 C CA . PRO A 1 318 ? 11.820 55.325 0.139 1.00 27.93 297 PRO A CA 1
ATOM 2359 C C . PRO A 1 318 ? 11.210 54.005 -0.323 1.00 33.98 297 PRO A C 1
ATOM 2360 O O . PRO A 1 318 ? 11.924 53.020 -0.470 1.00 31.95 297 PRO A O 1
ATOM 2364 N N . GLN A 1 319 ? 9.908 54.010 -0.613 1.00 26.33 298 GLN A N 1
ATOM 2365 C CA . GLN A 1 319 ? 9.208 52.818 -1.036 1.00 27.63 298 GLN A CA 1
ATOM 2366 C C . GLN A 1 319 ? 8.758 52.907 -2.516 1.00 23.31 298 GLN A C 1
ATOM 2367 O O . GLN A 1 319 ? 7.757 52.294 -2.899 1.00 24.95 298 GLN A O 1
ATOM 2373 N N . LEU A 1 320 ? 9.534 53.618 -3.317 1.00 23.72 299 LEU A N 1
ATOM 2374 C CA . LEU A 1 320 ? 9.227 53.818 -4.733 1.00 23.82 299 LEU A CA 1
ATOM 2375 C C . LEU A 1 320 ? 9.026 52.487 -5.445 1.00 24.04 299 LEU A C 1
ATOM 2376 O O . LEU A 1 320 ? 8.160 52.363 -6.310 1.00 22.43 299 LEU A O 1
ATOM 2381 N N . LYS A 1 321 ? 9.852 51.497 -5.122 1.00 24.96 300 LYS A N 1
ATOM 2382 C CA . LYS A 1 321 ? 9.768 50.203 -5.807 1.00 25.75 300 LYS A CA 1
ATOM 2383 C C . LYS A 1 321 ? 8.393 49.562 -5.559 1.00 22.94 300 LYS A C 1
ATOM 2384 O O . LYS A 1 321 ? 7.739 49.091 -6.520 1.00 23.48 300 LYS A O 1
ATOM 2390 N N . GLU A 1 322 ? 7.944 49.596 -4.313 1.00 22.70 301 GLU A N 1
ATOM 2391 C CA . GLU A 1 322 ? 6.661 49.048 -3.909 1.00 23.03 301 GLU A CA 1
ATOM 2392 C C . GLU A 1 322 ? 5.504 49.856 -4.521 1.00 23.22 301 GLU A C 1
ATOM 2393 O O . GLU A 1 322 ? 4.465 49.291 -4.880 1.00 22.38 301 GLU A O 1
ATOM 2399 N N . ALA A 1 323 ? 5.695 51.156 -4.572 1.00 21.69 302 ALA A N 1
ATOM 2400 C CA . ALA A 1 323 ? 4.725 52.074 -5.211 1.00 18.36 302 ALA A CA 1
ATOM 2401 C C . ALA A 1 323 ? 4.521 51.667 -6.674 1.00 21.29 302 ALA A C 1
ATOM 2402 O O . ALA A 1 323 ? 3.359 51.603 -7.155 1.00 19.30 302 ALA A O 1
ATOM 2404 N N . LYS A 1 324 ? 5.617 51.456 -7.397 1.00 19.16 303 LYS A N 1
ATOM 2405 C CA . LYS A 1 324 ? 5.536 50.970 -8.779 1.00 20.31 303 LYS A CA 1
ATOM 2406 C C . LYS A 1 324 ? 4.929 49.580 -8.877 1.00 20.42 303 LYS A C 1
ATOM 2407 O O . LYS A 1 324 ? 4.123 49.322 -9.810 1.00 20.48 303 LYS A O 1
ATOM 2413 N N . ASP A 1 325 ? 5.258 48.679 -7.934 1.00 21.27 304 ASP A N 1
ATOM 2414 C CA . ASP A 1 325 ? 4.659 47.348 -7.935 1.00 20.64 304 ASP A CA 1
ATOM 2415 C C . ASP A 1 325 ? 3.124 47.482 -7.789 1.00 21.64 304 ASP A C 1
ATOM 2416 O O . ASP A 1 325 ? 2.359 46.741 -8.428 1.00 21.14 304 ASP A O 1
ATOM 2421 N N . PHE A 1 326 ? 2.682 48.447 -6.969 1.00 19.41 305 PHE A N 1
ATOM 2422 C CA . PHE A 1 326 ? 1.255 48.618 -6.742 1.00 17.48 305 PHE A CA 1
ATOM 2423 C C . PHE A 1 326 ? 0.575 49.157 -8.039 1.00 17.26 305 PHE A C 1
ATOM 2424 O O . PHE A 1 326 ? -0.534 48.725 -8.406 1.00 18.35 305 PHE A O 1
ATOM 2432 N N . ILE A 1 327 ? 1.216 50.131 -8.691 1.00 17.91 306 ILE A N 1
ATOM 2433 C CA . ILE A 1 327 ? 0.688 50.647 -9.953 1.00 17.29 306 ILE A CA 1
ATOM 2434 C C . ILE A 1 327 ? 0.567 49.489 -10.971 1.00 17.02 306 ILE A C 1
ATOM 2435 O O . ILE A 1 327 ? -0.464 49.340 -11.651 1.00 18.79 306 ILE A O 1
ATOM 2440 N N . ALA A 1 328 ? 1.634 48.688 -11.103 1.00 19.09 307 ALA A N 1
ATOM 2441 C CA . ALA A 1 328 ? 1.599 47.563 -12.046 1.00 19.35 307 ALA A CA 1
ATOM 2442 C C . ALA A 1 328 ? 0.471 46.587 -11.729 1.00 18.28 307 ALA A C 1
ATOM 2443 O O . ALA A 1 328 ? -0.168 46.052 -12.638 1.00 20.07 307 ALA A O 1
ATOM 2445 N N . PHE A 1 329 ? 0.229 46.356 -10.441 1.00 18.95 308 PHE A N 1
ATOM 2446 C CA . PHE A 1 329 ? -0.841 45.506 -9.995 1.00 18.59 308 PHE A CA 1
ATOM 2447 C C . PHE A 1 329 ? -2.186 46.113 -10.438 1.00 18.53 308 PHE A C 1
ATOM 2448 O O . PHE A 1 329 ? -3.053 45.408 -10.941 1.00 19.44 308 PHE A O 1
ATOM 2456 N N . MET A 1 330 ? -2.391 47.392 -10.161 1.00 17.07 309 MET A N 1
ATOM 2457 C CA . MET A 1 330 ? -3.640 48.066 -10.539 1.00 17.94 309 MET A CA 1
ATOM 2458 C C . MET A 1 330 ? -3.900 48.053 -12.059 1.00 19.68 309 MET A C 1
ATOM 2459 O O . MET A 1 330 ? -5.068 48.014 -12.496 1.00 17.88 309 MET A O 1
ATOM 2464 N N . ALA A 1 331 ? -2.815 48.031 -12.838 1.00 18.86 310 ALA A N 1
ATOM 2465 C CA . ALA A 1 331 ? -2.872 48.062 -14.304 1.00 17.15 310 ALA A CA 1
ATOM 2466 C C . ALA A 1 331 ? -3.166 46.705 -14.932 1.00 19.72 310 ALA A C 1
ATOM 2467 O O . ALA A 1 331 ? -3.453 46.637 -16.135 1.00 21.52 310 ALA A O 1
ATOM 2469 N N . ARG A 1 332 ? -3.071 45.634 -14.171 1.00 19.07 311 ARG A N 1
ATOM 2470 C CA . ARG A 1 332 ? -3.457 44.302 -14.705 1.00 17.75 311 ARG A CA 1
ATOM 2471 C C . ARG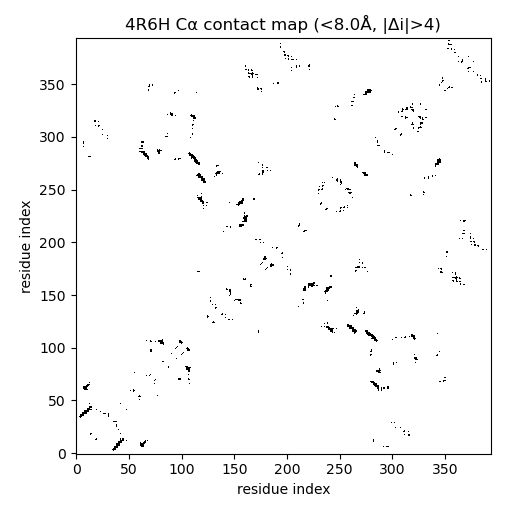 A 1 332 ? -4.919 44.412 -15.196 1.00 18.49 311 ARG A C 1
ATOM 2472 O O . ARG A 1 332 ? -5.761 44.957 -14.494 1.00 20.50 311 ARG A O 1
ATOM 2480 N N . PRO A 1 333 ? -5.236 43.856 -16.369 1.00 21.32 312 PRO A N 1
ATOM 2481 C CA . PRO A 1 333 ? -6.569 44.112 -16.927 1.00 19.52 312 PRO A CA 1
ATOM 2482 C C . PRO A 1 333 ? -7.767 43.781 -16.026 1.00 18.65 312 PRO A C 1
ATOM 2483 O O . PRO A 1 333 ? -8.710 44.559 -15.960 1.00 20.76 312 PRO A O 1
ATOM 2487 N N . ALA A 1 334 ? -7.763 42.671 -15.306 1.00 21.47 313 ALA A N 1
ATOM 2488 C CA . ALA A 1 334 ? -8.899 42.366 -14.463 1.00 20.80 313 ALA A CA 1
ATOM 2489 C C . ALA A 1 334 ? -9.054 43.387 -13.373 1.00 21.14 313 ALA A C 1
ATOM 2490 O O . ALA A 1 334 ? -10.175 43.793 -13.050 1.00 23.51 313 ALA A O 1
ATOM 2492 N N . ASN A 1 335 ? -7.921 43.812 -12.784 1.00 20.61 314 ASN A N 1
ATOM 2493 C CA . ASN A 1 335 ? -7.974 44.839 -11.746 1.00 19.61 314 ASN A CA 1
ATOM 2494 C C . ASN A 1 335 ? -8.383 46.218 -12.283 1.00 17.69 314 ASN A C 1
ATOM 2495 O O . ASN A 1 335 ? -9.188 46.934 -11.664 1.00 19.51 314 ASN A O 1
ATOM 2500 N N . ALA A 1 336 ? -7.843 46.579 -13.421 1.00 17.55 315 ALA A N 1
ATOM 2501 C CA . ALA A 1 336 ? -8.178 47.875 -14.024 1.00 16.73 315 ALA A CA 1
ATOM 2502 C C . ALA A 1 336 ? -9.627 47.920 -14.419 1.00 18.84 315 ALA A C 1
ATOM 2503 O O . ALA A 1 336 ? -10.279 48.950 -14.252 1.00 16.31 315 ALA A O 1
ATOM 2505 N N . LYS A 1 337 ? -10.164 46.799 -14.887 1.00 16.83 316 LYS A N 1
ATOM 2506 C CA . LYS A 1 337 ? -11.586 46.746 -15.252 1.00 16.91 316 LYS A CA 1
ATOM 2507 C C . LYS A 1 337 ? -12.469 46.922 -14.025 1.00 19.59 316 LYS A C 1
ATOM 2508 O O . LYS A 1 337 ? -13.427 47.719 -14.007 1.00 18.59 316 LYS A O 1
ATOM 2514 N N . GLN A 1 338 ? -12.131 46.198 -12.953 1.00 17.91 317 GLN A N 1
ATOM 2515 C CA . GLN A 1 338 ? -12.860 46.291 -11.711 1.00 19.23 317 GLN A CA 1
ATOM 2516 C C . GLN A 1 338 ? -12.875 47.699 -11.126 1.00 17.90 317 GLN A C 1
ATOM 2517 O O . GLN A 1 338 ? -13.923 48.263 -10.764 1.00 18.77 317 GLN A O 1
ATOM 2523 N N . MET A 1 339 ? -11.688 48.295 -11.033 1.00 17.93 318 MET A N 1
ATOM 2524 C CA . MET A 1 339 ? -11.609 49.640 -10.489 1.00 16.24 318 MET A CA 1
ATOM 2525 C C . MET A 1 339 ? -12.368 50.652 -11.357 1.00 16.46 318 MET A C 1
ATOM 2526 O O . MET A 1 339 ? -13.117 51.459 -10.842 1.00 17.64 318 MET A O 1
ATOM 2531 N N . ALA A 1 340 ? -12.186 50.583 -12.681 1.00 14.79 319 ALA A N 1
ATOM 2532 C CA . ALA A 1 340 ? -12.883 51.506 -13.565 1.00 16.22 319 ALA A CA 1
ATOM 2533 C C . ALA A 1 340 ? -14.394 51.390 -13.452 1.00 14.59 319 ALA A C 1
ATOM 2534 O O . ALA A 1 340 ? -15.100 52.407 -13.352 1.00 17.03 319 ALA A O 1
ATOM 2536 N N . GLU A 1 341 ? -14.897 50.163 -13.430 1.00 16.33 320 GLU A N 1
ATOM 2537 C CA . GLU A 1 341 ? -16.334 49.993 -13.274 1.00 18.47 320 GLU A CA 1
ATOM 2538 C C . GLU A 1 341 ? -16.901 50.605 -11.985 1.00 18.27 320 GLU A C 1
ATOM 2539 O O . GLU A 1 341 ? -17.991 51.166 -11.959 1.00 18.02 320 GLU A O 1
ATOM 2545 N N . ALA A 1 342 ? -16.153 50.523 -10.904 1.00 16.23 321 ALA A N 1
ATOM 2546 C CA . ALA A 1 342 ? -16.571 51.147 -9.650 1.00 15.89 321 ALA A CA 1
ATOM 2547 C C . ALA A 1 342 ? -16.712 52.661 -9.739 1.00 17.64 321 ALA A C 1
ATOM 2548 O O . ALA A 1 342 ? -17.477 53.265 -9.011 1.00 19.54 321 ALA A O 1
ATOM 2550 N N . THR A 1 343 ? -15.935 53.273 -10.646 1.00 17.11 322 THR A N 1
ATOM 2551 C CA . THR A 1 343 ? -15.955 54.700 -10.890 1.00 18.37 322 THR A CA 1
ATOM 2552 C C . THR A 1 343 ? -16.926 55.139 -11.985 1.00 17.58 322 THR A C 1
ATOM 2553 O O . THR A 1 343 ? -17.057 56.357 -12.242 1.00 18.89 322 THR A O 1
ATOM 2557 N N . SER A 1 344 ? -17.555 54.167 -12.644 1.00 17.66 323 SER A N 1
ATOM 2558 C CA . SER A 1 344 ? -18.508 54.397 -13.736 1.00 18.07 323 SER A CA 1
ATOM 2559 C C . SER A 1 344 ? -17.892 55.087 -14.940 1.00 18.90 323 SER A C 1
ATOM 2560 O O . SER A 1 344 ? -18.595 55.733 -15.719 1.00 19.84 323 SER A O 1
ATOM 2563 N N . LEU A 1 345 ? -16.587 54.903 -15.138 1.00 17.43 324 LEU A N 1
ATOM 2564 C CA . LEU A 1 345 ? -15.880 55.566 -16.217 1.00 16.97 324 LEU A CA 1
ATOM 2565 C C . LEU A 1 345 ? -14.968 54.609 -16.904 1.00 16.79 324 LEU A C 1
ATOM 2566 O O . LEU A 1 345 ? -14.575 53.563 -16.337 1.00 17.13 324 LEU A O 1
ATOM 2571 N N . PRO A 1 346 ? -14.536 54.957 -18.127 1.00 16.01 325 PRO A N 1
ATOM 2572 C CA . PRO A 1 346 ? -13.596 54.064 -18.806 1.00 17.00 325 PRO A CA 1
ATOM 2573 C C . PRO A 1 346 ? -12.247 53.993 -18.111 1.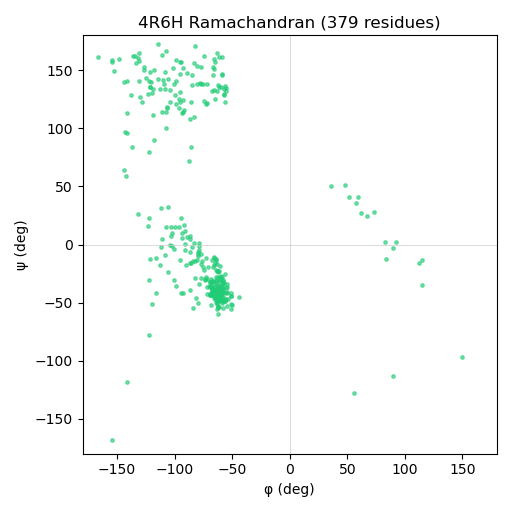00 16.60 325 PRO A C 1
ATOM 2574 O O . PRO A 1 346 ? -11.819 54.950 -17.456 1.00 16.51 325 PRO A O 1
ATOM 2578 N N . SER A 1 347 ? -11.576 52.873 -18.291 1.00 19.02 326 SER A N 1
ATOM 2579 C CA . SER A 1 347 ? -10.166 52.749 -17.886 1.00 16.08 326 SER A CA 1
ATOM 2580 C C . SER A 1 347 ? -9.309 53.655 -18.710 1.00 17.01 326 SER A C 1
ATOM 2581 O O . SER A 1 347 ? -9.669 54.066 -19.788 1.00 19.55 326 SER A O 1
ATOM 2584 N N . GLY A 1 348 ? -8.123 53.959 -18.179 1.00 18.75 327 GLY A N 1
ATOM 2585 C CA . GLY A 1 348 ? -7.116 54.698 -18.917 1.00 19.47 327 GLY A CA 1
ATOM 2586 C C . GLY A 1 348 ? -6.322 53.879 -19.919 1.00 18.00 327 GLY A C 1
ATOM 2587 O O . GLY A 1 348 ? -5.527 54.477 -20.632 1.00 19.21 327 GLY A O 1
ATOM 2588 N N . LEU A 1 349 ? -6.586 52.567 -20.025 1.00 19.37 328 LEU A N 1
ATOM 2589 C CA . LEU A 1 349 ? -5.819 51.638 -20.862 1.00 19.07 328 LEU A CA 1
ATOM 2590 C C . LEU A 1 349 ? -6.668 51.105 -21.980 1.00 23.91 328 LEU A C 1
ATOM 2591 O O . LEU A 1 349 ? -7.847 50.810 -21.780 1.00 22.85 328 LEU A O 1
ATOM 2596 N N . THR A 1 350 ? -6.057 50.945 -23.151 1.00 22.07 329 THR A N 1
ATOM 2597 C CA . THR A 1 350 ? -6.795 50.523 -24.343 1.00 26.15 329 THR A CA 1
ATOM 2598 C C . THR A 1 350 ? -7.126 49.035 -24.310 1.00 25.55 329 THR A C 1
ATOM 2599 O O . THR A 1 350 ? -8.029 48.594 -25.042 1.00 31.97 329 THR A O 1
ATOM 2603 N N . ASN A 1 351 ? -6.435 48.248 -23.494 1.00 25.86 330 ASN A N 1
ATOM 2604 C CA . ASN A 1 351 ? -6.631 46.794 -23.454 1.00 30.45 330 ASN A CA 1
ATOM 2605 C C . ASN A 1 351 ? -7.684 46.408 -22.419 1.00 33.77 330 ASN A C 1
ATOM 2606 O O . ASN A 1 351 ? -7.790 45.244 -22.067 1.00 41.45 330 ASN A O 1
ATOM 2611 N N . VAL A 1 352 ? -8.407 47.405 -21.906 1.00 26.42 331 VAL A N 1
ATOM 2612 C CA . VAL A 1 352 ? -9.389 47.191 -20.849 1.00 26.73 331 VAL A CA 1
ATOM 2613 C C . VAL A 1 352 ? -10.694 47.799 -21.275 1.00 27.63 331 VAL A C 1
ATOM 2614 O O . VAL A 1 352 ? -10.784 48.995 -21.570 1.00 30.53 331 VAL A O 1
ATOM 2618 N N . LYS A 1 353 ? -11.738 46.991 -21.322 1.00 22.64 332 LYS A N 1
ATOM 2619 C CA . LYS A 1 353 ? -13.008 47.506 -21.744 1.00 21.69 332 LYS A CA 1
ATOM 2620 C C . LYS A 1 353 ? -13.991 47.355 -20.595 1.00 21.86 332 LYS A C 1
ATOM 2621 O O . LYS A 1 353 ? -14.695 46.357 -20.450 1.00 26.82 332 LYS A O 1
ATOM 2627 N N . ALA A 1 354 ? -14.048 48.389 -19.762 1.00 20.06 333 ALA A N 1
ATOM 2628 C CA . ALA A 1 354 ? -14.922 48.433 -18.603 1.00 18.74 333 ALA A CA 1
ATOM 2629 C C . ALA A 1 354 ? -16.379 48.452 -19.065 1.00 17.72 333 ALA A C 1
ATOM 2630 O O . ALA A 1 354 ? -16.726 49.219 -19.958 1.00 20.16 333 ALA A O 1
ATOM 2632 N N . ASP A 1 355 ? -17.201 47.608 -18.443 1.00 16.65 334 ASP A N 1
ATOM 2633 C CA . ASP A 1 355 ? -18.610 47.491 -18.770 1.00 18.08 334 ASP A CA 1
ATOM 2634 C C . ASP A 1 355 ? -19.378 48.536 -17.996 1.00 19.86 334 ASP A C 1
ATOM 2635 O O . ASP A 1 355 ? -19.858 48.300 -16.895 1.00 26.28 334 ASP A O 1
ATOM 2640 N N . ILE A 1 356 ? -19.414 49.755 -18.543 1.00 15.47 335 ILE A N 1
ATOM 2641 C CA . ILE A 1 356 ? -20.041 50.890 -17.889 1.00 16.45 335 ILE A CA 1
ATOM 2642 C C . ILE A 1 356 ? -21.305 51.296 -18.658 1.00 18.17 335 ILE A C 1
ATOM 2643 O O . ILE A 1 356 ? -21.467 50.975 -19.870 1.00 18.20 335 ILE A O 1
ATOM 2648 N N . PHE A 1 357 ? -22.146 52.072 -17.993 1.00 16.67 336 PHE A N 1
ATOM 2649 C CA . PHE A 1 357 ? -23.450 52.418 -18.548 1.00 16.78 336 PHE A CA 1
ATOM 2650 C C . PHE A 1 357 ? -23.362 53.162 -19.884 1.00 17.95 336 PHE A C 1
ATOM 2651 O O . PHE A 1 357 ? -24.122 52.846 -20.839 1.00 19.80 336 PHE A O 1
ATOM 2659 N N . TYR A 1 358 ? -22.423 54.100 -19.991 1.00 17.67 337 TYR A N 1
ATOM 2660 C CA . TYR A 1 358 ? -22.309 54.882 -21.218 1.00 17.53 337 TYR A CA 1
ATOM 2661 C C . TYR A 1 358 ? -21.342 54.300 -22.238 1.00 18.15 337 TYR A C 1
ATOM 2662 O O . TYR A 1 358 ? -20.929 54.974 -23.199 1.00 18.97 337 TYR A O 1
ATOM 2671 N N . ALA A 1 359 ? -20.969 53.021 -22.087 1.00 17.47 338 ALA A N 1
ATOM 2672 C CA . ALA A 1 359 ? -20.023 52.446 -23.021 1.00 18.54 338 ALA A CA 1
ATOM 2673 C C . ALA A 1 359 ? -20.446 52.557 -24.503 1.00 18.23 338 ALA A C 1
ATOM 2674 O O . ALA A 1 359 ? -19.594 52.829 -25.368 1.00 19.46 338 ALA A O 1
ATOM 2676 N N A ASN A 1 360 ? -21.764 52.363 -24.723 0.50 18.86 339 ASN A N 1
ATOM 2677 N N B ASN A 1 360 ? -21.710 52.337 -24.824 0.50 20.72 339 ASN A N 1
ATOM 2678 C CA A ASN A 1 360 ? -22.420 52.468 -26.059 0.50 22.92 339 ASN A CA 1
ATOM 2679 C CA B ASN A 1 360 ? -22.087 52.406 -26.244 0.50 19.03 339 ASN A CA 1
ATOM 2680 C C A ASN A 1 360 ? -22.093 53.812 -26.717 0.50 20.74 339 ASN A C 1
ATOM 2681 C C B ASN A 1 360 ? -21.965 53.854 -26.764 0.50 19.99 339 ASN A C 1
ATOM 2682 O O A ASN A 1 360 ? -21.584 53.903 -27.838 0.50 20.76 339 ASN A O 1
ATOM 2683 O O B ASN A 1 360 ? -21.470 54.069 -27.882 0.50 18.47 339 ASN A O 1
ATOM 2692 N N . ASP A 1 361 ? -22.342 54.857 -25.961 1.00 18.14 340 ASP A N 1
ATOM 2693 C CA . ASP A 1 361 ? -22.136 56.234 -26.440 1.00 15.37 340 ASP A CA 1
ATOM 2694 C C . ASP A 1 361 ? -20.680 56.561 -26.613 1.00 17.67 340 ASP A C 1
ATOM 2695 O O . ASP A 1 361 ? -20.298 57.244 -27.557 1.00 18.24 340 ASP A O 1
ATOM 2700 N N . TYR A 1 362 ? -19.813 56.095 -25.719 1.00 16.45 341 TYR A N 1
ATOM 2701 C CA . TYR A 1 362 ? -18.384 56.337 -25.949 1.00 18.11 341 TYR A CA 1
ATOM 2702 C C . TYR A 1 362 ? -17.854 55.629 -27.235 1.00 17.72 341 TYR A C 1
ATOM 2703 O O . TYR A 1 362 ? -16.974 56.169 -27.885 1.00 19.25 341 TYR A O 1
ATOM 2712 N N . GLU A 1 363 ? -18.403 54.464 -27.568 1.00 19.24 342 GLU A N 1
ATOM 2713 C CA A GLU A 1 363 ? -18.036 53.806 -28.813 0.50 21.71 342 GLU A CA 1
ATOM 2714 C CA B GLU A 1 363 ? -18.033 53.817 -28.818 0.50 23.95 342 GLU A CA 1
ATOM 2715 C C . GLU A 1 363 ? -18.589 54.596 -30.025 1.00 18.43 342 GLU A C 1
ATOM 2716 O O . GLU A 1 363 ? -17.909 54.760 -31.038 1.00 20.22 342 GLU A O 1
ATOM 2727 N N . TYR A 1 364 ? -19.814 55.066 -29.914 1.00 17.03 343 TYR A N 1
ATOM 2728 C CA . TYR A 1 364 ? -20.401 55.863 -30.991 1.00 16.23 343 TYR A CA 1
ATOM 2729 C C . TYR A 1 364 ? -19.551 57.085 -31.262 1.00 18.16 343 TYR A C 1
ATOM 2730 O O . TYR A 1 364 ? -19.358 57.473 -32.431 1.00 22.05 343 TYR A O 1
ATOM 2739 N N . TYR A 1 365 ? -18.986 57.674 -30.200 1.00 17.48 344 TYR A N 1
ATOM 2740 C CA . TYR A 1 365 ? -18.163 58.861 -30.299 1.00 18.89 344 TYR A CA 1
ATOM 2741 C C . TYR A 1 365 ? -16.670 58.609 -30.121 1.00 18.30 344 TYR A C 1
ATOM 2742 O O . TYR A 1 365 ? -15.913 59.456 -29.634 1.00 18.54 344 TYR A O 1
ATOM 2751 N N . GLN A 1 366 ? -16.238 57.420 -30.555 1.00 19.18 345 GLN A N 1
ATOM 2752 C CA . GLN A 1 366 ? -14.858 56.964 -30.353 1.00 21.85 345 GLN A CA 1
ATOM 2753 C C . GLN A 1 366 ? -13.830 57.914 -30.970 1.00 20.51 345 GLN A C 1
ATOM 2754 O O . GLN A 1 366 ? -12.717 58.051 -30.448 1.00 23.65 345 GLN A O 1
ATOM 2760 N N . ASP A 1 367 ? -14.199 58.587 -32.039 1.00 22.10 346 ASP A N 1
ATOM 2761 C CA A ASP A 1 367 ? -13.181 59.427 -32.690 0.50 21.56 346 ASP A CA 1
ATOM 2762 C CA B ASP A 1 367 ? -13.377 59.497 -32.838 0.50 23.92 346 ASP A CA 1
ATOM 2763 C C . ASP A 1 367 ? -13.205 60.875 -32.208 1.00 22.92 346 ASP A C 1
ATOM 2764 O O . ASP A 1 367 ? -12.408 61.708 -32.677 1.00 26.13 346 ASP A O 1
ATOM 2773 N N . VAL A 1 368 ? -14.040 61.164 -31.211 1.00 19.28 347 VAL A N 1
ATOM 2774 C CA . VAL A 1 368 ? -14.082 62.520 -30.661 1.00 18.71 347 VAL A CA 1
ATOM 2775 C C . VAL A 1 368 ? -12.873 62.684 -29.725 1.00 19.11 347 VAL A C 1
ATOM 2776 O O . VAL A 1 368 ? -12.554 61.786 -28.951 1.00 19.84 347 VAL A O 1
ATOM 2780 N N . LYS A 1 369 ? -12.223 63.841 -29.780 1.00 18.74 348 LYS A N 1
ATOM 2781 C CA . LYS A 1 369 ? -11.039 64.086 -28.996 1.00 19.16 348 LYS A CA 1
ATOM 2782 C C . LYS A 1 369 ? -11.377 64.505 -27.570 1.00 17.67 348 LYS A C 1
ATOM 2783 O O . LYS A 1 369 ? -12.566 64.764 -27.248 1.00 19.08 348 LYS A O 1
ATOM 2789 N N . VAL A 1 370 ? -10.342 64.557 -26.741 1.00 18.81 349 VAL A N 1
ATOM 2790 C CA . VAL A 1 370 ? -10.498 64.891 -25.336 1.00 18.39 349 VAL A CA 1
ATOM 2791 C C . VAL A 1 370 ? -9.665 66.104 -25.017 1.00 20.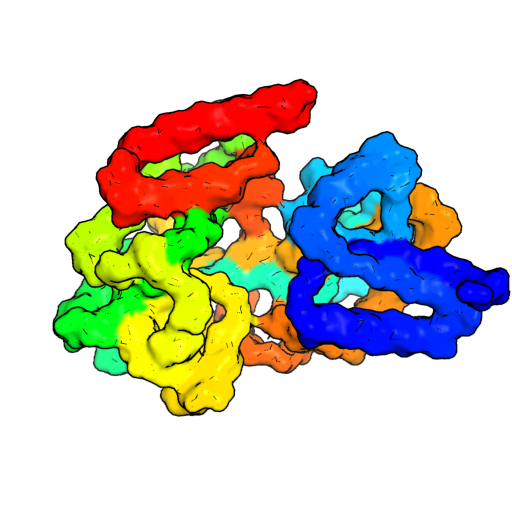20 349 VAL A C 1
ATOM 2792 O O . VAL A 1 370 ? -8.493 66.206 -25.456 1.00 22.59 349 VAL A O 1
ATOM 2796 N N . GLU A 1 371 ? -10.266 67.020 -24.274 1.00 17.49 350 GLU A N 1
ATOM 2797 C CA . GLU A 1 371 ? -9.571 68.185 -23.771 1.00 18.19 350 GLU A CA 1
ATOM 2798 C C . GLU A 1 371 ? -9.624 68.192 -22.239 1.00 19.59 350 GLU A C 1
ATOM 2799 O O . GLU A 1 371 ? -10.674 67.893 -21.637 1.00 18.49 350 GLU A O 1
ATOM 2805 N N . PRO A 1 372 ? -8.528 68.574 -21.583 1.00 19.43 351 PRO A N 1
ATOM 2806 C CA . PRO A 1 372 ? -8.588 68.710 -20.143 1.00 18.79 351 PRO A CA 1
ATOM 2807 C C . PRO A 1 372 ? -9.529 69.807 -19.687 1.00 20.10 351 PRO A C 1
ATOM 2808 O O . PRO A 1 372 ? -9.797 70.773 -20.428 1.00 19.43 351 PRO A O 1
ATOM 2812 N N . TYR A 1 373 ? -10.013 69.735 -18.461 1.00 18.16 352 TYR A N 1
ATOM 2813 C CA A TYR A 1 373 ? -10.843 70.815 -17.945 0.50 19.04 352 TYR A CA 1
ATOM 2814 C CA B TYR A 1 373 ? -10.810 70.790 -17.860 0.50 19.59 352 TYR A CA 1
ATOM 2815 C C . TYR A 1 373 ? -10.144 72.159 -18.027 1.00 17.77 352 TYR A C 1
ATOM 2816 O O . TYR A 1 373 ? -9.001 72.331 -17.596 1.00 19.06 352 TYR A O 1
ATOM 2833 N N . PHE A 1 374 ? -10.849 73.127 -18.588 1.00 18.56 353 PHE A N 1
ATOM 2834 C CA . PHE A 1 374 ? -10.286 74.448 -18.883 1.00 19.75 353 PHE A CA 1
ATOM 2835 C C . PHE A 1 374 ? -9.660 75.065 -17.634 1.00 19.95 353 PHE A C 1
ATOM 2836 O O . PHE A 1 374 ? -8.533 75.638 -17.694 1.00 19.06 353 PHE A O 1
ATOM 2844 N N . ASP A 1 375 ? -10.362 75.020 -16.509 1.00 19.78 354 ASP A N 1
ATOM 2845 C CA . ASP A 1 375 ? -9.882 75.760 -15.348 1.00 20.12 354 ASP A CA 1
ATOM 2846 C C . ASP A 1 375 ? -8.591 75.189 -14.787 1.00 22.15 354 ASP A C 1
ATOM 2847 O O . ASP A 1 375 ? -7.763 75.937 -14.243 1.00 23.35 354 ASP A O 1
ATOM 2852 N N . ARG A 1 376 ? -8.416 73.887 -14.920 1.00 21.34 355 ARG A N 1
ATOM 2853 C CA . ARG A 1 376 ? -7.240 73.224 -14.387 1.00 24.54 355 ARG A CA 1
ATOM 2854 C C . ARG A 1 376 ? -5.991 73.527 -15.190 1.00 25.66 355 ARG A C 1
ATOM 2855 O O . ARG A 1 376 ? -4.895 73.580 -14.647 1.00 27.17 355 ARG A O 1
ATOM 2863 N N . LEU A 1 377 ? -6.126 73.804 -16.470 1.00 22.92 356 LEU A N 1
ATOM 2864 C CA . LEU A 1 377 ? -4.978 74.091 -17.268 1.00 22.39 356 LEU A CA 1
ATOM 2865 C C . LEU A 1 377 ? -4.730 75.578 -17.524 1.00 31.97 356 LEU A C 1
ATOM 2866 O O . LEU A 1 377 ? -3.586 75.981 -17.661 1.00 31.13 356 LEU A O 1
ATOM 2871 N N . TYR A 1 378 ? -5.795 76.394 -17.577 1.00 22.45 357 TYR A N 1
ATOM 2872 C CA . TYR A 1 378 ? -5.718 77.756 -18.120 1.00 21.59 357 TYR A CA 1
ATOM 2873 C C . TYR A 1 378 ? -6.004 78.882 -17.136 1.00 29.45 357 TYR A C 1
ATOM 2874 O O . TYR A 1 378 ? -5.738 80.035 -17.462 1.00 29.07 357 TYR A O 1
ATOM 2883 N N . LEU A 1 379 ? -6.526 78.566 -15.937 1.00 20.92 358 LEU A N 1
ATOM 2884 C CA . LEU A 1 379 ? -6.908 79.534 -14.949 1.00 22.87 358 LEU A CA 1
ATOM 2885 C C . LEU A 1 379 ? -6.148 79.290 -13.650 1.00 22.72 358 LEU A C 1
ATOM 2886 O O . LEU A 1 379 ? -5.836 78.127 -13.304 1.00 24.16 358 LEU A O 1
ATOM 2891 N N . PRO A 1 380 ? -5.884 80.369 -12.918 1.00 23.38 359 PRO A N 1
ATOM 2892 C CA . PRO A 1 380 ? -5.272 80.168 -11.602 1.00 29.41 359 PRO A CA 1
ATOM 2893 C C . PRO A 1 380 ? -6.211 79.443 -10.647 1.00 29.65 359 PRO A C 1
ATOM 2894 O O . PRO A 1 380 ? -7.442 79.536 -10.738 1.00 24.93 359 PRO A O 1
ATOM 2898 N N . ASN A 1 381 ? -5.614 78.702 -9.722 1.00 30.49 360 ASN A N 1
ATOM 2899 C CA . ASN A 1 381 ? -6.373 77.988 -8.738 1.00 28.01 360 ASN A CA 1
ATOM 2900 C C . ASN A 1 381 ? -7.263 78.939 -7.964 1.00 26.59 360 ASN A C 1
ATOM 2901 O O . ASN A 1 381 ? -6.818 80.014 -7.536 1.00 30.55 360 ASN A O 1
ATOM 2906 N N . GLY A 1 382 ? -8.536 78.554 -7.795 1.00 26.59 361 GLY A N 1
ATOM 2907 C CA . GLY A 1 382 ? -9.524 79.398 -7.174 1.00 25.76 361 GLY A CA 1
ATOM 2908 C C . GLY A 1 382 ? -10.605 79.880 -8.140 1.00 24.89 361 GLY A C 1
ATOM 2909 O O . GLY A 1 382 ? -11.633 80.357 -7.706 1.00 24.34 361 GLY A O 1
ATOM 2910 N N . MET A 1 383 ? -10.367 79.767 -9.444 1.00 22.82 362 MET A N 1
ATOM 2911 C CA . MET A 1 383 ? -11.329 80.334 -10.421 1.00 22.51 362 MET A CA 1
ATOM 2912 C C . MET A 1 383 ? -12.610 79.496 -10.562 1.00 22.11 362 MET A C 1
ATOM 2913 O O . MET A 1 383 ? -13.640 80.007 -10.967 1.00 21.57 362 MET A O 1
ATOM 2918 N N . TRP A 1 384 ? -12.562 78.220 -10.195 1.00 22.83 363 TRP A N 1
ATOM 2919 C CA . TRP A 1 384 ? -13.768 77.374 -10.231 1.00 19.90 363 TRP A CA 1
ATOM 2920 C C . TRP A 1 384 ? -14.884 77.960 -9.405 1.00 20.20 363 TRP A C 1
ATOM 2921 O O . TRP A 1 384 ? -16.015 78.087 -9.846 1.00 20.67 363 TRP A O 1
ATOM 2932 N N . ASP A 1 385 ? -14.561 78.356 -8.174 1.00 23.59 364 ASP A N 1
ATOM 2933 C CA A ASP A 1 385 ? -15.571 78.929 -7.309 0.50 24.07 364 ASP A CA 1
ATOM 2934 C CA B ASP A 1 385 ? -15.531 78.980 -7.278 0.50 25.33 364 ASP A CA 1
ATOM 2935 C C . ASP A 1 385 ? -16.099 80.264 -7.865 1.00 20.25 364 ASP A C 1
ATOM 2936 O O . ASP A 1 385 ? -17.269 80.540 -7.753 1.00 23.88 364 ASP A O 1
ATOM 2945 N N . VAL A 1 386 ? -15.213 81.056 -8.463 1.00 24.46 365 VAL A N 1
ATOM 2946 C CA . VAL A 1 386 ? -15.588 82.339 -9.023 1.00 21.01 365 VAL A CA 1
ATOM 2947 C C . VAL A 1 386 ? -16.544 82.124 -10.209 1.00 19.86 365 VAL A C 1
ATOM 2948 O O . VAL A 1 386 ? -17.542 82.801 -10.330 1.00 21.74 365 VAL A O 1
ATOM 2952 N N . LEU A 1 387 ? -16.266 81.133 -11.064 1.00 18.49 366 LEU A N 1
ATOM 2953 C CA . LEU A 1 387 ? -17.197 80.834 -12.196 1.00 19.82 366 LEU A CA 1
ATOM 2954 C C . LEU A 1 387 ? -18.599 80.466 -11.669 1.00 21.13 366 LEU A C 1
ATOM 2955 O O . LEU A 1 387 ? -19.610 80.854 -12.217 1.00 19.24 366 LEU A O 1
ATOM 2960 N N . GLY A 1 388 ? -18.631 79.669 -10.603 1.00 19.73 367 GLY A N 1
ATOM 2961 C CA . GLY A 1 388 ? -19.897 79.284 -10.006 1.00 19.50 367 GLY A CA 1
ATOM 2962 C C . GLY A 1 388 ? -20.657 80.478 -9.454 1.00 20.90 367 GLY A C 1
ATOM 2963 O O . GLY A 1 388 ? -21.855 80.640 -9.731 1.00 23.60 367 GLY A O 1
ATOM 2964 N N . THR A 1 389 ? -19.918 81.325 -8.725 1.00 22.63 368 THR A N 1
ATOM 2965 C CA . THR A 1 389 ? -20.407 82.587 -8.154 1.00 29.62 368 THR A CA 1
ATOM 2966 C C . THR A 1 389 ? -21.093 83.447 -9.199 1.00 23.89 368 THR A C 1
ATOM 2967 O O . THR A 1 389 ? -22.249 83.843 -9.044 1.00 24.04 368 THR A O 1
ATOM 2971 N N . VAL A 1 390 ? -20.385 83.740 -10.273 1.00 23.99 369 VAL A N 1
ATOM 2972 C CA . VAL A 1 390 ? -20.917 84.691 -11.246 1.00 23.51 369 VAL A CA 1
ATOM 2973 C C . VAL A 1 390 ? -22.131 84.102 -11.963 1.00 21.79 369 VAL A C 1
ATOM 2974 O O . VAL A 1 390 ? -23.093 84.803 -12.287 1.00 21.43 369 VAL A O 1
ATOM 2978 N N . GLY A 1 391 ? -22.092 82.790 -12.212 1.00 23.51 370 GLY A N 1
ATOM 2979 C CA . GLY A 1 391 ? -23.234 82.172 -12.830 1.00 22.20 370 GLY A CA 1
ATOM 2980 C C . GLY A 1 391 ? -24.459 82.195 -11.949 1.00 21.48 370 GLY A C 1
ATOM 2981 O O . GLY A 1 391 ? -25.566 82.451 -12.412 1.00 21.40 370 GLY A O 1
ATOM 2982 N N . GLN A 1 392 ? -24.270 81.971 -10.640 1.00 20.02 371 GLN A N 1
ATOM 2983 C CA . GLN A 1 392 ? -25.385 82.024 -9.732 1.00 22.21 371 GLN A CA 1
ATOM 2984 C C . GLN A 1 392 ? -25.929 83.452 -9.614 1.00 22.60 371 GLN A C 1
ATOM 2985 O O . GLN A 1 392 ? -27.156 83.677 -9.574 1.00 23.14 371 GLN A O 1
ATOM 2991 N N . GLU A 1 393 ? -25.030 84.436 -9.611 1.00 20.23 372 GLU A N 1
ATOM 2992 C CA . GLU A 1 393 ? -25.464 85.821 -9.585 1.00 21.15 372 GLU A CA 1
ATOM 2993 C C . GLU A 1 393 ? -26.191 86.255 -10.877 1.00 22.15 372 GLU A C 1
ATOM 2994 O O . GLU A 1 393 ? -27.118 87.061 -10.852 1.00 23.54 372 GLU A O 1
ATOM 3000 N N . LEU A 1 394 ? -25.772 85.700 -12.012 1.00 20.93 373 LEU A N 1
ATOM 3001 C CA . LEU A 1 394 ? -26.468 85.931 -13.261 1.00 22.25 373 LEU A CA 1
ATOM 3002 C C . LEU A 1 394 ? -27.873 85.343 -13.147 1.00 23.95 373 LEU A C 1
ATOM 3003 O O . LEU A 1 394 ? -28.872 86.033 -13.414 1.00 22.93 373 LEU A O 1
ATOM 3008 N N . ALA A 1 395 ? -27.982 84.094 -12.701 1.00 24.00 374 ALA A N 1
ATOM 3009 C CA . ALA A 1 395 ? -29.285 83.431 -12.676 1.00 25.27 374 ALA A CA 1
ATOM 3010 C C . ALA A 1 395 ? -30.235 84.124 -11.715 1.00 30.81 374 ALA A C 1
ATOM 3011 O O . ALA A 1 395 ? -31.464 84.111 -11.908 1.00 32.77 374 ALA A O 1
ATOM 3013 N N . ALA A 1 396 ? -29.662 84.719 -10.667 1.00 24.82 375 ALA A N 1
ATOM 3014 C CA . ALA A 1 396 ? -30.451 85.433 -9.675 1.00 30.25 375 ALA A CA 1
ATOM 3015 C C . ALA A 1 396 ? -30.699 86.911 -10.066 1.00 24.47 375 ALA A C 1
ATOM 3016 O O . ALA A 1 396 ? -31.276 87.645 -9.288 1.00 26.74 375 ALA A O 1
ATOM 3018 N N . ASP A 1 397 ? -30.275 87.338 -11.245 1.00 24.29 376 ASP A N 1
ATOM 3019 C CA . ASP A 1 397 ? -30.509 88.686 -11.761 1.00 27.68 376 ASP A CA 1
ATOM 3020 C C . ASP A 1 397 ? -29.773 89.760 -10.964 1.00 27.77 376 ASP A C 1
ATOM 3021 O O . ASP A 1 397 ? -30.142 90.960 -11.005 1.00 35.13 376 ASP A O 1
ATOM 3026 N N . ILE A 1 398 ? -28.690 89.359 -10.313 1.00 22.39 377 ILE A N 1
ATOM 3027 C CA . ILE A 1 398 ? -27.839 90.289 -9.546 1.00 24.82 377 ILE A CA 1
ATOM 3028 C C . ILE A 1 398 ? -26.775 90.955 -10.453 1.00 29.73 377 ILE A C 1
ATOM 3029 O O . ILE A 1 398 ? -26.501 92.151 -10.303 1.00 30.46 377 ILE A O 1
ATOM 3034 N N . LEU A 1 399 ? -26.189 90.189 -11.392 1.00 23.86 378 LEU A N 1
ATOM 3035 C CA . LEU A 1 399 ? -25.149 90.685 -12.291 1.00 22.94 378 LEU A CA 1
ATOM 3036 C C . LEU A 1 399 ? -25.573 90.447 -13.733 1.00 25.88 378 LEU A C 1
ATOM 3037 O O . LEU A 1 399 ? -26.130 89.386 -14.046 1.00 26.56 378 LEU A O 1
ATOM 3042 N N . ALA A 1 400 ? -25.232 91.399 -14.595 1.00 24.01 379 ALA A N 1
ATOM 3043 C CA . ALA A 1 400 ? -25.470 91.318 -16.041 1.00 30.33 379 ALA A CA 1
ATOM 3044 C C . ALA A 1 400 ? -24.216 90.795 -16.742 1.00 23.18 379 ALA A C 1
ATOM 3045 O O . ALA A 1 400 ? -23.108 90.892 -16.217 1.00 21.96 379 ALA A O 1
ATOM 3047 N N . PRO A 1 401 ? -24.377 90.209 -17.959 1.00 23.97 380 PRO A N 1
ATOM 3048 C CA . PRO A 1 401 ? -23.221 89.612 -18.627 1.00 24.10 380 PRO A CA 1
ATOM 3049 C C . PRO A 1 401 ? -21.978 90.483 -18.763 1.00 21.03 380 PRO A C 1
ATOM 3050 O O . PRO A 1 401 ? -20.870 89.995 -18.539 1.00 24.02 380 PRO A O 1
ATOM 3054 N N . GLN A 1 402 ? -22.149 91.758 -19.159 1.00 22.15 381 GLN A N 1
ATOM 3055 C CA . GLN A 1 402 ? -20.960 92.624 -19.309 1.00 26.70 381 GLN A CA 1
ATOM 3056 C C . GLN A 1 402 ? -20.193 92.836 -17.991 1.00 31.31 381 GLN A C 1
ATOM 3057 O O . GLN A 1 402 ? -18.952 92.827 -17.950 1.00 33.24 381 GLN A O 1
ATOM 3063 N N . ASP A 1 403 ? -20.929 92.959 -16.891 1.00 27.44 382 ASP A N 1
ATOM 3064 C CA . ASP A 1 403 ? -20.297 93.139 -15.593 1.00 27.54 382 ASP A CA 1
ATOM 3065 C C . ASP A 1 403 ? -19.599 91.878 -15.072 1.00 30.29 382 ASP A C 1
ATOM 3066 O O . ASP A 1 403 ? -18.605 91.940 -14.353 1.00 29.18 382 ASP A O 1
ATOM 3071 N N . ILE A 1 404 ? -20.101 90.713 -15.460 1.00 28.51 383 ILE A N 1
ATOM 3072 C CA . ILE A 1 404 ? -19.4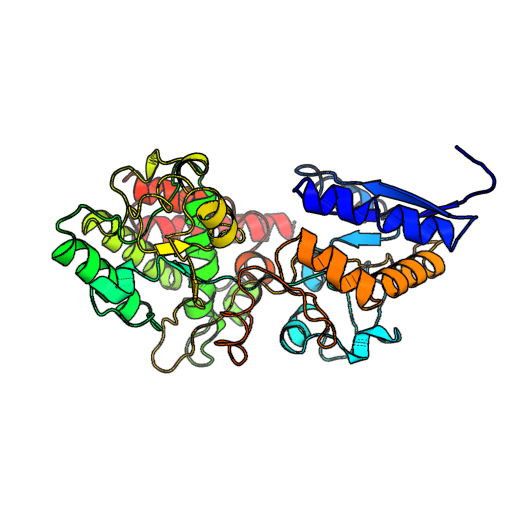54 89.442 -15.089 1.00 27.40 383 ILE A CA 1
ATOM 3073 C C . ILE A 1 404 ? -18.034 89.308 -15.645 1.00 25.69 383 ILE A C 1
ATOM 3074 O O . ILE A 1 404 ? -17.114 88.877 -14.966 1.00 22.93 383 ILE A O 1
ATOM 3079 N N . SER A 1 405 ? -17.834 89.663 -16.904 1.00 25.93 384 SER A N 1
ATOM 3080 C CA . SER A 1 405 ? -16.514 89.535 -17.485 1.00 29.19 384 SER A CA 1
ATOM 3081 C C . SER A 1 405 ? -15.528 90.452 -16.785 1.00 23.15 384 SER A C 1
ATOM 3082 O O . SER A 1 405 ? -14.379 90.105 -16.614 1.00 27.63 384 SER A O 1
ATOM 3085 N N . GLN A 1 406 ? -15.996 91.595 -16.301 1.00 30.95 385 GLN A N 1
ATOM 3086 C CA . GLN A 1 406 ? -15.089 92.478 -15.594 1.00 30.78 385 GLN A CA 1
ATOM 3087 C C . GLN A 1 406 ? -14.670 91.882 -14.247 1.00 31.60 385 GLN A C 1
ATOM 3088 O O . GLN A 1 406 ? -13.478 91.883 -13.892 1.00 29.30 385 GLN A O 1
ATOM 3094 N N . LYS A 1 407 ? -15.634 91.326 -13.525 1.00 31.26 386 LYS A N 1
ATOM 3095 C CA . LYS A 1 407 ? -15.313 90.601 -12.288 1.00 26.53 386 LYS A CA 1
ATOM 3096 C C . LYS A 1 407 ? -14.381 89.420 -12.496 1.00 26.46 386 LYS A C 1
ATOM 3097 O O . LYS A 1 407 ? -13.441 89.180 -11.722 1.00 22.62 386 LYS A O 1
ATOM 3103 N N . LEU A 1 408 ? -14.621 88.638 -13.548 1.00 21.68 387 LEU A N 1
ATOM 3104 C CA . LEU A 1 408 ? -13.754 87.531 -13.794 1.00 21.71 387 LEU A CA 1
ATOM 3105 C C . LEU A 1 408 ? -12.304 87.970 -13.998 1.00 23.36 387 LEU A C 1
ATOM 3106 O O . LEU A 1 408 ? -11.405 87.302 -13.544 1.00 24.00 387 LEU A O 1
ATOM 3111 N N . GLY A 1 409 ? -12.114 89.048 -14.774 1.00 24.55 388 GLY A N 1
ATOM 3112 C CA . GLY A 1 409 ? -10.782 89.560 -15.070 1.00 25.26 388 GLY A CA 1
ATOM 3113 C C . GLY A 1 409 ? -10.074 89.990 -13.799 1.00 28.75 388 GLY A C 1
ATOM 3114 O O . GLY A 1 409 ? -8.893 89.752 -13.629 1.00 27.64 388 GLY A O 1
ATOM 3115 N N . ARG A 1 410 ? -10.822 90.635 -12.920 1.00 25.01 389 ARG A N 1
ATOM 3116 C CA . ARG A 1 410 ? -10.241 91.089 -11.649 1.00 26.47 389 ARG A CA 1
ATOM 3117 C C . ARG A 1 410 ? -9.806 89.896 -10.796 1.00 27.99 389 ARG A C 1
ATOM 3118 O O . ARG A 1 410 ? -8.704 89.880 -10.259 1.00 27.88 389 ARG A O 1
ATOM 3126 N N . GLU A 1 411 ? -10.662 88.882 -10.673 1.00 24.20 390 GLU A N 1
ATOM 3127 C CA . GLU A 1 411 ? -10.301 87.688 -9.912 1.00 25.68 390 GLU A CA 1
ATOM 3128 C C . GLU A 1 411 ? -9.142 86.894 -10.528 1.00 27.87 390 GLU A C 1
ATOM 3129 O O . GLU A 1 411 ? -8.291 86.348 -9.826 1.00 27.48 390 GLU A O 1
ATOM 3135 N N . TYR A 1 412 ? -9.124 86.788 -11.857 1.00 23.07 391 TYR A N 1
ATOM 3136 C CA . TYR A 1 412 ? -8.034 86.164 -12.568 1.00 23.96 391 TYR A CA 1
ATOM 3137 C C . TYR A 1 412 ? -6.711 86.840 -12.227 1.00 25.52 391 TYR A C 1
ATOM 3138 O O . TYR A 1 412 ? -5.749 86.165 -11.869 1.00 28.74 391 TYR A O 1
ATOM 3147 N N . LYS A 1 413 ? -6.704 88.155 -12.298 1.00 26.81 392 LYS A N 1
ATOM 3148 C CA . LYS A 1 413 ? -5.500 88.932 -12.005 1.00 32.47 392 LYS A CA 1
ATOM 3149 C C . LYS A 1 413 ? -5.081 88.739 -10.545 1.00 32.35 392 LYS A C 1
ATOM 3150 O O . LYS A 1 413 ? -3.894 88.484 -10.243 1.00 32.57 392 LYS A O 1
ATOM 3156 N N . ARG A 1 414 ? -6.049 88.860 -9.659 1.00 26.67 393 ARG A N 1
ATOM 3157 C CA . ARG A 1 414 ? -5.800 88.692 -8.221 1.00 29.51 393 ARG A CA 1
ATOM 3158 C C . ARG A 1 414 ? -5.241 87.312 -7.883 1.00 33.11 393 ARG A C 1
ATOM 3159 O O . ARG A 1 414 ? -4.272 87.188 -7.123 1.00 34.50 393 ARG A O 1
ATOM 3167 N N . LEU A 1 415 ? -5.865 86.266 -8.417 1.00 28.09 394 LEU A N 1
ATOM 3168 C CA . LEU A 1 415 ? -5.468 84.906 -8.065 1.00 30.86 394 LEU A CA 1
ATOM 3169 C C . LEU A 1 415 ? -4.147 84.510 -8.699 1.00 30.93 394 LEU A C 1
ATOM 3170 O O . LEU A 1 415 ? -3.401 83.718 -8.123 1.00 43.36 394 LEU A O 1
ATOM 3175 N N . ARG A 1 416 ? -3.845 85.053 -9.882 1.00 30.74 395 ARG A N 1
ATOM 3176 C CA . ARG A 1 416 ? -2.506 84.896 -10.462 1.00 31.89 395 ARG A CA 1
ATOM 3177 C C . ARG A 1 416 ? -1.472 85.565 -9.587 1.00 35.49 395 ARG A C 1
ATOM 3178 O O . ARG A 1 416 ? -0.401 85.016 -9.374 1.00 39.20 395 ARG A O 1
ATOM 3186 N N . GLU A 1 417 ? -1.797 86.761 -9.092 1.00 38.22 396 GLU A N 1
ATOM 3187 C CA . GLU A 1 417 ? -0.860 87.555 -8.274 1.00 49.62 396 GLU A CA 1
ATOM 3188 C C . GLU A 1 417 ? -0.581 86.882 -6.930 1.00 62.88 396 GLU A C 1
ATOM 3189 O O . GLU A 1 417 ? 0.507 87.024 -6.379 1.00 50.37 396 GLU A O 1
ATOM 3195 N N . GLN A 1 418 ? -1.579 86.160 -6.421 1.00 48.14 397 GLN A N 1
ATOM 3196 C CA . GLN A 1 418 ? -1.474 85.421 -5.161 1.00 45.45 397 GLN A CA 1
ATOM 3197 C C . GLN A 1 418 ? -0.774 84.057 -5.345 1.00 51.18 397 GLN A C 1
ATOM 3198 O O . GLN A 1 418 ? 0.110 83.705 -4.562 1.00 62.62 397 GLN A O 1
ATOM 3204 N N . SER A 1 419 ? -1.164 83.296 -6.370 1.00 58.27 398 SER A N 1
ATOM 3205 C CA . SER A 1 419 ? -0.452 82.041 -6.722 1.00 49.07 398 SER A CA 1
ATOM 3206 C C . SER A 1 419 ? 1.028 82.299 -7.017 1.00 70.48 398 SER A C 1
ATOM 3207 O O . SER A 1 419 ? 1.885 81.491 -6.659 1.00 77.32 398 SER A O 1
ATOM 3210 N N . GLU A 1 420 ? 1.316 83.422 -7.676 1.00 81.32 399 GLU A N 1
ATOM 3211 C CA . GLU A 1 420 ? 2.693 83.883 -7.859 1.00 97.31 399 GLU A CA 1
ATOM 3212 C C . GLU A 1 420 ? 3.332 84.181 -6.499 1.00 110.08 399 GLU A C 1
ATOM 3213 O O . GLU A 1 420 ? 4.316 83.547 -6.126 1.00 74.91 399 GLU A O 1
ATOM 3219 N N . THR A 1 421 ? 2.747 85.114 -5.747 1.00 116.13 400 THR A N 1
ATOM 3220 C CA . THR A 1 421 ? 3.374 85.627 -4.517 1.00 74.34 400 THR A CA 1
ATOM 3221 C C . THR A 1 421 ? 2.555 85.299 -3.270 1.00 68.16 400 THR A C 1
ATOM 3222 O O . THR A 1 421 ? 3.036 84.595 -2.382 1.00 74.90 400 THR A O 1
#

InterPro domains:
  IPR006059 Bacterial-type extracellular solute-binding protein [PF01547] (42-334)
  IPR050490 Bacterial solute-binding protein 1 [PTHR43649] (7-345)

Organism: Bacillus subtilis (strain 168) (NCBI:txid224308)

Radius of gyration: 21.69 Å; Cα contacts (8 Å, |Δi|>4): 735; chains: 1; bounding box: 58×54×52 Å

Solvent-accessible surface area: 17996 Å² total; per-residue (Å²): 156,78,140,85,80,71,60,1,33,0,11,3,34,2,72,64,112,56,5,60,81,21,1,117,119,3,6,43,29,0,47,164,95,41,95,64,3,89,11,26,35,71,29,27,37,159,73,8,78,79,83,1,136,86,58,23,90,65,89,78,7,0,10,0,0,1,0,34,18,25,1,70,101,48,2,19,141,46,3,6,49,0,110,137,25,187,18,32,154,37,16,24,90,36,0,67,94,18,0,64,42,217,94,20,32,3,24,0,2,0,4,0,3,8,18,21,0,0,0,18,0,66,58,5,4,114,187,34,71,25,76,56,8,108,52,2,106,72,0,13,124,6,0,95,29,0,64,110,120,9,186,60,82,16,37,5,0,9,4,6,0,131,38,69,36,17,0,0,38,0,0,0,0,0,0,0,0,15,5,2,31,16,118,82,91,40,21,82,165,63,0,107,90,6,82,7,109,15,85,95,0,9,68,0,0,67,8,0,56,72,0,43,158,62,125,0,11,8,170,65,5,59,84,1,94,128,102,74,32,57,107,46,0,4,75,62,92,0,0,0,8,16,5,71,14,56,7,0,50,44,0,31,158,114,35,91,119,1,114,1,0,0,2,6,0,0,0,31,36,123,83,31,102,28,10,1,0,5,0,8,97,6,2,1,0,0,23,100,77,9,127,32,44,133,19,0,68,40,0,0,48,9,2,9,108,72,79,20,2,83,55,0,0,58,15,11,18,18,20,4,0,6,69,75,10,145,12,116,17,78,6,42,88,8,12,116,170,38,98,123,28,132,16,35,21,25,0,13,68,64,18,11,17,70,34,2,84,88,14,0,0,30,0,0,49,48,0,10,42,103,113,45,50,20,113,70,0,6,108,56,0,13,147,26,0,112,117,11,50,113,111,79,121,143

CATH classification: 3.40.190.10 (+1 more: 3.40.190.10)

Nearest PDB structures (foldseek):
  4r6h-assembly1_A  TM=1.003E+00  e=5.132E-78  Bacillus subtilis subsp. subtilis str. 168
  4rk9-assembly2_B  TM=8.765E-01  e=3.139E-54  Bacillus licheniformis DSM 13 = ATCC 14580
  2heu-assembly3_C  TM=8.007E-01  e=2.434E-20  Streptococcus pneumoniae
  6pql-assembly2_B  TM=7.403E-01  e=1.918E-21  Streptococcus pneumoniae TIGR4
  3quf-assembly1_A  TM=7.818E-01  e=7.968E-20  Bifidobacterium longum subsp. infantis ATCC 15697 = JCM 1222 = DSM 20088